Protein AF-A0A554KGI9-F1 (afdb_monomer)

Radius of gyration: 32.91 Å; Cα contacts (8 Å, |Δi|>4): 919; chains: 1; bounding box: 92×59×93 Å

Structure (mmCIF, N/CA/C/O backbone):
data_AF-A0A554KGI9-F1
#
_entry.id   AF-A0A554KGI9-F1
#
loop_
_atom_site.group_PDB
_atom_site.id
_atom_site.type_symbol
_atom_site.label_atom_id
_atom_site.label_alt_id
_atom_site.label_comp_id
_atom_site.label_asym_id
_atom_site.label_entity_id
_atom_site.label_seq_id
_atom_site.pdbx_PDB_ins_code
_atom_site.Cartn_x
_atom_site.Cartn_y
_atom_site.Cartn_z
_atom_site.occupancy
_atom_site.B_iso_or_equiv
_atom_site.auth_seq_id
_atom_site.auth_comp_id
_atom_site.auth_asym_id
_atom_site.auth_atom_id
_atom_site.pdbx_PDB_model_num
ATOM 1 N N . MET A 1 1 ? -58.800 15.781 -40.131 1.00 39.59 1 MET A N 1
ATOM 2 C CA . MET A 1 1 ? -58.653 15.317 -38.733 1.00 39.59 1 MET A CA 1
ATOM 3 C C . MET A 1 1 ? -57.461 16.042 -38.121 1.00 39.59 1 MET A C 1
ATOM 5 O O . MET A 1 1 ? -56.362 15.909 -38.634 1.00 39.59 1 MET A O 1
ATOM 9 N N . ARG A 1 2 ? -57.699 16.922 -37.141 1.00 28.38 2 ARG A N 1
ATOM 10 C CA . ARG A 1 2 ? -56.692 17.827 -36.556 1.00 28.38 2 ARG A CA 1
ATOM 11 C C . ARG A 1 2 ? -55.830 17.093 -35.524 1.00 28.38 2 ARG A C 1
ATOM 13 O O . ARG A 1 2 ? -56.398 16.552 -34.582 1.00 28.38 2 ARG A O 1
ATOM 20 N N . ARG A 1 3 ? -54.502 17.201 -35.615 1.00 28.47 3 ARG A N 1
ATOM 21 C CA . ARG A 1 3 ? -53.610 17.295 -34.445 1.00 28.47 3 ARG A CA 1
ATOM 22 C C . ARG A 1 3 ? -52.453 18.237 -34.779 1.00 28.47 3 ARG A C 1
ATOM 24 O O . ARG A 1 3 ? -51.671 17.965 -35.680 1.00 28.47 3 ARG A O 1
ATOM 31 N N . LEU A 1 4 ? -52.438 19.373 -34.081 1.00 26.95 4 LEU A N 1
ATOM 32 C CA . LEU A 1 4 ? -51.324 20.313 -34.008 1.00 26.95 4 LEU A CA 1
ATOM 33 C C . LEU A 1 4 ? -50.250 19.733 -33.082 1.00 26.95 4 LEU A C 1
ATOM 35 O O . LEU A 1 4 ? -50.575 19.250 -31.998 1.00 26.95 4 LEU A O 1
ATOM 39 N N . THR A 1 5 ? -48.993 19.887 -33.481 1.00 29.08 5 THR A N 1
ATOM 40 C CA . THR A 1 5 ? -47.808 19.675 -32.648 1.00 29.08 5 THR A CA 1
ATOM 41 C C . THR A 1 5 ? -47.089 21.022 -32.580 1.00 29.08 5 THR A C 1
ATOM 43 O O . THR A 1 5 ? -46.718 21.558 -33.621 1.00 29.08 5 THR A O 1
ATOM 46 N N . ILE A 1 6 ? -46.944 21.602 -31.385 1.00 27.12 6 ILE A N 1
ATOM 47 C CA . ILE A 1 6 ? -46.155 22.822 -31.151 1.00 27.12 6 ILE A CA 1
ATOM 48 C C . ILE A 1 6 ? -45.080 22.527 -30.097 1.00 27.12 6 ILE A C 1
ATOM 50 O O . ILE A 1 6 ? -45.334 21.856 -29.101 1.00 27.12 6 ILE A O 1
ATOM 54 N N . HIS A 1 7 ? -43.890 23.045 -30.405 1.00 29.05 7 HIS A N 1
ATOM 55 C CA . HIS A 1 7 ? -42.611 23.086 -29.692 1.00 29.05 7 HIS A CA 1
ATOM 56 C C . HIS A 1 7 ? -42.643 23.469 -28.200 1.00 29.05 7 HIS A C 1
ATOM 58 O O . HIS A 1 7 ? -43.521 24.211 -27.775 1.00 29.05 7 HIS A O 1
ATOM 64 N N . THR A 1 8 ? -41.576 23.122 -27.456 1.00 28.03 8 THR A N 1
ATOM 65 C CA . THR A 1 8 ? -40.669 24.109 -26.805 1.00 28.03 8 THR A CA 1
ATOM 66 C C . THR A 1 8 ? -39.406 23.475 -26.176 1.00 28.03 8 THR A C 1
ATOM 68 O O . THR A 1 8 ? -39.348 22.277 -25.922 1.00 28.03 8 THR A O 1
ATOM 71 N N . LEU A 1 9 ? -38.377 24.324 -26.031 1.00 26.91 9 LEU A N 1
ATOM 72 C CA . LEU A 1 9 ? -36.976 24.140 -25.598 1.00 26.91 9 LEU A CA 1
ATOM 73 C C . LEU A 1 9 ? -36.784 23.810 -24.095 1.00 26.91 9 LEU A C 1
ATOM 75 O O . LEU A 1 9 ? -37.709 24.040 -23.320 1.00 26.91 9 LEU A O 1
ATOM 79 N N . PRO A 1 10 ? -35.572 23.410 -23.638 1.00 28.78 10 PRO A N 1
ATOM 80 C CA . PRO A 1 10 ? -35.241 23.321 -22.217 1.00 28.78 10 PRO A CA 1
ATOM 81 C C . PRO A 1 10 ? -34.398 24.519 -21.740 1.00 28.78 10 PRO A C 1
ATOM 83 O O . PRO A 1 10 ? -33.351 24.804 -22.316 1.00 28.78 10 PRO A O 1
ATOM 86 N N . LEU A 1 11 ? -34.789 25.175 -20.643 1.00 25.58 11 LEU A N 1
ATOM 87 C CA . LEU A 1 11 ? -33.845 25.881 -19.766 1.00 25.58 11 LEU A CA 1
ATOM 88 C C . LEU A 1 11 ? -34.430 26.109 -18.360 1.00 25.58 11 LEU A C 1
ATOM 90 O O . LEU A 1 11 ? -35.533 26.619 -18.213 1.00 25.58 11 LEU A O 1
ATOM 94 N N . ALA A 1 12 ? -33.585 25.796 -17.373 1.00 25.67 12 ALA A N 1
ATOM 95 C CA . ALA A 1 12 ? -33.459 26.405 -16.047 1.00 25.67 12 ALA A CA 1
ATOM 96 C C . ALA A 1 12 ? -34.514 26.141 -14.941 1.00 25.67 12 ALA A C 1
ATOM 98 O O . ALA A 1 12 ? -35.588 26.722 -14.912 1.00 25.67 12 ALA A O 1
ATOM 99 N N . THR A 1 13 ? -34.029 25.410 -13.924 1.00 27.69 13 THR A N 1
ATOM 100 C CA . THR A 1 13 ? -34.110 25.670 -12.465 1.00 27.69 13 THR A CA 1
ATOM 101 C C . THR A 1 13 ? -35.448 25.727 -11.708 1.00 27.69 13 THR A C 1
ATOM 103 O O . THR A 1 13 ? -36.417 26.339 -12.125 1.00 27.69 13 THR A O 1
ATOM 106 N N . PHE A 1 14 ? -35.339 25.225 -10.467 1.00 26.27 14 PHE A N 1
ATOM 107 C CA . PHE A 1 14 ? -36.219 25.303 -9.291 1.00 26.27 14 PHE A CA 1
ATOM 108 C C . PHE A 1 14 ? -37.284 24.217 -9.094 1.00 26.27 14 PHE A C 1
ATOM 110 O O . PHE A 1 14 ? -38.133 23.955 -9.935 1.00 26.27 14 PHE A O 1
ATOM 117 N N . GLY A 1 15 ? -37.242 23.635 -7.891 1.00 24.86 15 GLY A N 1
ATOM 118 C CA . GLY A 1 15 ? -38.218 22.689 -7.363 1.00 24.86 15 GLY A CA 1
ATOM 119 C C . GLY A 1 15 ? -38.031 22.454 -5.863 1.00 24.86 15 GLY A C 1
ATOM 120 O O . GLY A 1 15 ? -37.949 21.317 -5.420 1.00 24.86 15 GLY A O 1
ATOM 121 N N . LEU A 1 16 ? -37.919 23.539 -5.092 1.00 26.72 16 LEU A N 1
ATOM 122 C CA . LEU A 1 16 ? -38.258 23.549 -3.671 1.00 26.72 16 LEU A CA 1
ATOM 123 C C . LEU A 1 16 ? -39.795 23.524 -3.601 1.00 26.72 16 LEU A C 1
ATOM 125 O O . LEU A 1 16 ? -40.412 24.436 -4.146 1.00 26.72 16 LEU A O 1
ATOM 129 N N . PHE A 1 17 ? -40.419 22.536 -2.956 1.00 24.84 17 PHE A N 1
ATOM 130 C CA . PHE A 1 17 ? -41.817 22.665 -2.531 1.00 24.84 17 PHE A CA 1
ATOM 131 C C . PHE A 1 17 ? -42.066 22.041 -1.159 1.00 24.84 17 PHE A C 1
ATOM 133 O O . PHE A 1 17 ? -41.738 20.893 -0.873 1.00 24.84 17 PHE A O 1
ATOM 140 N N . VAL A 1 18 ? -42.645 22.904 -0.335 1.00 23.86 18 VAL A N 1
ATOM 141 C CA . VAL A 1 18 ? -43.235 22.727 0.988 1.00 23.86 18 VAL A CA 1
ATOM 142 C C . VAL A 1 18 ? -44.694 22.257 0.824 1.00 23.86 18 VAL A C 1
ATOM 144 O O . VAL A 1 18 ? -45.250 22.374 -0.267 1.00 23.86 18 VAL A O 1
ATOM 147 N N . VAL A 1 19 ? -45.311 21.877 1.955 1.00 23.31 19 VAL A N 1
ATOM 148 C CA . VAL A 1 19 ? -46.758 21.800 2.286 1.00 23.31 19 VAL A CA 1
ATOM 149 C C . VAL A 1 19 ? -47.304 20.367 2.293 1.00 23.31 19 VAL A C 1
ATOM 151 O O . VAL A 1 19 ? -47.104 19.628 1.344 1.00 23.31 19 VAL A O 1
ATOM 154 N N . ALA A 1 20 ? -48.107 19.895 3.244 1.00 22.95 20 ALA A N 1
ATOM 155 C CA . ALA A 1 20 ? -48.380 20.143 4.664 1.00 22.95 20 ALA A CA 1
ATOM 156 C C . ALA A 1 20 ? -49.460 19.107 5.053 1.00 22.95 20 ALA A C 1
ATOM 158 O O . ALA A 1 20 ? -50.317 18.797 4.236 1.00 22.95 20 ALA A O 1
ATOM 159 N N . ALA A 1 21 ? -49.404 18.644 6.305 1.00 24.36 21 ALA A N 1
ATOM 160 C CA . ALA A 1 21 ? -50.503 18.302 7.225 1.00 24.36 21 ALA A CA 1
ATOM 161 C C . ALA A 1 21 ? -51.763 17.521 6.765 1.00 24.36 21 ALA A C 1
ATOM 163 O O . ALA A 1 21 ? -52.486 17.945 5.877 1.00 24.36 21 ALA A O 1
ATOM 164 N N . PHE A 1 22 ? -52.075 16.448 7.513 1.00 23.36 22 PHE A N 1
ATOM 165 C CA . PHE A 1 22 ? -53.299 16.147 8.312 1.00 23.36 22 PHE A CA 1
ATOM 166 C C . PHE A 1 22 ? -53.328 14.609 8.554 1.00 23.36 22 PHE A C 1
ATOM 168 O O . PHE A 1 22 ? -53.100 13.863 7.614 1.00 23.36 22 PHE A O 1
ATOM 175 N N . ALA A 1 23 ? -53.617 13.995 9.709 1.00 24.83 23 ALA A N 1
ATOM 176 C CA . ALA A 1 23 ? -53.814 14.401 11.100 1.00 24.83 23 ALA A CA 1
ATOM 177 C C . ALA A 1 23 ? -54.038 13.140 11.992 1.00 24.83 23 ALA A C 1
ATOM 179 O O . ALA A 1 23 ? -54.693 12.201 11.561 1.00 24.83 23 ALA A O 1
ATOM 180 N N . ILE A 1 24 ? -53.561 13.215 13.248 1.00 24.20 24 ILE A N 1
ATOM 181 C CA . ILE A 1 24 ? -54.142 12.708 14.522 1.00 24.20 24 ILE A CA 1
ATOM 182 C C . ILE A 1 24 ? -54.268 11.183 14.766 1.00 24.20 24 ILE A C 1
ATOM 184 O O . ILE A 1 24 ? -55.206 10.541 14.311 1.00 24.20 24 ILE A O 1
ATOM 188 N N . ALA A 1 25 ? -53.446 10.667 15.695 1.00 23.95 25 ALA A N 1
ATOM 189 C CA . ALA A 1 25 ? -53.902 10.126 16.989 1.00 23.95 25 ALA A CA 1
ATOM 190 C C . ALA A 1 25 ? -52.724 10.026 17.985 1.00 23.95 25 ALA A C 1
ATOM 192 O O . ALA A 1 25 ? -51.587 9.758 17.613 1.00 23.95 25 ALA A O 1
ATOM 193 N N . ALA A 1 26 ? -53.013 10.333 19.246 1.00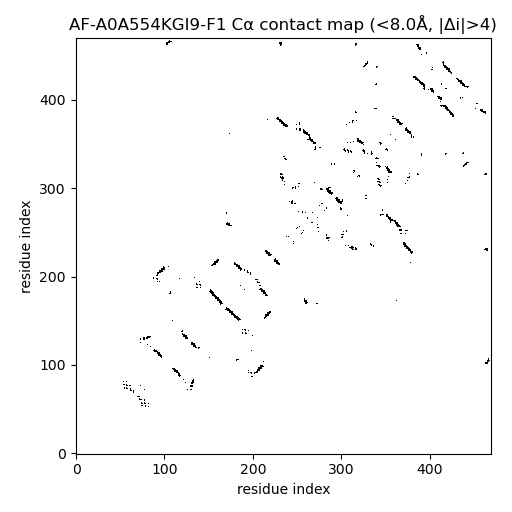 25.12 26 ALA A N 1
ATOM 194 C CA . ALA A 1 26 ? -52.090 10.756 20.292 1.00 25.12 26 ALA A CA 1
ATOM 195 C C . ALA A 1 26 ? -51.301 9.629 20.988 1.00 25.12 26 ALA A C 1
ATOM 197 O O . ALA A 1 26 ? -51.823 8.545 21.210 1.00 25.12 26 ALA A O 1
ATOM 198 N N . THR A 1 27 ? -50.088 9.935 21.458 1.00 25.27 27 THR A N 1
ATOM 199 C CA . THR A 1 27 ? -49.706 9.917 22.889 1.00 25.27 27 THR A CA 1
ATOM 200 C C . THR A 1 27 ? -48.350 10.624 23.060 1.00 25.27 27 THR A C 1
ATOM 202 O O . THR A 1 27 ? -47.503 10.603 22.175 1.00 25.27 27 THR A O 1
ATOM 205 N N . ALA A 1 28 ? -48.218 11.378 24.151 1.00 24.75 28 ALA A N 1
ATOM 206 C CA . ALA A 1 28 ? -47.290 12.495 24.347 1.00 24.75 28 ALA A CA 1
ATOM 207 C C . ALA A 1 28 ? -45.781 12.142 24.368 1.00 24.75 28 ALA A C 1
ATOM 209 O O . ALA A 1 28 ? -45.411 11.044 24.786 1.00 24.75 28 ALA A O 1
ATOM 210 N N . PRO A 1 29 ? -44.889 13.089 24.006 1.00 27.41 29 PRO A N 1
ATOM 211 C CA . PRO A 1 29 ? -43.447 12.909 24.121 1.00 27.41 29 PRO A CA 1
ATOM 212 C C . PRO A 1 29 ? -42.980 13.081 25.574 1.00 27.41 29 PRO A C 1
ATOM 214 O O . PRO A 1 29 ? -43.304 14.065 26.239 1.00 27.41 29 PRO A O 1
ATOM 217 N N . TYR A 1 30 ? -42.164 12.137 26.049 1.00 25.31 30 TYR A N 1
ATOM 218 C CA . TYR A 1 30 ? -41.329 12.319 27.234 1.00 25.31 30 TYR A CA 1
ATOM 219 C C . TYR A 1 30 ? -40.304 13.419 26.937 1.00 25.31 30 TYR A C 1
ATOM 221 O O . TYR A 1 30 ? -39.284 13.191 26.290 1.00 25.31 30 TYR A O 1
ATOM 229 N N . THR A 1 31 ? -40.589 14.632 27.397 1.00 25.22 31 THR A N 1
ATOM 230 C CA . THR A 1 31 ? -39.612 15.713 27.471 1.00 25.22 31 THR A CA 1
ATOM 231 C C . THR A 1 31 ? -38.496 15.325 28.436 1.00 25.22 31 THR A C 1
ATOM 233 O O . THR A 1 31 ? -38.736 14.975 29.593 1.00 25.22 31 THR A O 1
ATOM 236 N N . SER A 1 32 ? -37.272 15.407 27.930 1.00 26.91 32 SER A N 1
ATOM 237 C CA . SER A 1 32 ? -36.006 15.342 28.648 1.00 26.91 32 SER A CA 1
ATOM 238 C C . SER A 1 32 ? -36.014 16.194 29.922 1.00 26.91 32 SER A C 1
ATOM 240 O O . SER A 1 32 ? -36.092 17.421 29.859 1.00 26.91 32 SER A O 1
ATOM 242 N N . VAL A 1 33 ? -35.856 15.559 31.085 1.00 25.52 33 VAL A N 1
ATOM 243 C CA . VAL A 1 33 ? -35.463 16.250 32.321 1.00 25.52 33 VAL A CA 1
ATOM 244 C C . VAL A 1 33 ? -33.941 16.377 32.304 1.00 25.52 33 VAL A C 1
ATOM 246 O O . VAL A 1 33 ? -33.216 15.601 32.919 1.00 25.52 33 VAL A O 1
ATOM 249 N N . SER A 1 34 ? -33.456 17.342 31.531 1.00 31.48 34 SER A N 1
ATOM 250 C CA . SER A 1 34 ? -32.060 17.775 31.498 1.00 31.48 34 SER A CA 1
ATOM 251 C C . SER A 1 34 ? -32.019 19.287 31.683 1.00 31.48 34 SER A C 1
ATOM 253 O O . SER A 1 34 ? -31.821 20.033 30.733 1.00 31.48 34 SER A O 1
ATOM 255 N N . ALA A 1 35 ? -32.273 19.734 32.909 1.00 26.89 35 ALA A N 1
ATOM 256 C CA . ALA A 1 35 ? -31.884 21.044 33.423 1.00 26.89 35 ALA A CA 1
ATOM 257 C C . ALA A 1 35 ? -32.257 21.089 34.907 1.00 26.89 35 ALA A C 1
ATOM 259 O O . ALA A 1 35 ? -33.436 21.032 35.235 1.00 26.89 35 ALA A O 1
ATOM 260 N N . ASN A 1 36 ? -31.249 21.105 35.784 1.00 27.84 36 ASN A N 1
ATOM 261 C CA . ASN A 1 36 ? -31.188 21.906 37.019 1.00 27.84 36 ASN A CA 1
ATOM 262 C C . ASN A 1 36 ? -30.064 21.388 37.924 1.00 27.84 36 ASN A C 1
ATOM 264 O O . ASN A 1 36 ? -30.276 20.876 39.017 1.00 27.84 36 ASN A O 1
ATOM 268 N N . LEU A 1 37 ? -28.835 21.560 37.444 1.00 35.03 37 LEU A N 1
ATOM 269 C CA . LEU A 1 37 ? -27.643 21.682 38.280 1.00 35.03 37 LEU A CA 1
ATOM 270 C C . LEU A 1 37 ? -26.921 22.958 37.838 1.00 35.03 37 LEU A C 1
ATOM 272 O O . LEU A 1 37 ? -25.858 22.906 37.232 1.00 35.03 37 LEU A O 1
ATOM 276 N N . ARG A 1 38 ? -27.548 24.117 38.067 1.00 32.22 38 ARG A N 1
ATOM 277 C CA . ARG A 1 38 ? -26.874 25.419 38.170 1.00 32.22 38 ARG A CA 1
ATOM 278 C C . ARG A 1 38 ? -27.831 26.451 38.765 1.00 32.22 38 ARG A C 1
ATOM 280 O O . ARG A 1 38 ? -28.966 26.557 38.327 1.00 32.22 38 ARG A O 1
ATOM 287 N N . ALA A 1 39 ? -27.297 27.195 39.731 1.00 28.59 39 ALA A N 1
ATOM 288 C CA . ALA A 1 39 ? -27.886 28.325 40.444 1.00 28.59 39 ALA A CA 1
ATOM 289 C C . ALA A 1 39 ? -29.140 28.010 41.278 1.00 28.59 39 ALA A C 1
ATOM 291 O O . ALA A 1 39 ? -30.270 27.993 40.806 1.00 28.59 39 ALA A O 1
ATOM 292 N N . SER A 1 40 ? -28.897 27.829 42.574 1.00 30.09 40 SER A N 1
ATOM 293 C CA . SER A 1 40 ? -29.869 28.008 43.647 1.00 30.09 40 SER A CA 1
ATOM 294 C C . SER A 1 40 ? -30.635 29.326 43.478 1.00 30.09 40 SER A C 1
ATOM 296 O O . SER A 1 40 ? -30.073 30.401 43.701 1.00 30.09 40 SER A O 1
ATOM 298 N N . SER A 1 41 ? -31.913 29.248 43.113 1.00 30.67 41 SER A N 1
ATOM 299 C CA . SER A 1 41 ? -32.869 30.315 43.383 1.00 30.67 41 SER A CA 1
ATOM 300 C C . SER A 1 41 ? -33.128 30.352 44.888 1.00 30.67 41 SER A C 1
ATOM 302 O O . SER A 1 41 ? -33.428 29.325 45.499 1.00 30.67 41 SER A O 1
ATOM 304 N N . LEU A 1 42 ? -32.958 31.535 45.469 1.00 36.44 42 LEU A N 1
ATOM 305 C CA . LEU A 1 42 ? -33.296 31.858 46.848 1.00 36.44 42 LEU A CA 1
ATOM 306 C C . LEU A 1 42 ? -34.808 31.684 47.037 1.00 36.44 42 LEU A C 1
ATOM 308 O O . LEU A 1 42 ? -35.587 32.464 46.502 1.00 36.44 42 LEU A O 1
ATOM 312 N N . ASP A 1 43 ? -35.189 30.647 47.775 1.00 34.88 43 ASP A N 1
ATOM 313 C CA . ASP A 1 43 ? -36.525 30.443 48.333 1.00 34.88 43 ASP A CA 1
ATOM 314 C C . ASP A 1 43 ? -36.379 30.551 49.865 1.00 34.88 43 ASP A C 1
ATOM 316 O O . ASP A 1 43 ? -35.343 30.155 50.407 1.00 34.88 43 ASP A O 1
ATOM 320 N N . GLU A 1 44 ? -37.361 31.116 50.573 1.00 36.66 44 GLU A N 1
ATOM 321 C CA . GLU A 1 44 ? -37.258 31.592 51.977 1.00 36.66 44 GLU A CA 1
ATOM 322 C C . GLU A 1 44 ? -37.020 30.508 53.056 1.00 36.66 44 GLU A C 1
ATOM 324 O O . GLU A 1 44 ? -37.021 30.788 54.253 1.00 36.66 44 GLU A O 1
ATOM 329 N N . ASN A 1 45 ? -36.732 29.269 52.663 1.00 41.56 45 ASN A N 1
ATOM 330 C CA . ASN A 1 45 ? -36.177 28.244 53.539 1.00 41.56 45 ASN A CA 1
ATOM 331 C C . ASN A 1 45 ? -34.797 27.857 53.003 1.00 41.56 45 ASN A C 1
ATOM 333 O O . ASN A 1 45 ? -34.700 27.294 51.914 1.00 41.56 45 ASN A O 1
ATOM 337 N N . GLY A 1 46 ? -33.745 28.175 53.769 1.00 40.47 46 GLY A N 1
ATOM 338 C CA . GLY A 1 46 ? -32.334 28.034 53.387 1.00 40.47 46 GLY A CA 1
ATOM 339 C C . GLY A 1 46 ? -31.950 26.678 52.770 1.00 40.47 46 GLY A C 1
ATOM 340 O O . GLY A 1 46 ? -32.701 25.706 52.880 1.00 40.47 46 GLY A O 1
ATOM 341 N N . PRO A 1 47 ? -30.771 26.584 52.120 1.00 43.69 47 PRO A N 1
ATOM 342 C CA . PRO A 1 47 ? -30.395 25.428 51.310 1.00 43.69 47 PRO A CA 1
ATOM 343 C C . PRO A 1 47 ? -30.554 24.138 52.119 1.00 43.69 47 PRO A C 1
ATOM 345 O O . PRO A 1 47 ? -29.809 23.891 53.068 1.00 43.69 47 PRO A O 1
ATOM 348 N N . ARG A 1 48 ? -31.553 23.316 51.759 1.00 53.81 48 ARG A N 1
ATOM 349 C CA . ARG A 1 48 ? -31.717 21.979 52.339 1.00 53.81 48 ARG A CA 1
ATOM 350 C C . ARG A 1 48 ? -30.392 21.256 52.150 1.00 53.81 48 ARG A C 1
ATOM 352 O O . ARG A 1 48 ? -29.899 21.167 51.026 1.00 53.81 48 ARG A O 1
ATOM 359 N N . SER A 1 49 ? -29.804 20.770 53.240 1.00 66.81 49 SER A N 1
ATOM 360 C CA . SER A 1 49 ? -28.543 20.040 53.159 1.00 66.81 49 SER A CA 1
ATOM 361 C C . SER A 1 49 ? -28.689 18.881 52.166 1.00 66.81 49 SER A C 1
ATOM 363 O O . SER A 1 49 ? -29.736 18.230 52.103 1.00 66.81 49 SER A O 1
ATOM 365 N N . ALA A 1 50 ? -27.652 18.624 51.365 1.00 66.44 50 ALA A N 1
ATOM 366 C CA . ALA A 1 50 ? -27.666 17.586 50.328 1.00 66.44 50 ALA A CA 1
ATOM 367 C C . ALA A 1 50 ? -28.138 16.215 50.863 1.00 66.44 50 ALA A C 1
ATOM 369 O O . ALA A 1 50 ? -28.826 15.470 50.166 1.00 66.44 50 ALA A O 1
ATOM 370 N N . SER A 1 51 ? -27.864 15.932 52.140 1.00 71.38 51 SER A N 1
ATOM 371 C CA . SER A 1 51 ? -28.300 14.728 52.851 1.00 71.38 51 SER A CA 1
ATOM 372 C C . SER A 1 51 ? -29.820 14.617 53.035 1.00 71.38 51 SER A C 1
ATOM 374 O O . SER A 1 51 ? -30.364 13.515 52.967 1.00 71.38 51 SER A O 1
ATOM 376 N N . VAL A 1 52 ? -30.540 15.727 53.227 1.00 78.38 52 VAL A N 1
ATOM 377 C CA . VAL A 1 52 ? -32.013 15.732 53.322 1.00 78.38 52 VAL A CA 1
ATOM 378 C C . VAL A 1 52 ? -32.638 15.460 51.953 1.00 78.38 52 VAL A C 1
ATOM 380 O O . VAL A 1 52 ? -33.605 14.700 51.850 1.00 78.38 52 VAL A O 1
ATOM 383 N N . LEU A 1 53 ? -32.057 16.020 50.888 1.00 82.56 53 LEU A N 1
ATOM 384 C CA . LEU A 1 53 ? -32.521 15.798 49.519 1.00 82.56 53 LEU A CA 1
ATOM 385 C C . LEU A 1 53 ? -32.345 14.327 49.101 1.00 82.56 53 LEU A C 1
ATOM 387 O O . LEU A 1 53 ? -33.302 13.709 48.634 1.00 82.56 53 LEU A O 1
ATOM 391 N N . LEU A 1 54 ? -31.169 13.742 49.351 1.00 83.75 54 LEU A N 1
ATOM 392 C CA . LEU A 1 54 ? -30.870 12.336 49.047 1.00 83.75 54 LEU A CA 1
ATOM 393 C C . LEU A 1 54 ? -31.786 11.361 49.795 1.00 83.75 54 LEU A C 1
ATOM 395 O O . LEU A 1 54 ? -32.270 10.398 49.202 1.00 83.75 54 LEU A O 1
ATOM 399 N N . ARG A 1 55 ? -32.103 11.635 51.068 1.00 84.06 55 ARG A N 1
ATOM 400 C CA . ARG A 1 55 ? -33.072 10.830 51.837 1.00 84.06 55 ARG A CA 1
ATOM 401 C C . ARG A 1 55 ? -34.467 10.862 51.216 1.00 84.06 55 ARG A C 1
ATOM 403 O O . ARG A 1 55 ? -35.078 9.811 51.038 1.00 84.06 55 ARG A O 1
ATOM 410 N N . SER A 1 56 ? -34.944 12.045 50.826 1.00 87.88 56 SER A N 1
ATOM 411 C CA . SER A 1 56 ? -36.258 12.180 50.180 1.00 87.88 56 SER A CA 1
ATOM 412 C C . SER A 1 56 ? -36.335 11.429 48.842 1.00 87.88 56 SER A C 1
ATOM 414 O O . SER A 1 56 ? -37.334 10.768 48.548 1.00 87.88 56 SER A O 1
ATOM 416 N N . GLN A 1 57 ? -35.251 11.456 48.061 1.00 89.62 57 GLN A N 1
ATOM 417 C CA . GLN A 1 57 ? -35.138 10.712 46.806 1.00 89.62 57 GLN A CA 1
ATOM 418 C C . GLN A 1 57 ? -35.079 9.199 47.047 1.00 89.62 57 GLN A C 1
ATOM 420 O O . GLN A 1 57 ? -35.735 8.440 46.332 1.00 89.62 57 GLN A O 1
ATOM 425 N N . ALA A 1 58 ? -34.350 8.754 48.074 1.00 90.19 58 ALA A N 1
ATOM 426 C CA . ALA A 1 58 ? -34.257 7.346 48.451 1.00 90.19 58 ALA A CA 1
ATOM 427 C C . ALA A 1 58 ? -35.619 6.773 48.875 1.00 90.19 58 ALA A C 1
ATOM 429 O O . ALA A 1 58 ? -35.977 5.670 48.463 1.00 90.19 58 ALA A O 1
ATOM 430 N N . GLU A 1 59 ? -36.415 7.521 49.642 1.00 90.88 59 GLU A N 1
ATOM 431 C CA . GLU A 1 59 ? -37.775 7.116 50.022 1.00 90.88 59 GLU A CA 1
ATOM 432 C C . GLU A 1 59 ? -38.729 7.064 48.825 1.00 90.88 59 GLU A C 1
ATOM 434 O O . GLU A 1 59 ? -39.521 6.125 48.700 1.00 90.88 59 GLU A O 1
ATOM 439 N N . ALA A 1 60 ? -38.645 8.041 47.917 1.00 89.69 60 ALA A N 1
ATOM 440 C CA . ALA A 1 60 ? -39.425 8.033 46.683 1.00 89.69 60 ALA A CA 1
ATOM 441 C C . ALA A 1 60 ? -39.088 6.811 45.812 1.00 89.69 60 ALA A C 1
ATOM 443 O O . ALA A 1 60 ? -39.996 6.097 45.377 1.00 89.69 60 ALA A O 1
ATOM 444 N N . LEU A 1 61 ? -37.796 6.522 45.632 1.00 90.06 61 LEU A N 1
ATOM 445 C CA . LEU A 1 61 ? -37.318 5.343 44.911 1.00 90.06 61 LEU A CA 1
ATOM 446 C C . LEU A 1 61 ? -37.775 4.048 45.592 1.00 90.06 61 LEU A C 1
ATOM 448 O O . LEU A 1 61 ? -38.257 3.138 44.920 1.00 90.06 61 LEU A O 1
ATOM 452 N N . ARG A 1 62 ? -37.704 3.981 46.926 1.00 90.56 62 ARG A N 1
ATOM 453 C CA . ARG A 1 62 ? -38.178 2.828 47.698 1.00 90.56 62 ARG A CA 1
ATOM 454 C C . ARG A 1 62 ? -39.661 2.551 47.458 1.00 90.56 62 ARG A C 1
ATOM 456 O O . ARG A 1 62 ? -40.022 1.404 47.204 1.00 90.56 62 ARG A O 1
ATOM 463 N N . ARG A 1 63 ? -40.517 3.580 47.516 1.00 91.31 63 ARG A N 1
ATOM 464 C CA . ARG A 1 63 ? -41.961 3.440 47.238 1.00 91.31 63 ARG A CA 1
ATOM 465 C C . ARG A 1 63 ? -42.213 2.920 45.826 1.00 91.31 63 ARG A C 1
ATOM 467 O O . ARG A 1 63 ? -43.040 2.032 45.645 1.00 91.31 63 ARG A O 1
ATOM 474 N N . HIS A 1 64 ? -41.470 3.431 44.846 1.00 89.75 64 HIS A N 1
ATOM 475 C CA . HIS A 1 64 ? -41.575 2.978 43.463 1.00 89.75 64 HIS A CA 1
ATOM 476 C C . HIS A 1 64 ? -41.173 1.501 43.297 1.00 89.75 64 HIS A C 1
ATOM 478 O O . HIS A 1 64 ? -41.892 0.739 42.653 1.00 89.75 64 HIS A O 1
ATOM 484 N N . LEU A 1 65 ? -40.066 1.074 43.916 1.00 88.56 65 LEU A N 1
ATOM 485 C CA . LEU A 1 65 ? -39.611 -0.321 43.883 1.00 88.56 65 LEU A CA 1
ATOM 486 C C . LEU A 1 65 ? -40.604 -1.266 44.576 1.00 88.56 65 LEU A C 1
ATOM 488 O O . LEU A 1 65 ? -40.964 -2.288 44.002 1.00 88.56 65 LEU A O 1
ATOM 492 N N . LEU A 1 66 ? -41.132 -0.899 45.750 1.00 88.94 66 LEU A N 1
ATOM 493 C CA . LEU A 1 66 ? -42.169 -1.691 46.429 1.00 88.94 66 LEU A CA 1
ATOM 494 C C . LEU A 1 66 ? -43.404 -1.886 45.546 1.00 88.94 66 LEU A C 1
ATOM 496 O O . LEU A 1 66 ? -43.928 -2.992 45.466 1.00 88.94 66 LEU A O 1
ATOM 500 N N . HIS A 1 67 ? -43.831 -0.835 44.846 1.00 91.69 67 HIS A N 1
ATOM 501 C CA . HIS A 1 67 ? -44.969 -0.914 43.935 1.00 91.69 67 HIS A CA 1
ATOM 502 C C . HIS A 1 67 ? -44.688 -1.806 42.714 1.00 91.69 67 HIS A C 1
ATOM 504 O O . HIS A 1 67 ? -45.586 -2.485 42.226 1.00 91.69 67 HIS A O 1
ATOM 510 N N . ARG A 1 68 ? -43.462 -1.791 42.177 1.00 88.75 68 ARG A N 1
ATOM 511 C CA . ARG A 1 68 ? -43.128 -2.496 40.930 1.00 88.75 68 ARG A CA 1
ATOM 512 C C . ARG A 1 68 ? -42.729 -3.959 41.139 1.00 88.75 68 ARG A C 1
ATOM 514 O O . ARG A 1 68 ? -43.057 -4.789 40.298 1.00 88.75 68 ARG A O 1
ATOM 521 N N . SER A 1 69 ? -41.999 -4.260 42.209 1.00 83.75 69 SER A N 1
ATOM 522 C CA . SER A 1 69 ? -41.381 -5.574 42.447 1.00 83.75 69 SER A CA 1
ATOM 523 C C . SER A 1 69 ? -41.762 -6.218 43.781 1.00 83.75 69 SER A C 1
ATOM 525 O O . SER A 1 69 ? -41.286 -7.310 44.070 1.00 83.75 69 SER A O 1
ATOM 527 N N . GLY A 1 70 ? -42.562 -5.561 44.631 1.00 83.56 70 GLY A N 1
ATOM 528 C CA . GLY A 1 70 ? -42.947 -6.076 45.957 1.00 83.56 70 GLY A CA 1
ATOM 529 C C . GLY A 1 70 ? -41.819 -6.082 46.999 1.00 83.56 70 GLY A C 1
ATOM 530 O O . GLY A 1 70 ? -42.072 -6.236 48.190 1.00 83.56 70 GLY A O 1
ATOM 531 N N . TYR A 1 71 ? -40.578 -5.853 46.570 1.00 85.81 71 TYR A N 1
ATOM 532 C CA . TYR A 1 71 ? -39.388 -5.728 47.402 1.00 85.81 71 TYR A CA 1
ATOM 533 C C . TYR A 1 71 ? -38.680 -4.402 47.125 1.00 85.81 71 TYR A C 1
ATOM 535 O O . TYR A 1 71 ? -38.578 -3.971 45.974 1.00 85.81 71 TYR A O 1
ATOM 543 N N . ALA A 1 72 ? -38.160 -3.777 48.183 1.00 85.25 72 ALA A N 1
ATOM 544 C CA . ALA A 1 72 ? -37.241 -2.655 48.077 1.00 85.25 72 ALA A CA 1
ATOM 545 C C . ALA A 1 72 ? -36.243 -2.661 49.246 1.00 85.25 72 ALA A C 1
ATOM 547 O O . ALA A 1 72 ? -36.657 -2.888 50.390 1.00 85.25 72 ALA A O 1
ATOM 548 N N . PRO A 1 73 ? -34.963 -2.339 48.995 1.00 87.50 73 PRO A N 1
ATOM 549 C CA . PRO A 1 73 ? -33.964 -2.185 50.046 1.00 87.50 73 PRO A CA 1
ATOM 550 C C . PRO A 1 73 ? -34.335 -1.098 51.058 1.00 87.50 73 PRO A C 1
ATOM 552 O O . PRO A 1 73 ? -35.203 -0.247 50.826 1.00 87.50 73 PRO A O 1
ATOM 555 N N . GLN A 1 74 ? -33.637 -1.093 52.194 1.00 88.50 74 GLN A N 1
ATOM 556 C CA . GLN A 1 74 ? -33.808 -0.032 53.181 1.00 88.50 74 GLN A CA 1
ATOM 557 C C . GLN A 1 74 ? -33.445 1.340 52.595 1.00 88.50 74 GLN A C 1
ATOM 559 O O . GLN A 1 74 ? -32.545 1.465 51.765 1.00 88.50 74 GLN A O 1
ATOM 564 N N . ALA A 1 75 ? -34.123 2.389 53.072 1.00 85.50 75 ALA A N 1
ATOM 565 C CA . ALA A 1 75 ? -33.929 3.752 52.575 1.00 85.50 75 ALA A CA 1
ATOM 566 C C . ALA A 1 75 ? -32.476 4.235 52.740 1.00 85.50 75 ALA A C 1
ATOM 568 O O . ALA A 1 75 ? 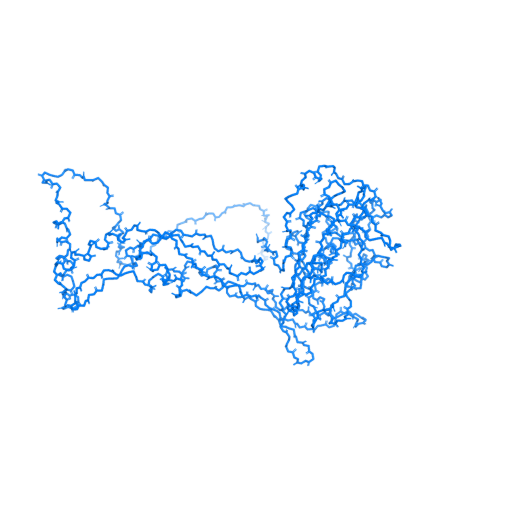-31.975 4.933 51.868 1.00 85.50 75 ALA A O 1
ATOM 569 N N . GLY A 1 76 ? -31.777 3.806 53.800 1.00 85.88 76 GLY A N 1
ATOM 570 C CA . GLY A 1 76 ? -30.351 4.096 53.988 1.00 85.88 76 GLY A CA 1
ATOM 571 C C . GLY A 1 76 ? -29.467 3.510 52.882 1.00 85.88 76 GLY A C 1
ATOM 572 O O . GLY A 1 76 ? -28.655 4.228 52.313 1.00 85.88 76 GLY A O 1
ATOM 573 N N . ALA A 1 77 ? -29.687 2.246 52.503 1.00 88.12 77 ALA A N 1
ATOM 574 C CA . ALA A 1 77 ? -28.948 1.605 51.413 1.00 88.12 77 ALA A CA 1
ATOM 575 C C . ALA A 1 77 ? -29.224 2.280 50.058 1.00 88.12 77 ALA A C 1
ATOM 577 O O . ALA A 1 77 ? -28.308 2.491 49.268 1.00 88.12 77 ALA A O 1
ATOM 578 N N . LEU A 1 78 ? -30.476 2.675 49.800 1.00 90.06 78 LEU A N 1
ATOM 579 C CA . LEU A 1 78 ? -30.834 3.427 48.593 1.00 90.06 78 LEU A CA 1
ATOM 580 C C . LEU A 1 78 ? -30.229 4.838 48.584 1.00 90.06 78 LEU A C 1
ATOM 582 O O . LEU A 1 78 ? -29.843 5.311 47.520 1.00 90.06 78 LEU A O 1
ATOM 586 N N . ALA A 1 79 ? -30.106 5.497 49.739 1.00 89.25 79 ALA A N 1
ATOM 587 C CA . ALA A 1 79 ? -29.437 6.793 49.844 1.00 89.25 79 ALA A CA 1
ATOM 588 C C . ALA A 1 79 ? -27.941 6.677 49.507 1.00 89.25 79 ALA A C 1
ATOM 590 O O . ALA A 1 79 ? -27.458 7.431 48.665 1.00 89.25 79 ALA A O 1
ATOM 591 N N . SER A 1 80 ? -27.239 5.678 50.057 1.00 90.00 80 SER A N 1
ATOM 592 C CA . SER A 1 80 ? -25.838 5.400 49.699 1.00 90.00 80 SER A CA 1
ATOM 593 C C . SER A 1 80 ? -25.676 5.046 48.216 1.00 90.00 80 SER A C 1
ATOM 595 O O . SER A 1 80 ? -24.734 5.502 47.570 1.00 90.00 80 SER A O 1
ATOM 597 N N . ALA A 1 81 ? -26.620 4.298 47.635 1.00 91.50 81 ALA A N 1
ATOM 598 C CA . ALA A 1 81 ? -26.626 4.022 46.200 1.00 91.50 81 ALA A CA 1
ATOM 599 C C . ALA A 1 81 ? -26.799 5.304 45.365 1.00 91.50 81 ALA A C 1
ATOM 601 O O . ALA A 1 81 ? -26.146 5.466 44.337 1.00 91.50 81 ALA A O 1
ATOM 602 N N . LEU A 1 82 ? -27.665 6.232 45.785 1.00 91.38 82 LEU A N 1
ATOM 603 C CA . LEU A 1 82 ? -27.864 7.510 45.092 1.00 91.38 82 LEU A CA 1
ATOM 604 C C . LEU A 1 82 ? -26.633 8.423 45.185 1.00 91.38 82 LEU A C 1
ATOM 606 O O . LEU A 1 82 ? -26.295 9.068 44.192 1.00 91.38 82 LEU A O 1
ATOM 610 N N . GLU A 1 83 ? -25.935 8.433 46.322 1.00 90.25 83 GLU A N 1
ATOM 611 C CA . GLU A 1 83 ? -24.639 9.114 46.466 1.00 90.25 83 GLU A CA 1
ATOM 612 C C . GLU A 1 83 ? -23.583 8.513 45.530 1.00 90.25 83 GLU A C 1
ATOM 614 O O . GLU A 1 83 ? -22.920 9.245 44.793 1.00 90.25 83 GLU A O 1
ATOM 619 N N . GLN A 1 84 ? -23.482 7.180 45.480 1.00 89.69 84 GLN A N 1
ATOM 620 C CA . GLN A 1 84 ? -22.602 6.481 44.541 1.00 89.69 84 GLN A CA 1
ATOM 621 C C . GLN A 1 84 ? -22.952 6.813 43.083 1.00 89.69 84 GLN A C 1
ATOM 623 O O . GLN A 1 84 ? -22.075 7.074 42.266 1.00 89.69 84 GLN A O 1
ATOM 628 N N . ARG A 1 85 ? -24.240 6.840 42.733 1.00 92.12 85 ARG A N 1
ATOM 629 C CA . ARG A 1 85 ? -24.689 7.240 41.395 1.00 92.12 85 ARG A CA 1
ATOM 630 C C . ARG A 1 85 ? -24.248 8.659 41.060 1.00 92.12 85 ARG A C 1
ATOM 632 O O . ARG A 1 85 ? -23.779 8.887 39.952 1.00 92.12 85 ARG A O 1
ATOM 639 N N . ALA A 1 86 ? -24.392 9.600 41.991 1.00 88.81 86 ALA A N 1
ATOM 640 C CA . ALA A 1 86 ? -23.971 10.980 41.778 1.00 88.81 86 ALA A CA 1
ATOM 641 C C . ALA A 1 86 ? -22.452 11.107 41.564 1.00 88.81 86 ALA A C 1
ATOM 643 O O . ALA A 1 86 ? -22.039 11.944 40.771 1.00 88.81 86 ALA A O 1
ATOM 644 N N . SER A 1 87 ? -21.632 10.267 42.212 1.00 88.81 87 SER A N 1
ATOM 645 C CA . SER A 1 87 ? -20.169 10.270 42.029 1.00 88.81 87 SER A CA 1
ATOM 646 C C . SER A 1 87 ? -19.687 9.557 40.758 1.00 88.81 87 SER A C 1
ATOM 648 O O . SER A 1 87 ? -18.559 9.785 40.309 1.00 88.81 87 SER A O 1
ATOM 650 N N . LEU A 1 88 ? -20.522 8.689 40.180 1.00 89.50 88 LEU A N 1
ATOM 651 C CA . LEU A 1 88 ? -20.279 8.057 38.882 1.00 89.50 88 LEU A CA 1
ATOM 652 C C . LEU A 1 88 ? -20.684 8.972 37.720 1.00 89.50 88 LEU A C 1
ATOM 654 O O . LEU A 1 88 ? -19.992 9.019 36.705 1.00 89.50 88 LEU A O 1
ATOM 658 N N . LEU A 1 89 ? -21.804 9.686 37.853 1.00 91.00 89 LEU A N 1
ATOM 659 C CA . LEU A 1 89 ? -22.314 10.569 36.806 1.00 91.00 89 LEU A CA 1
ATOM 660 C C . LEU A 1 89 ? -21.346 11.714 36.510 1.00 91.00 89 LEU A C 1
ATOM 662 O O . LEU A 1 89 ? -20.788 12.330 37.414 1.00 91.00 89 LEU A O 1
ATOM 666 N N . GLY A 1 90 ? -21.171 12.009 35.223 1.00 82.56 90 GLY A N 1
ATOM 667 C CA . GLY A 1 90 ? -20.240 13.041 34.767 1.00 82.56 90 GLY A CA 1
ATOM 668 C C . GLY A 1 90 ? -18.781 12.587 34.698 1.00 82.56 90 GLY A C 1
ATOM 669 O O . GLY A 1 90 ? -17.939 13.371 34.268 1.00 82.56 90 GLY A O 1
ATOM 670 N N . ARG A 1 91 ? -18.469 11.334 35.061 1.00 91.94 91 ARG A N 1
ATOM 671 C CA . ARG A 1 91 ? -17.181 10.732 34.700 1.00 91.94 91 ARG A CA 1
ATOM 672 C C . ARG A 1 91 ? -17.090 10.590 33.190 1.00 91.94 91 ARG A C 1
ATOM 674 O O . ARG A 1 91 ? -18.050 10.172 32.544 1.00 91.94 91 ARG A O 1
ATOM 681 N N . THR A 1 92 ? -15.916 10.885 32.659 1.00 92.88 92 THR A N 1
ATOM 682 C CA . THR A 1 92 ? -15.608 10.764 31.238 1.00 92.88 92 THR A CA 1
ATOM 683 C C . THR A 1 92 ? -14.413 9.844 31.077 1.00 92.88 92 THR A C 1
ATOM 685 O O . THR A 1 92 ? -13.454 9.944 31.839 1.00 92.88 92 THR A O 1
ATOM 688 N N . VAL A 1 93 ? -14.476 8.972 30.077 1.00 95.44 93 VAL A N 1
ATOM 689 C CA . VAL A 1 93 ? -13.352 8.149 29.632 1.00 95.44 93 VAL A CA 1
ATOM 690 C C . VAL A 1 93 ? -13.044 8.470 28.175 1.00 95.44 93 VAL A C 1
ATOM 692 O O . VAL A 1 93 ? -13.955 8.638 27.362 1.00 95.44 93 VAL A O 1
ATOM 695 N N . THR A 1 94 ? -11.763 8.563 27.837 1.00 95.94 94 THR A N 1
ATOM 696 C CA . THR A 1 94 ? -11.311 8.636 26.446 1.00 95.94 94 THR A CA 1
ATOM 697 C C . THR A 1 94 ? -11.147 7.221 25.911 1.00 95.94 94 THR A C 1
ATOM 699 O O . THR A 1 94 ? -10.314 6.462 26.394 1.00 95.94 94 THR A O 1
ATOM 702 N N . VAL A 1 95 ? -11.944 6.848 24.920 1.00 93.88 95 VAL A N 1
ATOM 703 C CA . VAL A 1 95 ? -11.853 5.555 24.244 1.00 93.88 95 VAL A CA 1
ATOM 704 C C . VAL A 1 95 ? -10.876 5.682 23.087 1.00 93.88 95 VAL A C 1
ATOM 706 O O . VAL A 1 95 ? -11.148 6.398 22.122 1.00 93.88 95 VAL A O 1
ATOM 709 N N . ALA A 1 96 ? -9.734 5.009 23.196 1.00 92.25 96 ALA A N 1
ATOM 710 C CA . ALA A 1 96 ? -8.679 5.011 22.192 1.00 92.25 96 ALA A CA 1
ATOM 711 C C . ALA A 1 96 ? -8.628 3.658 21.476 1.00 92.25 96 ALA A C 1
ATOM 713 O O . ALA A 1 96 ? -8.493 2.612 22.109 1.00 92.25 96 ALA A O 1
ATOM 714 N N . PHE A 1 97 ? -8.705 3.680 20.147 1.00 90.00 97 PHE A N 1
ATOM 715 C CA . PHE A 1 97 ? -8.604 2.486 19.312 1.00 90.00 97 PHE A CA 1
ATOM 716 C C . PHE A 1 97 ? -7.144 2.223 18.953 1.00 90.00 97 PHE A C 1
ATOM 718 O O . PHE A 1 97 ? -6.439 3.129 18.501 1.00 90.00 97 PHE A O 1
ATOM 725 N N . ARG A 1 98 ? -6.680 0.991 19.164 1.00 88.31 98 ARG A N 1
ATOM 726 C CA . ARG A 1 98 ? -5.291 0.585 18.924 1.00 88.31 98 ARG A CA 1
ATOM 727 C C . ARG A 1 98 ? -5.262 -0.704 18.124 1.00 88.31 98 ARG A C 1
ATOM 729 O O . ARG A 1 98 ? -5.926 -1.663 18.493 1.00 88.31 98 ARG A O 1
ATOM 736 N N . ALA A 1 99 ? -4.461 -0.734 17.067 1.00 83.00 99 ALA A N 1
ATOM 737 C CA . ALA A 1 99 ? -4.173 -1.954 16.330 1.00 83.00 99 ALA A CA 1
ATOM 738 C C . ALA A 1 99 ? -2.723 -2.369 16.574 1.00 83.00 99 ALA A C 1
ATOM 740 O O . ALA A 1 99 ? -1.814 -1.545 16.468 1.00 83.00 99 ALA A O 1
ATOM 741 N N . GLU A 1 100 ? -2.507 -3.643 16.885 1.00 71.62 100 GLU A N 1
ATOM 742 C CA . GLU A 1 100 ? -1.167 -4.227 16.945 1.00 71.62 100 GLU A CA 1
ATOM 743 C C . GLU A 1 100 ? -0.858 -4.838 15.584 1.00 71.62 100 GLU A C 1
ATOM 745 O O . GLU A 1 100 ? -1.182 -5.987 15.299 1.00 71.62 100 GLU A O 1
ATOM 750 N N . THR A 1 101 ? -0.281 -4.034 14.699 1.00 61.91 101 THR A N 1
ATOM 751 C CA . THR A 1 101 ? 0.098 -4.487 13.363 1.00 61.91 101 THR A CA 1
ATOM 752 C C . THR A 1 101 ? 1.463 -3.927 12.996 1.00 61.91 101 THR A C 1
ATOM 754 O O . THR A 1 101 ? 1.722 -2.734 13.141 1.00 61.91 101 THR A O 1
ATOM 757 N N . ALA A 1 102 ? 2.341 -4.804 12.504 1.00 50.53 102 ALA A N 1
ATOM 758 C CA . ALA A 1 102 ? 3.617 -4.417 11.903 1.00 50.53 102 ALA A CA 1
ATOM 759 C C . ALA A 1 102 ? 3.430 -3.728 10.536 1.00 50.53 102 ALA A C 1
ATOM 761 O O . ALA A 1 102 ? 4.375 -3.174 9.981 1.00 50.53 102 ALA A O 1
ATOM 762 N N . VAL A 1 103 ? 2.211 -3.769 9.989 1.00 51.84 103 VAL A N 1
ATOM 763 C CA . VAL A 1 103 ? 1.847 -3.204 8.692 1.00 51.84 103 VAL A CA 1
ATOM 764 C C . VAL A 1 103 ? 0.950 -1.974 8.890 1.00 51.84 103 VAL A C 1
ATOM 766 O O . VAL A 1 103 ? 0.015 -2.032 9.695 1.00 51.84 103 VAL A O 1
ATOM 769 N N . PRO A 1 104 ? 1.186 -0.864 8.167 1.00 54.81 104 PRO A N 1
ATOM 770 C CA . PRO A 1 104 ? 0.272 0.270 8.140 1.00 54.81 104 PRO A CA 1
ATOM 771 C C . PRO A 1 104 ? -1.147 -0.175 7.782 1.00 54.81 104 PRO A C 1
ATOM 773 O O . PRO A 1 104 ? -1.352 -0.992 6.885 1.00 54.81 104 PRO A O 1
ATOM 776 N N . LEU A 1 105 ? -2.134 0.363 8.490 1.00 59.81 105 LEU A N 1
ATOM 777 C CA . LEU A 1 105 ? -3.531 0.068 8.210 1.00 59.81 105 LEU A CA 1
ATOM 778 C C . LEU A 1 105 ? -3.954 0.758 6.907 1.00 59.81 105 LEU A C 1
ATOM 780 O O . LEU A 1 105 ? -3.786 1.970 6.765 1.00 59.81 105 LEU A O 1
ATOM 784 N N . SER A 1 106 ? -4.573 0.016 5.986 1.00 63.09 106 SER A N 1
ATOM 785 C CA . SER A 1 106 ? -5.246 0.616 4.821 1.00 63.09 106 SER A CA 1
ATOM 786 C C . SER A 1 106 ? -6.537 1.343 5.199 1.00 63.09 106 SER A C 1
ATOM 788 O O . SER A 1 106 ? -7.054 2.125 4.405 1.00 63.09 106 SER A O 1
ATOM 790 N N . VAL A 1 107 ? -7.090 1.037 6.376 1.00 68.44 107 VAL A N 1
ATOM 791 C CA . VAL A 1 107 ? -8.310 1.635 6.919 1.00 68.44 107 VAL A CA 1
ATOM 792 C C . VAL A 1 107 ? -7.922 2.467 8.141 1.00 68.44 107 VAL A C 1
ATOM 794 O O . VAL A 1 107 ? -7.316 1.922 9.066 1.00 68.44 107 VAL A O 1
ATOM 797 N N . PRO A 1 108 ? -8.230 3.775 8.179 1.00 73.81 108 PRO A N 1
ATOM 798 C CA . PRO A 1 108 ? -7.911 4.591 9.340 1.00 73.81 108 PRO A CA 1
ATOM 799 C C . PRO A 1 108 ? -8.662 4.072 10.569 1.00 73.81 108 PRO A C 1
ATOM 801 O O . PRO A 1 108 ? -9.845 3.738 10.493 1.00 73.81 108 PRO A O 1
ATOM 804 N N . LEU A 1 109 ? -7.977 4.032 11.714 1.00 81.12 109 LEU A N 1
ATOM 805 C CA . LEU A 1 109 ? -8.646 3.740 12.977 1.00 81.12 109 LEU A CA 1
ATOM 806 C C . LEU A 1 109 ? -9.668 4.835 13.299 1.00 81.12 109 LEU A C 1
ATOM 808 O O . LEU A 1 109 ? -9.441 6.004 12.963 1.00 81.12 109 LEU A O 1
ATOM 812 N N . PRO A 1 110 ? -10.763 4.488 13.996 1.00 80.62 110 PRO A N 1
ATOM 813 C CA . PRO A 1 110 ? -11.652 5.499 14.533 1.00 80.62 110 PRO A CA 1
ATOM 814 C C . PRO A 1 110 ? -10.871 6.473 15.428 1.00 80.62 110 PRO A C 1
ATOM 816 O O . PRO A 1 110 ? -10.020 6.069 16.224 1.00 80.62 110 PRO A O 1
ATOM 819 N N . ALA A 1 111 ? -11.168 7.767 15.296 1.00 83.94 111 ALA A N 1
ATOM 820 C CA . ALA A 1 111 ? -10.578 8.786 16.157 1.00 83.94 111 ALA A CA 1
ATOM 821 C C . ALA A 1 111 ? -10.940 8.520 17.632 1.00 83.94 111 ALA A C 1
ATOM 823 O O . ALA A 1 111 ? -12.045 8.030 17.893 1.00 83.94 111 ALA A O 1
ATOM 824 N N . PRO A 1 112 ? -10.063 8.864 18.597 1.00 87.81 112 PRO A N 1
ATOM 825 C CA . PRO A 1 112 ? -10.385 8.731 20.011 1.00 87.81 112 PRO A CA 1
ATOM 826 C C . PRO A 1 112 ? -11.683 9.459 20.364 1.00 87.81 112 PRO A C 1
ATOM 828 O O . PRO A 1 112 ? -11.898 10.597 19.939 1.00 87.81 112 PRO A O 1
ATOM 831 N N . GLN A 1 113 ? -12.542 8.812 21.148 1.00 87.38 113 GLN A N 1
ATOM 832 C CA . GLN A 1 113 ? -13.852 9.355 21.507 1.00 87.38 113 GLN A CA 1
ATOM 833 C C . GLN A 1 113 ? -13.973 9.555 23.012 1.00 87.38 113 GLN A C 1
ATOM 835 O O . GLN A 1 113 ? -13.752 8.633 23.791 1.00 87.38 113 GLN A O 1
ATOM 840 N N . ALA A 1 114 ? -14.364 10.756 23.433 1.00 90.44 114 ALA A N 1
ATOM 841 C CA . ALA A 1 114 ? -14.708 11.015 24.824 1.00 90.44 114 ALA A CA 1
ATOM 842 C C . ALA A 1 114 ? -16.132 10.514 25.102 1.00 90.44 114 ALA A C 1
ATOM 844 O O . ALA A 1 114 ? -17.095 11.006 24.513 1.00 90.44 114 ALA A O 1
ATOM 845 N N . MET A 1 115 ? -16.266 9.547 26.007 1.00 89.75 115 MET A N 1
ATOM 846 C CA . MET A 1 115 ? -17.550 8.991 26.427 1.00 89.75 115 MET A CA 1
ATOM 847 C C . MET A 1 115 ? -17.823 9.386 27.874 1.00 89.75 115 MET A C 1
ATOM 849 O O . MET A 1 115 ? -17.090 9.008 28.788 1.00 89.75 115 MET A O 1
ATOM 853 N N . THR A 1 116 ? -18.886 10.159 28.080 1.00 90.81 116 THR A N 1
ATOM 854 C CA . THR A 1 116 ? -19.353 10.541 29.415 1.00 90.81 116 THR A CA 1
ATOM 855 C C . THR A 1 116 ? -20.382 9.533 29.896 1.00 90.81 116 THR A C 1
ATOM 857 O O . THR A 1 116 ? -21.283 9.153 29.150 1.00 90.81 116 THR A O 1
ATOM 860 N N . LEU A 1 117 ? -20.247 9.082 31.141 1.00 89.75 117 LEU A N 1
ATOM 861 C CA . LEU A 1 117 ? -21.174 8.130 31.729 1.00 89.75 117 LEU A CA 1
ATOM 862 C C . LEU A 1 117 ? -22.569 8.752 31.864 1.00 89.75 117 LEU A C 1
ATOM 864 O O . LEU A 1 117 ? -22.797 9.662 32.666 1.00 89.75 117 LEU A O 1
ATOM 868 N N . GLU A 1 118 ? -23.499 8.202 31.090 1.00 86.50 118 GLU A N 1
ATOM 869 C CA . GLU A 1 118 ? -24.898 8.602 31.069 1.00 86.50 118 GLU A CA 1
ATOM 870 C C . GLU A 1 118 ? -25.736 7.835 32.092 1.00 86.50 118 GLU A C 1
ATOM 872 O O . GLU A 1 118 ? -25.467 6.688 32.459 1.00 86.50 118 GLU A O 1
ATOM 877 N N . HIS A 1 119 ? -26.847 8.449 32.493 1.00 87.12 119 HIS A N 1
ATOM 878 C CA . HIS A 1 119 ? -27.831 7.825 33.376 1.00 87.12 119 HIS A CA 1
ATOM 879 C C . HIS A 1 119 ? -28.346 6.480 32.857 1.00 87.12 119 HIS A C 1
ATOM 881 O O . HIS A 1 119 ? -28.662 5.592 33.651 1.00 87.12 119 HIS A O 1
ATOM 887 N N . SER A 1 120 ? -28.455 6.341 31.534 1.00 88.38 120 SER A N 1
ATOM 888 C CA . SER A 1 120 ? -28.942 5.129 30.882 1.00 88.38 120 SER A CA 1
ATOM 889 C C . SER A 1 120 ? -28.025 3.940 31.152 1.00 88.38 120 SER A C 1
ATOM 891 O O . SER A 1 120 ? -28.544 2.844 31.336 1.00 88.38 120 SER A O 1
ATOM 893 N N . TRP A 1 121 ? -26.710 4.139 31.272 1.00 92.00 121 TRP A N 1
ATOM 894 C CA . TRP A 1 121 ? -25.717 3.081 31.498 1.00 92.00 121 TRP A CA 1
ATOM 895 C C . TRP A 1 121 ? -25.579 2.645 32.952 1.00 92.00 121 TRP A C 1
ATOM 897 O O . TRP A 1 121 ? -24.785 1.762 33.248 1.00 92.00 121 TRP A O 1
ATOM 907 N N . LEU A 1 122 ? -26.350 3.223 33.868 1.00 93.00 122 LEU A N 1
ATOM 908 C CA . LEU A 1 122 ? -26.370 2.778 35.252 1.00 93.00 122 LEU A CA 1
ATOM 909 C C . LEU A 1 122 ? -27.535 1.820 35.493 1.00 93.00 122 LEU A C 1
ATOM 911 O O . LEU A 1 122 ? -28.664 2.045 35.044 1.00 93.00 122 LEU A O 1
ATOM 915 N N . THR A 1 123 ? -27.266 0.758 36.243 1.00 92.69 123 THR A N 1
ATOM 916 C CA . THR A 1 123 ? -28.284 -0.194 36.693 1.00 92.69 123 THR A CA 1
ATOM 917 C C . THR A 1 123 ? -28.214 -0.320 38.206 1.00 92.69 123 THR A C 1
ATOM 919 O O . THR A 1 123 ? -27.148 -0.550 38.774 1.00 92.69 123 THR A O 1
ATOM 922 N N . LEU A 1 124 ? -29.356 -0.121 38.868 1.00 91.88 124 LEU A N 1
ATOM 923 C CA . LEU A 1 124 ? -29.483 -0.360 40.300 1.00 91.88 124 LEU A CA 1
ATOM 924 C C . LEU A 1 124 ? -29.536 -1.869 40.528 1.00 91.88 124 LEU A C 1
ATOM 926 O O . LEU A 1 124 ? -30.463 -2.532 40.063 1.00 91.88 124 LEU A O 1
ATOM 930 N N . VAL A 1 125 ? -28.563 -2.389 41.265 1.00 90.25 125 VAL A N 1
ATOM 931 C CA . VAL A 1 125 ? -28.547 -3.771 41.740 1.00 90.25 125 VAL A CA 1
ATOM 932 C C . VAL A 1 125 ? -28.790 -3.751 43.237 1.00 90.25 125 VAL A C 1
ATOM 934 O O . VAL A 1 125 ? -28.209 -2.946 43.968 1.00 90.25 125 VAL A O 1
ATOM 937 N N . SER A 1 126 ? -29.667 -4.635 43.692 1.00 87.31 126 SER A N 1
ATOM 938 C CA . SER A 1 126 ? -29.955 -4.805 45.107 1.00 87.31 126 SER A CA 1
ATOM 939 C C . SER A 1 126 ? -30.035 -6.273 45.470 1.00 87.31 126 SER A C 1
ATOM 941 O O . SER A 1 126 ? -30.687 -7.041 44.764 1.00 87.31 126 SER A O 1
ATOM 943 N N . ASP A 1 127 ? -29.433 -6.627 46.593 1.00 80.69 127 ASP A N 1
ATOM 944 C CA . ASP A 1 127 ? -29.449 -7.966 47.170 1.00 80.69 127 ASP A CA 1
ATOM 945 C C . ASP A 1 127 ? -29.702 -7.879 48.688 1.00 80.69 127 ASP A C 1
ATOM 947 O O . ASP A 1 127 ? -30.075 -6.825 49.215 1.00 80.69 127 ASP A O 1
ATOM 951 N N . GLY A 1 128 ? -29.540 -8.994 49.404 1.00 71.12 128 GLY A N 1
ATOM 952 C CA . GLY A 1 128 ? -29.682 -9.029 50.864 1.00 71.12 128 GLY A CA 1
ATOM 953 C C . GLY A 1 128 ? -28.621 -8.221 51.626 1.00 71.12 128 GLY A C 1
ATOM 954 O O . GLY A 1 128 ? -28.776 -8.023 52.828 1.00 71.12 128 GLY A O 1
ATOM 955 N N . SER A 1 129 ? -27.565 -7.750 50.952 1.00 70.38 129 SER A N 1
ATOM 956 C CA . SER A 1 129 ? -26.455 -6.985 51.534 1.00 70.38 129 SER A CA 1
ATOM 957 C C . SER A 1 129 ? -26.567 -5.471 51.313 1.00 70.38 129 SER A C 1
ATOM 959 O O . SER A 1 129 ? -25.927 -4.702 52.030 1.00 70.38 129 SER A O 1
ATOM 961 N N . GLY A 1 130 ? -27.408 -5.011 50.378 1.00 85.44 130 GLY A N 1
ATOM 962 C CA . GLY A 1 130 ? -27.641 -3.584 50.161 1.00 85.44 130 GLY A CA 1
ATOM 963 C C . GLY A 1 130 ? -28.150 -3.229 48.766 1.00 85.44 130 GLY A C 1
ATOM 964 O O . GLY A 1 130 ? -28.762 -4.034 48.067 1.00 85.44 130 GLY A O 1
ATOM 965 N N . ALA A 1 131 ? -27.918 -1.976 48.374 1.00 90.94 131 ALA A N 1
ATOM 966 C CA . ALA A 1 131 ? -28.245 -1.443 47.058 1.00 90.94 131 ALA A CA 1
ATOM 967 C C . ALA A 1 131 ? -27.053 -0.645 46.525 1.00 90.94 131 ALA A C 1
ATOM 969 O O . ALA A 1 131 ? -26.429 0.102 47.279 1.00 90.94 131 ALA A O 1
ATOM 970 N N . ARG A 1 132 ? -26.740 -0.790 45.237 1.00 91.44 132 ARG A N 1
ATOM 971 C CA . ARG A 1 132 ? -25.646 -0.067 44.575 1.00 91.44 132 ARG A CA 1
ATOM 972 C C . ARG A 1 132 ? -25.937 0.124 43.096 1.00 91.44 132 ARG A C 1
ATOM 974 O O . ARG A 1 132 ? -26.633 -0.690 42.491 1.00 91.44 132 ARG A O 1
ATOM 981 N N . TYR A 1 133 ? -25.383 1.173 42.505 1.00 91.56 133 TYR A N 1
ATOM 982 C CA . TYR A 1 133 ? -25.387 1.318 41.053 1.00 91.56 133 TYR A CA 1
ATOM 983 C C . TYR A 1 133 ? -24.132 0.684 40.465 1.00 91.56 133 TYR A C 1
ATOM 985 O O . TYR A 1 133 ? -23.028 0.859 40.985 1.00 91.56 133 TYR A O 1
ATOM 993 N N . ILE A 1 134 ? -24.322 -0.055 39.377 1.00 90.81 134 ILE A N 1
ATOM 994 C CA . ILE A 1 134 ? -23.238 -0.580 38.549 1.00 90.81 134 ILE A CA 1
ATOM 995 C C . ILE A 1 134 ? -23.276 0.073 37.177 1.00 90.81 134 ILE A C 1
ATOM 997 O O . ILE A 1 134 ? -24.355 0.420 36.682 1.00 90.81 134 ILE A O 1
ATOM 1001 N N . VAL A 1 135 ? -22.103 0.201 36.566 1.00 94.06 135 VAL A N 1
ATOM 1002 C CA . VAL A 1 135 ? -21.994 0.496 35.139 1.00 94.06 135 VAL A CA 1
ATOM 1003 C C . VAL A 1 135 ? -22.392 -0.756 34.351 1.00 94.06 135 VAL A C 1
ATOM 1005 O O . VAL A 1 135 ? -21.801 -1.822 34.503 1.00 94.06 135 VAL A O 1
ATOM 1008 N N . ASP A 1 136 ? -23.449 -0.642 33.556 1.00 94.38 136 ASP A N 1
ATOM 1009 C CA . ASP A 1 136 ? -24.085 -1.739 32.834 1.00 94.38 136 ASP A CA 1
ATOM 1010 C C . ASP A 1 136 ? -23.410 -1.958 31.475 1.00 94.38 136 ASP A C 1
ATOM 1012 O O . ASP A 1 136 ? -23.653 -1.233 30.503 1.00 94.38 136 ASP A O 1
ATOM 1016 N N . GLN A 1 137 ? -22.572 -2.994 31.416 1.00 94.94 137 GLN A N 1
ATOM 1017 C CA . GLN A 1 137 ? -21.843 -3.392 30.214 1.00 94.94 137 GLN A CA 1
ATOM 1018 C C . GLN A 1 137 ? -22.773 -3.639 29.020 1.00 94.94 137 GLN A C 1
ATOM 1020 O O . GLN A 1 137 ? -22.452 -3.216 27.913 1.00 94.94 137 GLN A O 1
ATOM 1025 N N . ALA A 1 138 ? -23.934 -4.274 29.213 1.00 95.12 138 ALA A N 1
ATOM 1026 C CA . ALA A 1 138 ? -24.824 -4.616 28.103 1.00 95.12 138 ALA A CA 1
ATOM 1027 C C . ALA A 1 138 ? -25.424 -3.363 27.446 1.00 95.12 138 ALA A C 1
ATOM 1029 O O . ALA A 1 138 ? -25.700 -3.345 26.246 1.00 95.12 138 ALA A O 1
ATOM 1030 N N . LYS A 1 139 ? -25.618 -2.288 28.217 1.00 94.00 139 LYS A N 1
ATOM 1031 C CA . LYS A 1 139 ? -26.094 -1.006 27.679 1.00 94.00 139 LYS A CA 1
ATOM 1032 C C . LYS A 1 139 ? -24.996 -0.235 26.950 1.00 94.00 139 LYS A C 1
ATOM 1034 O O . LYS A 1 139 ? -25.283 0.388 25.926 1.00 94.00 139 LYS A O 1
ATOM 1039 N N . ILE A 1 140 ? -23.758 -0.309 27.440 1.00 94.00 140 ILE A N 1
ATOM 1040 C CA . ILE A 1 140 ? -22.591 0.225 26.725 1.00 94.00 140 ILE A CA 1
ATOM 1041 C C . ILE A 1 140 ? -22.410 -0.532 25.409 1.00 94.00 140 ILE A C 1
ATOM 1043 O O . ILE A 1 140 ? -22.299 0.106 24.368 1.00 94.00 140 ILE A O 1
ATOM 1047 N N . GLN A 1 141 ? -22.494 -1.865 25.429 1.00 95.06 141 GLN A N 1
ATOM 1048 C CA . GLN A 1 141 ? -22.380 -2.710 24.239 1.00 95.06 141 GLN A CA 1
ATOM 1049 C C . GLN A 1 141 ? -23.357 -2.280 23.137 1.00 95.06 141 GLN A C 1
ATOM 1051 O O . GLN A 1 141 ? -22.920 -1.975 22.035 1.00 95.06 141 GLN A O 1
ATOM 1056 N N . ARG A 1 142 ? -24.655 -2.136 23.444 1.00 93.25 142 ARG A N 1
ATOM 1057 C CA . ARG A 1 142 ? -25.652 -1.657 22.461 1.00 93.25 142 ARG A CA 1
ATOM 1058 C C . ARG A 1 142 ? -25.344 -0.265 21.914 1.00 93.25 142 ARG A C 1
ATOM 1060 O O . ARG A 1 142 ? -25.673 0.042 20.773 1.00 93.25 142 ARG A O 1
ATOM 1067 N N . THR A 1 143 ? -24.752 0.596 22.742 1.00 91.31 143 THR A N 1
ATOM 1068 C CA . THR A 1 143 ? -24.353 1.939 22.309 1.00 91.31 143 THR A CA 1
ATOM 1069 C C . THR A 1 143 ? -23.183 1.853 21.327 1.00 91.31 143 THR A C 1
ATOM 1071 O O . THR A 1 143 ? -23.230 2.480 20.272 1.00 91.31 143 THR A O 1
ATOM 1074 N N . LEU A 1 144 ? -22.183 1.016 21.624 1.00 91.00 144 LEU A N 1
ATOM 1075 C CA . LEU A 1 144 ? -21.048 0.756 20.736 1.00 91.00 144 LEU A CA 1
ATOM 1076 C C . LEU A 1 144 ? -21.479 0.111 19.415 1.00 91.00 144 LEU A C 1
ATOM 1078 O O . LEU A 1 144 ? -21.005 0.542 18.372 1.00 91.00 144 LEU A O 1
ATOM 1082 N N . GLU A 1 145 ? -22.395 -0.861 19.440 1.00 91.00 145 GLU A N 1
ATOM 1083 C CA . GLU A 1 145 ? -22.936 -1.506 18.232 1.00 91.00 145 GLU A CA 1
ATOM 1084 C C . GLU A 1 145 ? -23.530 -0.474 17.262 1.00 91.00 145 GLU A C 1
ATOM 1086 O O . GLU A 1 145 ? -23.253 -0.524 16.067 1.00 91.00 145 GLU A O 1
ATOM 1091 N N . GLY A 1 146 ? -24.289 0.505 17.769 1.00 87.75 146 GLY A N 1
ATOM 1092 C CA . GLY A 1 146 ? -24.831 1.589 16.946 1.00 87.75 146 GLY A CA 1
ATOM 1093 C C . GLY A 1 146 ? -23.774 2.597 16.485 1.00 87.75 146 GLY A C 1
ATOM 1094 O O . GLY A 1 146 ? -23.788 3.016 15.332 1.00 87.75 146 GLY A O 1
ATOM 1095 N N . MET A 1 147 ? -22.847 2.984 17.367 1.00 85.75 147 MET A N 1
ATOM 1096 C CA . MET A 1 147 ? -21.804 3.973 17.058 1.00 85.75 147 MET A CA 1
ATOM 1097 C C . MET A 1 147 ? -20.763 3.459 16.058 1.00 85.75 147 MET A C 1
ATOM 1099 O O . MET A 1 147 ? -20.224 4.239 15.276 1.00 85.75 147 MET A O 1
ATOM 1103 N N . LEU A 1 148 ? -20.454 2.163 16.107 1.00 85.75 148 LEU A N 1
ATOM 1104 C CA . LEU A 1 148 ? -19.383 1.548 15.329 1.00 85.75 148 LEU A CA 1
ATOM 1105 C C . LEU A 1 148 ? -19.882 0.821 14.075 1.00 85.75 148 LEU A C 1
ATOM 1107 O O . LEU A 1 148 ? -19.046 0.363 13.302 1.00 85.75 148 LEU A O 1
ATOM 1111 N N . ALA A 1 149 ? -21.195 0.759 13.831 1.00 82.06 149 ALA A N 1
ATOM 1112 C CA . ALA A 1 149 ? -21.787 0.040 12.697 1.00 82.06 149 ALA A CA 1
ATOM 1113 C C . ALA A 1 149 ? -21.204 0.444 11.330 1.00 82.06 149 ALA A C 1
ATOM 1115 O O . ALA A 1 149 ? -21.017 -0.402 10.459 1.00 82.06 149 ALA A O 1
ATOM 1116 N N . ASP A 1 150 ? -20.886 1.728 11.143 1.00 74.12 150 ASP A N 1
ATOM 1117 C CA . ASP A 1 150 ? -20.320 2.225 9.886 1.00 74.12 150 ASP A CA 1
ATOM 1118 C C . ASP A 1 150 ? -18.796 2.090 9.794 1.00 74.12 150 ASP A C 1
ATOM 1120 O O . ASP A 1 150 ? -18.253 2.169 8.689 1.00 74.12 150 ASP A O 1
ATOM 1124 N N . ILE A 1 151 ? -18.119 1.883 10.926 1.00 73.81 151 ILE A N 1
ATOM 1125 C CA . ILE A 1 151 ? -16.654 1.911 11.044 1.00 73.81 151 ILE A CA 1
ATOM 1126 C C . ILE A 1 151 ? -16.075 0.491 11.102 1.00 73.81 151 ILE A C 1
ATOM 1128 O O . ILE A 1 151 ? -15.075 0.197 10.452 1.00 73.81 151 ILE A O 1
ATOM 1132 N N . VAL A 1 152 ? -16.718 -0.401 11.858 1.00 78.19 152 VAL A N 1
ATOM 1133 C CA . VAL A 1 152 ? -16.353 -1.816 11.996 1.00 78.19 152 VAL A CA 1
ATOM 1134 C C . VAL A 1 152 ? -17.073 -2.585 10.898 1.00 78.19 152 VAL A C 1
ATOM 1136 O O . VAL A 1 152 ? -18.191 -3.067 11.074 1.00 78.19 152 VAL A O 1
ATOM 1139 N N . ARG A 1 153 ? -16.443 -2.639 9.724 1.00 79.94 153 ARG A N 1
ATOM 1140 C CA . ARG A 1 153 ? -16.932 -3.400 8.572 1.00 79.94 153 ARG A CA 1
ATOM 1141 C C . ARG A 1 153 ? -16.091 -4.666 8.399 1.00 79.94 153 ARG A C 1
ATOM 1143 O O . ARG A 1 153 ? -14.868 -4.575 8.533 1.00 79.94 153 ARG A O 1
ATOM 1150 N N . PRO A 1 154 ? -16.717 -5.819 8.096 1.00 82.69 154 PRO A N 1
ATOM 1151 C CA . PRO A 1 154 ? -15.979 -7.038 7.783 1.00 82.69 154 PRO A CA 1
ATOM 1152 C C . PRO A 1 154 ? -15.144 -6.845 6.517 1.00 82.69 154 PRO A C 1
ATOM 1154 O O . PRO A 1 154 ? -15.478 -6.004 5.671 1.00 82.69 154 PRO A O 1
ATOM 1157 N N . ALA A 1 155 ? -14.079 -7.634 6.377 1.00 87.94 155 ALA A N 1
ATOM 1158 C CA . ALA A 1 155 ? -13.314 -7.637 5.141 1.00 87.94 155 ALA A CA 1
ATOM 1159 C C . ALA A 1 155 ? -14.190 -8.068 3.956 1.00 87.94 155 ALA A C 1
ATOM 1161 O O . ALA A 1 155 ? -15.090 -8.904 4.073 1.00 87.94 155 ALA A O 1
ATOM 1162 N N . VAL A 1 156 ? -13.914 -7.490 2.790 1.00 90.06 156 VAL A N 1
ATOM 1163 C CA . VAL A 1 156 ? -14.503 -7.926 1.525 1.00 90.06 156 VAL A CA 1
ATOM 1164 C C . VAL A 1 156 ? -13.491 -8.819 0.828 1.00 90.06 156 VAL A C 1
ATOM 1166 O O . VAL A 1 156 ? -12.361 -8.407 0.560 1.00 90.06 156 VAL A O 1
ATOM 1169 N N . HIS A 1 157 ? -13.916 -10.036 0.509 1.00 92.75 157 HIS A N 1
ATOM 1170 C CA . HIS A 1 157 ? -13.141 -10.997 -0.265 1.00 92.75 157 HIS A CA 1
ATOM 1171 C C . HIS A 1 157 ? -13.656 -11.034 -1.705 1.00 92.75 157 HIS A C 1
ATOM 1173 O O . HIS A 1 157 ? -14.849 -10.852 -1.944 1.00 92.75 157 HIS A O 1
ATOM 1179 N N . ALA A 1 158 ? -12.763 -11.280 -2.659 1.00 92.81 158 ALA A N 1
ATOM 1180 C CA . ALA A 1 158 ? -13.097 -11.446 -4.068 1.00 92.81 158 ALA A CA 1
ATOM 1181 C C . ALA A 1 158 ? -12.700 -12.840 -4.561 1.00 92.81 158 ALA A C 1
ATOM 1183 O O . ALA A 1 158 ? -11.889 -13.538 -3.947 1.00 92.81 158 ALA A O 1
ATOM 1184 N N . THR A 1 159 ? -13.236 -13.221 -5.714 1.00 92.31 159 THR A N 1
ATOM 1185 C CA . THR A 1 159 ? -12.783 -14.400 -6.461 1.00 92.31 159 THR A CA 1
ATOM 1186 C C . THR A 1 159 ? -12.188 -13.944 -7.785 1.00 92.31 159 THR A C 1
ATOM 1188 O O . THR A 1 159 ? -12.686 -13.003 -8.391 1.00 92.31 159 THR A O 1
ATOM 1191 N N . ALA A 1 160 ? -11.125 -14.591 -8.242 1.00 91.88 160 ALA A N 1
ATOM 1192 C CA . ALA A 1 160 ? -10.517 -14.367 -9.539 1.00 91.88 160 ALA A CA 1
ATOM 1193 C C . ALA A 1 160 ? -10.722 -15.601 -10.422 1.00 91.88 160 ALA A C 1
ATOM 1195 O O . ALA A 1 160 ? -10.333 -16.719 -10.065 1.00 91.88 160 ALA A O 1
ATOM 1196 N N . VAL A 1 161 ? -11.325 -15.393 -11.589 1.00 88.88 161 VAL A N 1
ATOM 1197 C CA . VAL A 1 161 ? -11.553 -16.445 -12.584 1.00 88.88 161 VAL A CA 1
ATOM 1198 C C . VAL A 1 161 ? -10.508 -16.312 -13.679 1.00 88.88 161 VAL A C 1
ATOM 1200 O O . VAL A 1 161 ? -10.454 -15.285 -14.352 1.00 88.88 161 VAL A O 1
ATOM 1203 N N . LEU A 1 162 ? -9.681 -17.346 -13.859 1.00 86.75 162 LEU A N 1
ATOM 1204 C CA . LEU A 1 162 ? -8.690 -17.382 -14.931 1.00 86.75 162 LEU A CA 1
ATOM 1205 C C . LEU A 1 162 ? -9.373 -17.309 -16.304 1.00 86.75 162 LEU A C 1
ATOM 1207 O O . LEU A 1 162 ? -10.296 -18.0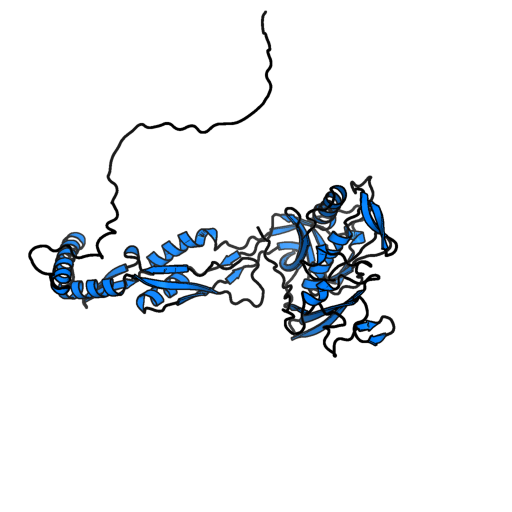65 -16.602 1.00 86.75 162 LEU A O 1
ATOM 1211 N N . SER A 1 163 ? -8.868 -16.424 -17.152 1.00 78.50 163 SER A N 1
ATOM 1212 C CA . SER A 1 163 ? -9.265 -16.252 -18.544 1.00 78.50 163 SER A CA 1
ATOM 1213 C C . SER A 1 163 ? -7.999 -16.129 -19.392 1.00 78.50 163 SER A C 1
ATOM 1215 O O . SER A 1 163 ? -7.202 -15.217 -19.167 1.00 78.50 163 SER A O 1
ATOM 1217 N N . SER A 1 164 ? -7.789 -16.997 -20.384 1.00 64.62 164 SER A N 1
ATOM 1218 C CA . SER A 1 164 ? -6.782 -16.711 -21.409 1.00 64.62 164 SER A CA 1
ATOM 1219 C C . SER A 1 164 ? -7.340 -15.618 -22.324 1.00 64.62 164 SER A C 1
ATOM 1221 O O . SER A 1 164 ? -8.411 -15.753 -22.919 1.00 64.62 164 SER A O 1
ATOM 1223 N N . HIS A 1 165 ? -6.675 -14.464 -22.357 1.00 55.78 165 HIS A N 1
ATOM 1224 C CA . HIS A 1 165 ? -7.148 -13.278 -23.081 1.00 55.78 165 HIS A CA 1
ATOM 1225 C C . HIS A 1 165 ? -6.032 -12.612 -23.891 1.00 55.78 165 HIS A C 1
ATOM 1227 O O . HIS A 1 165 ? -5.974 -11.388 -24.013 1.00 55.78 165 HIS A O 1
ATOM 1233 N N . ASP A 1 166 ? -5.163 -13.411 -24.510 1.00 55.06 166 ASP A N 1
ATOM 1234 C CA . ASP A 1 166 ? -4.454 -12.928 -25.689 1.00 55.06 166 ASP A CA 1
ATOM 1235 C C . ASP A 1 166 ? -4.403 -13.985 -26.791 1.00 55.06 166 ASP A C 1
ATOM 1237 O O . ASP A 1 166 ? -4.301 -15.183 -26.545 1.00 55.06 166 ASP A O 1
ATOM 1241 N N . SER A 1 167 ? -4.456 -13.496 -28.023 1.00 48.09 167 SER A N 1
ATOM 1242 C CA . SER A 1 167 ? -4.434 -14.232 -29.291 1.00 48.09 167 SER A CA 1
ATOM 1243 C C . SER A 1 167 ? -3.235 -15.175 -29.490 1.00 48.09 167 SER A C 1
ATOM 1245 O O . SER A 1 167 ? -3.253 -15.973 -30.422 1.00 48.09 167 SER A O 1
ATOM 1247 N N . ASN A 1 168 ? -2.232 -15.114 -28.606 1.00 50.53 168 ASN A N 1
ATOM 1248 C CA . ASN A 1 168 ? -1.035 -15.958 -28.612 1.00 50.53 168 ASN A CA 1
ATOM 1249 C C . ASN A 1 168 ? -0.925 -16.900 -27.394 1.00 50.53 168 ASN A C 1
ATOM 1251 O O . ASN A 1 168 ? 0.128 -17.506 -27.221 1.00 50.53 168 ASN A O 1
ATOM 1255 N N . ASP A 1 169 ? -1.942 -16.985 -26.524 1.00 53.06 169 ASP A N 1
ATOM 1256 C CA . ASP A 1 169 ? -1.965 -17.844 -25.316 1.00 53.06 169 ASP A CA 1
ATOM 1257 C C . ASP A 1 169 ? -0.806 -17.623 -24.310 1.00 53.06 169 ASP A C 1
ATOM 1259 O O . ASP A 1 169 ? -0.647 -18.371 -23.350 1.00 53.06 169 ASP A O 1
ATOM 1263 N N . ALA A 1 170 ? 0.005 -16.574 -24.492 1.00 64.31 170 ALA A N 1
ATOM 1264 C CA . ALA A 1 170 ? 1.234 -16.366 -23.722 1.00 64.31 170 ALA A CA 1
ATOM 1265 C C . ALA A 1 170 ? 1.024 -15.648 -22.377 1.00 64.31 170 ALA A C 1
ATOM 1267 O O . ALA A 1 170 ? 1.855 -15.782 -21.483 1.00 64.31 170 ALA A O 1
ATOM 1268 N N . LEU A 1 171 ? -0.059 -14.875 -22.226 1.00 82.12 171 LEU A N 1
ATOM 1269 C CA . LEU A 1 171 ? -0.292 -14.036 -21.049 1.00 82.12 171 LEU A CA 1
ATOM 1270 C C . LEU A 1 171 ? -1.545 -14.489 -20.304 1.00 82.12 171 LEU A C 1
ATOM 1272 O O . LEU A 1 171 ? -2.667 -14.388 -20.810 1.00 82.12 171 LEU A O 1
ATOM 1276 N N . LEU A 1 172 ? -1.339 -14.993 -19.090 1.00 88.31 172 LEU A N 1
ATOM 1277 C CA . LEU A 1 172 ? -2.415 -15.461 -18.232 1.00 88.31 172 LEU A CA 1
ATOM 1278 C C . LEU A 1 172 ? -3.127 -14.261 -17.605 1.00 88.31 172 LEU A C 1
ATOM 1280 O O . LEU A 1 172 ? -2.484 -13.376 -17.037 1.00 88.31 172 LEU A O 1
ATOM 1284 N N . ARG A 1 173 ? -4.457 -14.230 -17.703 1.00 90.81 173 ARG A N 1
ATOM 1285 C CA . ARG A 1 173 ? -5.278 -13.209 -17.051 1.00 90.81 173 ARG A CA 1
ATOM 1286 C C . ARG A 1 173 ? -6.285 -13.831 -16.103 1.00 90.81 173 ARG A C 1
ATOM 1288 O O . ARG A 1 173 ? -6.642 -14.999 -16.245 1.00 90.81 173 ARG A O 1
ATOM 1295 N N . ALA A 1 174 ? -6.757 -13.041 -15.154 1.00 91.31 174 ALA A N 1
ATOM 1296 C CA . ALA A 1 174 ? -7.888 -13.363 -14.316 1.00 91.31 174 ALA A CA 1
ATOM 1297 C C . ALA A 1 174 ? -8.822 -12.161 -14.208 1.00 91.31 174 ALA A C 1
ATOM 1299 O O . ALA A 1 174 ? -8.372 -11.025 -14.076 1.00 91.31 174 ALA A O 1
ATOM 1300 N N . MET A 1 175 ? -10.122 -12.421 -14.229 1.00 88.81 175 MET A N 1
ATOM 1301 C CA . MET A 1 175 ? -11.138 -11.412 -13.958 1.00 88.81 175 MET A CA 1
ATOM 1302 C C . MET A 1 175 ? -11.526 -11.485 -12.483 1.00 88.81 175 MET A C 1
ATOM 1304 O O . MET A 1 175 ? -11.913 -12.555 -12.009 1.00 88.81 175 MET A O 1
ATOM 1308 N N . LEU A 1 176 ? -11.415 -10.365 -11.765 1.00 88.75 176 LEU A N 1
ATOM 1309 C CA . LEU A 1 176 ? -11.860 -10.272 -10.376 1.00 88.75 176 LEU A CA 1
ATOM 1310 C C . LEU A 1 176 ? -13.375 -10.045 -10.318 1.00 88.75 176 LEU A C 1
ATOM 1312 O O . LEU A 1 176 ? -13.904 -9.133 -10.954 1.00 88.75 176 LEU A O 1
ATOM 1316 N N . ASP A 1 177 ? -14.055 -10.844 -9.505 1.00 87.88 177 ASP A N 1
ATOM 1317 C CA . ASP A 1 177 ? -15.436 -10.630 -9.089 1.00 87.88 177 ASP A CA 1
ATOM 1318 C C . ASP A 1 177 ? -15.445 -9.783 -7.809 1.00 87.88 177 ASP A C 1
ATOM 1320 O O . ASP A 1 177 ? -15.303 -10.289 -6.692 1.00 87.88 177 ASP A O 1
ATOM 1324 N N . GLY A 1 178 ? -15.513 -8.464 -7.995 1.00 84.69 178 GLY A N 1
ATOM 1325 C CA . GLY A 1 178 ? -15.475 -7.476 -6.920 1.00 84.69 178 GLY A CA 1
ATOM 1326 C C . GLY A 1 178 ? -14.085 -6.902 -6.635 1.00 84.69 178 GLY A C 1
ATOM 1327 O O . GLY A 1 178 ? -13.113 -7.133 -7.352 1.00 84.69 178 GLY A O 1
ATOM 1328 N N . GLN A 1 179 ? -14.005 -6.078 -5.590 1.00 83.38 179 GLN A N 1
ATOM 1329 C CA . GLN A 1 179 ? -12.766 -5.448 -5.134 1.00 83.38 179 GLN A CA 1
ATOM 1330 C C . GLN A 1 179 ? -12.518 -5.862 -3.683 1.00 83.38 179 GLN A C 1
ATOM 1332 O O . GLN A 1 179 ? -13.338 -5.512 -2.829 1.00 83.38 179 GLN A O 1
ATOM 1337 N N . PRO A 1 180 ? -11.422 -6.580 -3.385 1.00 88.50 180 PRO A N 1
ATOM 1338 C CA . PRO A 1 180 ? -11.063 -6.898 -2.014 1.00 88.50 180 PRO A CA 1
ATOM 1339 C C . PRO A 1 180 ? -10.850 -5.626 -1.197 1.00 88.50 180 PRO A C 1
ATOM 1341 O O . PRO A 1 180 ? -10.186 -4.690 -1.652 1.00 88.50 180 PRO A O 1
ATOM 1344 N N . GLN A 1 181 ? -11.383 -5.604 0.018 1.00 85.75 181 GLN A N 1
ATOM 1345 C CA . GLN A 1 181 ? -11.221 -4.492 0.952 1.00 85.75 181 GLN A CA 1
ATOM 1346 C C . GLN A 1 181 ? -10.866 -5.049 2.319 1.00 85.75 181 GLN A C 1
ATOM 1348 O O . GLN A 1 181 ? -11.467 -6.022 2.769 1.00 85.75 181 GLN A O 1
ATOM 1353 N N . ASP A 1 182 ? -9.893 -4.423 2.970 1.00 86.44 182 ASP A N 1
ATOM 1354 C CA . ASP A 1 182 ? -9.561 -4.774 4.343 1.00 86.44 182 ASP A CA 1
ATOM 1355 C C . ASP A 1 182 ? -10.688 -4.289 5.265 1.00 86.44 182 ASP A C 1
ATOM 1357 O O . ASP A 1 182 ? -11.254 -3.211 5.066 1.00 86.44 182 ASP A O 1
ATOM 1361 N N . GLY A 1 183 ? -11.015 -5.107 6.256 1.00 85.38 183 GLY A N 1
ATOM 1362 C CA . GLY A 1 183 ? -11.988 -4.826 7.298 1.00 85.38 183 GLY A CA 1
ATOM 1363 C C . GLY A 1 183 ? -11.314 -4.570 8.638 1.00 85.38 183 GLY A C 1
ATOM 1364 O O . GLY A 1 183 ? -10.160 -4.940 8.867 1.00 85.38 183 GLY A O 1
ATOM 1365 N N . LEU A 1 184 ? -12.054 -3.946 9.547 1.00 86.56 184 LEU A N 1
ATOM 1366 C CA . LEU A 1 184 ? -11.647 -3.807 10.940 1.00 86.56 184 LEU A CA 1
ATOM 1367 C C . LEU A 1 184 ? -12.587 -4.637 11.798 1.00 86.56 184 LEU A C 1
ATOM 1369 O O . LEU A 1 184 ? -13.807 -4.526 11.681 1.00 86.56 184 LEU A O 1
ATOM 1373 N N . HIS A 1 185 ? -12.008 -5.429 12.689 1.00 87.00 185 HIS A N 1
ATOM 1374 C CA . HIS A 1 185 ? -12.730 -6.201 13.680 1.00 87.00 185 HIS A CA 1
ATOM 1375 C C . HIS A 1 185 ? -12.475 -5.635 15.076 1.00 87.00 185 HIS A C 1
ATOM 1377 O O . HIS A 1 185 ? -11.338 -5.341 15.450 1.00 87.00 185 HIS A O 1
ATOM 1383 N N . ILE A 1 186 ? -13.548 -5.491 15.851 1.00 89.12 186 ILE A N 1
ATOM 1384 C CA . ILE A 1 186 ? -13.508 -5.091 17.256 1.00 89.12 186 ILE A CA 1
ATOM 1385 C C . ILE A 1 186 ? -14.392 -6.064 18.027 1.00 89.12 186 ILE A C 1
ATOM 1387 O O . ILE A 1 186 ? -15.561 -6.241 17.682 1.00 89.12 186 ILE A O 1
ATOM 1391 N N . ASP A 1 187 ? -13.858 -6.649 19.097 1.00 91.69 187 ASP A N 1
ATOM 1392 C CA . ASP A 1 187 ? -14.658 -7.405 20.058 1.00 91.69 187 ASP A CA 1
ATOM 1393 C C . ASP A 1 187 ? -15.511 -6.416 20.872 1.00 91.69 187 ASP A C 1
ATOM 1395 O O . ASP A 1 187 ? -15.065 -5.817 21.855 1.00 91.69 187 ASP A O 1
ATOM 1399 N N . ILE A 1 188 ? -16.741 -6.175 20.406 1.00 92.81 188 ILE A N 1
ATOM 1400 C CA . ILE A 1 188 ? -17.658 -5.202 21.012 1.00 92.81 188 ILE A CA 1
ATOM 1401 C C . ILE A 1 188 ? -18.013 -5.567 22.469 1.00 92.81 188 ILE A C 1
ATOM 1403 O O . ILE A 1 188 ? -17.982 -4.667 23.318 1.00 92.81 188 ILE A O 1
ATOM 1407 N N . PRO A 1 189 ? -18.309 -6.838 22.819 1.00 95.19 189 PRO A N 1
ATOM 1408 C CA . PRO A 1 189 ? -18.477 -7.249 24.214 1.00 95.19 189 PRO A CA 1
ATOM 1409 C C . PRO A 1 189 ? -17.273 -6.927 25.107 1.00 95.19 189 PRO A C 1
ATOM 1411 O O . PRO A 1 189 ? -17.461 -6.392 26.208 1.00 95.19 189 PRO A O 1
ATOM 1414 N N . GLN A 1 190 ? -16.051 -7.213 24.648 1.00 95.44 190 GLN A N 1
ATOM 1415 C CA . GLN A 1 190 ? -14.826 -6.910 25.390 1.00 95.44 190 GLN A CA 1
ATOM 1416 C C . GLN A 1 190 ? -14.612 -5.398 25.516 1.00 95.44 190 GLN A C 1
ATOM 1418 O O . GLN A 1 190 ? -14.325 -4.906 26.610 1.00 95.44 190 GLN A O 1
ATOM 1423 N N . ALA A 1 191 ? -14.815 -4.641 24.437 1.00 94.69 191 ALA A N 1
ATOM 1424 C CA . ALA A 1 191 ? -14.696 -3.187 24.451 1.00 94.69 191 ALA A CA 1
ATOM 1425 C C . ALA A 1 191 ? -15.660 -2.546 25.461 1.00 94.69 191 ALA A C 1
ATOM 1427 O O . ALA A 1 191 ? -15.267 -1.678 26.247 1.00 94.69 191 ALA A O 1
ATOM 1428 N N . ALA A 1 192 ? -16.905 -3.029 25.508 1.00 95.88 192 ALA A N 1
ATOM 1429 C CA . ALA A 1 192 ? -17.891 -2.590 26.487 1.00 95.88 192 ALA A CA 1
ATOM 1430 C C . ALA A 1 192 ? -17.456 -2.890 27.930 1.00 95.88 192 ALA A C 1
ATOM 1432 O O . ALA A 1 192 ? -17.674 -2.059 28.812 1.00 95.88 192 ALA A O 1
ATOM 1433 N N . ALA A 1 193 ? -16.822 -4.041 28.180 1.00 96.56 193 ALA A N 1
ATOM 1434 C CA . ALA A 1 193 ? -16.301 -4.395 29.501 1.00 96.56 193 ALA A CA 1
ATOM 1435 C C . ALA A 1 193 ? -15.155 -3.466 29.942 1.00 96.56 193 ALA A C 1
ATOM 1437 O O . ALA A 1 193 ? -15.128 -3.022 31.095 1.00 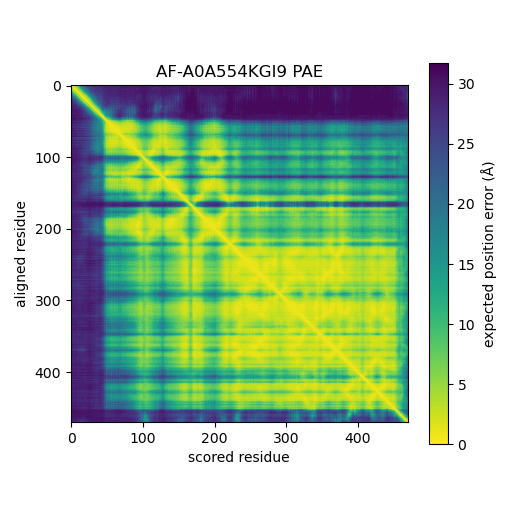96.56 193 ALA A O 1
ATOM 1438 N N . ILE A 1 194 ? -14.237 -3.136 29.024 1.00 96.56 194 ILE A N 1
ATOM 1439 C CA . ILE A 1 194 ? -13.114 -2.218 29.278 1.00 96.56 194 ILE A CA 1
ATOM 1440 C C . ILE A 1 194 ? -13.647 -0.824 29.631 1.00 96.56 194 ILE A C 1
ATOM 1442 O O . ILE A 1 194 ? -13.262 -0.257 30.653 1.00 96.56 194 ILE A O 1
ATOM 1446 N N . ILE A 1 195 ? -14.588 -0.301 28.840 1.00 95.81 195 ILE A N 1
ATOM 1447 C CA . ILE A 1 195 ? -15.207 1.014 29.075 1.00 95.81 195 ILE A CA 1
ATOM 1448 C C . ILE A 1 195 ? -15.993 1.025 30.389 1.00 95.81 195 ILE A C 1
ATOM 1450 O O . ILE A 1 195 ? -15.863 1.964 31.175 1.00 95.81 195 ILE A O 1
ATOM 1454 N N . ALA A 1 196 ? -16.781 -0.022 30.660 1.00 95.44 196 ALA A N 1
ATOM 1455 C CA . ALA A 1 196 ? -17.534 -0.135 31.906 1.00 95.44 196 ALA A CA 1
ATOM 1456 C C . ALA A 1 196 ? -16.606 -0.104 33.126 1.00 95.44 196 ALA A C 1
ATOM 1458 O O . ALA A 1 196 ? -16.874 0.617 34.089 1.00 95.44 196 ALA A O 1
ATOM 1459 N N . THR A 1 197 ? -15.494 -0.840 33.058 1.00 95.69 197 THR A N 1
ATOM 1460 C CA . THR A 1 197 ? -14.475 -0.875 34.112 1.00 95.69 197 THR A CA 1
ATOM 1461 C C . THR A 1 197 ? -13.840 0.497 34.298 1.00 95.69 197 THR A C 1
ATOM 1463 O O . THR A 1 197 ? -13.846 1.001 35.418 1.00 95.69 197 THR A O 1
ATOM 1466 N N . ALA A 1 198 ? -13.387 1.138 33.216 1.00 95.31 198 ALA A N 1
ATOM 1467 C CA . ALA A 1 198 ? -12.758 2.456 33.264 1.00 95.31 198 ALA A CA 1
ATOM 1468 C C . ALA A 1 198 ? -13.677 3.520 33.884 1.00 95.31 198 ALA A C 1
ATOM 1470 O O . ALA A 1 198 ? -13.265 4.268 34.769 1.00 95.31 198 ALA A O 1
ATOM 1471 N N . LEU A 1 199 ? -14.960 3.540 33.510 1.00 94.00 199 LEU A N 1
ATOM 1472 C CA . LEU A 1 199 ? -15.943 4.452 34.102 1.00 94.00 199 LEU A CA 1
ATOM 1473 C C . LEU A 1 199 ? -16.214 4.135 35.585 1.00 94.00 199 LEU A C 1
ATOM 1475 O O . LEU A 1 199 ? -16.351 5.047 36.411 1.00 94.00 199 LEU A O 1
ATOM 1479 N N . GLN A 1 200 ? -16.259 2.850 35.947 1.00 91.50 200 GLN A N 1
ATOM 1480 C CA . GLN A 1 200 ? -16.484 2.394 37.320 1.00 91.50 200 GLN A CA 1
ATOM 1481 C C . GLN A 1 200 ? -15.318 2.761 38.253 1.00 91.50 200 GLN A C 1
ATOM 1483 O O . GLN A 1 200 ? -15.563 3.177 39.392 1.00 91.50 200 GLN A O 1
ATOM 1488 N N . THR A 1 201 ? -14.072 2.649 37.790 1.00 91.94 201 THR A N 1
ATOM 1489 C CA . THR A 1 201 ? -12.858 2.946 38.574 1.00 91.94 201 THR A CA 1
ATOM 1490 C C . THR A 1 201 ? -12.398 4.400 38.452 1.00 91.94 201 THR A C 1
ATOM 1492 O O . THR A 1 201 ? -11.750 4.900 39.366 1.00 91.94 201 THR A O 1
ATOM 1495 N N . GLY A 1 202 ? -12.825 5.114 37.408 1.00 91.25 202 GLY A N 1
ATOM 1496 C CA . GLY A 1 202 ? -12.425 6.498 37.139 1.00 91.25 202 GLY A CA 1
ATOM 1497 C C . GLY A 1 202 ? -11.124 6.610 36.345 1.00 91.25 202 GLY A C 1
ATOM 1498 O O . GLY A 1 202 ? -10.438 7.621 36.465 1.00 91.25 202 GLY A O 1
ATOM 1499 N N . GLU A 1 203 ? -10.784 5.586 35.559 1.00 93.94 203 GLU A N 1
ATOM 1500 C CA . GLU A 1 203 ? -9.653 5.648 34.633 1.00 93.94 203 GLU A CA 1
ATOM 1501 C C . GLU A 1 203 ? -9.946 6.657 33.512 1.00 93.94 203 GLU A C 1
ATOM 1503 O O . GLU A 1 203 ? -11.053 6.666 32.961 1.00 93.94 203 GLU A O 1
ATOM 1508 N N . PRO A 1 204 ? -8.969 7.500 33.139 1.00 93.06 204 PRO A N 1
ATOM 1509 C CA . PRO A 1 204 ? -9.171 8.535 32.129 1.00 93.06 204 PRO A CA 1
ATOM 1510 C C . PRO A 1 204 ? -9.225 7.976 30.701 1.00 93.06 204 PRO A C 1
ATOM 1512 O O . PRO A 1 204 ? -9.724 8.656 29.802 1.00 93.06 204 PRO A O 1
ATOM 1515 N N . GLU A 1 205 ? -8.714 6.762 30.478 1.00 95.00 205 GLU A N 1
ATOM 1516 C CA . GLU A 1 205 ? -8.557 6.167 29.152 1.00 95.00 205 GLU A CA 1
ATOM 1517 C C . GLU A 1 205 ? -8.948 4.681 29.129 1.00 95.00 205 GLU A C 1
ATOM 1519 O O . GLU A 1 205 ? -8.648 3.923 30.052 1.00 95.00 205 GLU A O 1
ATOM 1524 N N . ALA A 1 206 ? -9.602 4.265 28.044 1.00 95.44 206 ALA A N 1
ATOM 1525 C CA . ALA A 1 206 ? -9.954 2.885 27.731 1.00 95.44 206 ALA A CA 1
ATOM 1526 C C . ALA A 1 206 ? -9.354 2.507 26.370 1.00 95.44 206 ALA A C 1
ATOM 1528 O O . ALA A 1 206 ? -9.748 3.046 25.335 1.00 95.44 206 ALA A O 1
ATOM 1529 N N . ASN A 1 207 ? -8.409 1.568 26.375 1.00 94.50 207 ASN A N 1
ATOM 1530 C CA . ASN A 1 207 ? -7.721 1.109 25.169 1.00 94.50 207 ASN A CA 1
ATOM 1531 C C . ASN A 1 207 ? -8.468 -0.069 24.543 1.00 94.50 207 ASN A C 1
ATOM 1533 O O . ASN A 1 207 ? -8.543 -1.141 25.140 1.00 94.50 207 ASN A O 1
ATOM 1537 N N . ILE A 1 208 ? -9.006 0.132 23.342 1.00 93.12 208 ILE A N 1
ATOM 1538 C CA . ILE A 1 208 ? -9.764 -0.874 22.599 1.00 93.12 208 ILE A CA 1
ATOM 1539 C C . ILE A 1 208 ? -8.882 -1.459 21.509 1.00 93.12 208 ILE A C 1
ATOM 1541 O O . ILE A 1 208 ? -8.401 -0.734 20.635 1.00 93.12 208 ILE A O 1
ATOM 1545 N N . HIS A 1 209 ? -8.684 -2.773 21.561 1.00 90.75 209 HIS A N 1
ATOM 1546 C CA . HIS A 1 209 ? -7.947 -3.486 20.531 1.00 90.75 209 HIS A CA 1
ATOM 1547 C C . HIS A 1 209 ? -8.783 -3.594 19.250 1.00 90.75 209 HIS A C 1
ATOM 1549 O O . HIS A 1 209 ? -9.968 -3.931 19.292 1.00 90.75 209 HIS A O 1
ATOM 1555 N N . VAL A 1 210 ? -8.149 -3.306 18.118 1.00 88.69 210 VAL A N 1
ATOM 1556 C CA . VAL A 1 210 ? -8.714 -3.423 16.775 1.00 88.69 210 VAL A CA 1
ATOM 1557 C C . VAL A 1 210 ? -7.841 -4.371 15.971 1.00 88.69 210 VAL A C 1
ATOM 1559 O O . VAL A 1 210 ? -6.629 -4.171 15.865 1.00 88.69 210 VAL A O 1
ATOM 1562 N N . THR A 1 211 ? -8.459 -5.379 15.369 1.00 86.25 211 THR A N 1
ATOM 1563 C CA . THR A 1 211 ? -7.775 -6.340 14.505 1.00 86.25 211 THR A CA 1
ATOM 1564 C C . THR A 1 211 ? -8.069 -6.010 13.044 1.00 86.25 211 THR A C 1
ATOM 1566 O O . THR A 1 211 ? -9.222 -5.802 12.671 1.00 86.25 211 THR A O 1
ATOM 1569 N N . LEU A 1 212 ? -7.029 -5.947 12.210 1.00 83.88 212 LEU A N 1
ATOM 1570 C CA . LEU A 1 212 ? -7.182 -5.817 10.760 1.00 83.88 212 LEU A CA 1
ATOM 1571 C C . LEU A 1 212 ? -7.485 -7.193 10.166 1.00 83.88 212 LEU A C 1
ATOM 1573 O O . LEU A 1 212 ? -6.694 -8.124 10.318 1.00 83.88 212 LEU A O 1
ATOM 1577 N N . GLU A 1 213 ? -8.587 -7.299 9.441 1.00 86.06 213 GLU A N 1
ATOM 1578 C CA . GLU A 1 213 ? -8.888 -8.455 8.605 1.00 86.06 213 GLU A CA 1
ATOM 1579 C C . GLU A 1 213 ? -8.586 -8.084 7.152 1.00 86.06 213 GLU A C 1
ATOM 1581 O O . GLU A 1 213 ? -9.153 -7.133 6.617 1.00 86.06 213 GLU A O 1
ATOM 1586 N N . ARG A 1 214 ? -7.662 -8.790 6.495 1.00 85.81 214 ARG A N 1
ATOM 1587 C CA . ARG A 1 214 ? -7.302 -8.460 5.111 1.00 85.81 214 ARG A CA 1
ATOM 1588 C C . ARG A 1 214 ? -8.341 -8.969 4.123 1.00 85.81 214 ARG A C 1
ATOM 1590 O O . ARG A 1 214 ? -8.741 -10.133 4.177 1.00 85.81 214 ARG A O 1
ATOM 1597 N N . GLY A 1 215 ? -8.682 -8.123 3.157 1.00 89.62 215 GLY A N 1
ATOM 1598 C CA . GLY A 1 215 ? -9.398 -8.550 1.965 1.00 89.62 215 GLY A CA 1
ATOM 1599 C C . GLY A 1 215 ? -8.533 -9.533 1.180 1.00 89.62 215 GLY A C 1
ATOM 1600 O O . GLY A 1 215 ? -7.336 -9.312 0.974 1.00 89.62 215 GLY A O 1
ATOM 1601 N N . THR A 1 216 ? -9.131 -10.635 0.742 1.00 93.94 216 THR A N 1
ATOM 1602 C CA . THR A 1 216 ? -8.418 -11.696 0.019 1.00 93.94 216 THR A CA 1
ATOM 1603 C C . THR A 1 216 ? -8.990 -11.891 -1.373 1.00 93.94 216 THR A C 1
ATOM 1605 O O . THR A 1 216 ? -10.125 -11.506 -1.652 1.00 93.94 216 THR A O 1
ATOM 1608 N N . VAL A 1 217 ? -8.194 -12.492 -2.253 1.00 95.44 217 VAL A N 1
ATOM 1609 C CA . VAL A 1 217 ? -8.638 -12.972 -3.560 1.00 95.44 217 VAL A CA 1
ATOM 1610 C C . VAL A 1 217 ? -8.484 -14.482 -3.591 1.00 95.44 217 VAL A C 1
ATOM 1612 O O . VAL A 1 217 ? -7.378 -14.985 -3.414 1.00 95.44 217 VAL A O 1
ATOM 1615 N N . GLN A 1 218 ? -9.564 -15.214 -3.844 1.00 94.56 218 GLN A N 1
ATOM 1616 C CA . GLN A 1 218 ? -9.467 -16.635 -4.163 1.00 94.56 218 GLN A CA 1
ATOM 1617 C C . GLN A 1 218 ? -9.274 -16.820 -5.661 1.00 94.56 218 GLN A C 1
ATOM 1619 O O . GLN A 1 218 ? -10.119 -16.399 -6.443 1.00 94.56 218 GLN A O 1
ATOM 1624 N N . ILE A 1 219 ? -8.191 -17.467 -6.073 1.00 91.81 219 ILE A N 1
ATOM 1625 C CA . ILE A 1 219 ? -7.957 -17.837 -7.470 1.00 91.81 219 ILE A CA 1
ATOM 1626 C C . ILE A 1 219 ? -7.999 -19.356 -7.614 1.00 91.81 219 ILE A C 1
ATOM 1628 O O . ILE A 1 219 ? -7.420 -20.085 -6.808 1.00 91.81 219 ILE A O 1
ATOM 1632 N N . MET A 1 220 ? -8.698 -19.847 -8.637 1.00 86.69 220 MET A N 1
ATOM 1633 C CA . MET A 1 220 ? -8.729 -21.275 -8.951 1.00 86.69 220 MET A CA 1
ATOM 1634 C C . MET A 1 220 ? -7.575 -21.617 -9.891 1.00 86.69 220 MET A C 1
ATOM 1636 O O . MET A 1 220 ? -7.556 -21.164 -11.034 1.00 86.69 220 MET A O 1
ATOM 1640 N N . GLN A 1 221 ? -6.640 -22.447 -9.436 1.00 78.44 221 GLN A N 1
ATOM 1641 C CA . GLN A 1 221 ? -5.520 -22.943 -10.234 1.00 78.44 221 GLN A CA 1
ATOM 1642 C C . GLN A 1 221 ? -5.486 -24.471 -10.155 1.00 78.44 221 GLN A C 1
ATOM 1644 O O . GLN A 1 221 ? -5.458 -25.039 -9.066 1.00 78.44 221 GLN A O 1
ATOM 1649 N N . GLU A 1 222 ? -5.538 -25.146 -11.308 1.00 80.12 222 GLU A N 1
ATOM 1650 C CA . GLU A 1 222 ? -5.498 -26.620 -11.403 1.00 80.12 222 GLU A CA 1
ATOM 1651 C C . GLU A 1 222 ? -6.522 -27.336 -10.493 1.00 80.12 222 GLU A C 1
ATOM 1653 O O . GLU A 1 222 ? -6.250 -28.374 -9.893 1.00 80.12 222 GLU A O 1
ATOM 1658 N N . GLY A 1 223 ? -7.721 -26.761 -10.353 1.00 81.31 223 GLY A N 1
ATOM 1659 C CA . GLY A 1 223 ? -8.785 -27.318 -9.510 1.00 81.31 223 GLY A CA 1
ATOM 1660 C C . GLY A 1 223 ? -8.609 -27.086 -8.004 1.00 81.31 223 GLY A C 1
ATOM 1661 O O . GLY A 1 223 ? -9.402 -27.608 -7.222 1.00 81.31 223 GLY A O 1
ATOM 1662 N N . ARG A 1 224 ? -7.615 -26.294 -7.582 1.00 86.12 224 ARG A N 1
ATOM 1663 C CA . ARG A 1 224 ? -7.415 -25.876 -6.187 1.00 86.12 224 ARG A CA 1
ATOM 1664 C C . ARG A 1 224 ? -7.663 -24.379 -6.024 1.00 86.12 224 ARG A C 1
ATOM 1666 O O . ARG A 1 224 ? -7.224 -23.584 -6.849 1.00 86.12 224 ARG A O 1
ATOM 1673 N N . ALA A 1 225 ? -8.342 -24.008 -4.941 1.00 89.69 225 ALA A N 1
ATOM 1674 C CA . ALA A 1 225 ? -8.473 -22.616 -4.530 1.00 89.69 225 ALA A CA 1
ATOM 1675 C C . ALA A 1 225 ? -7.191 -22.171 -3.815 1.00 89.69 225 ALA A C 1
ATOM 1677 O O . ALA A 1 225 ? -6.760 -22.812 -2.853 1.00 89.69 225 ALA A O 1
ATOM 1678 N N . ILE A 1 226 ? -6.595 -21.078 -4.282 1.00 92.94 226 ILE A N 1
ATOM 1679 C CA . ILE A 1 226 ? -5.449 -20.419 -3.659 1.00 92.94 226 ILE A CA 1
ATOM 1680 C C . ILE A 1 226 ? -5.923 -19.063 -3.142 1.00 92.94 226 ILE A C 1
ATOM 1682 O O . ILE A 1 226 ? -6.508 -18.282 -3.890 1.00 92.94 226 ILE A O 1
ATOM 1686 N N . THR A 1 227 ? -5.662 -18.781 -1.868 1.00 94.94 227 THR A N 1
ATOM 1687 C CA . THR A 1 227 ? -5.969 -17.486 -1.256 1.00 94.94 227 THR A CA 1
ATOM 1688 C C . THR A 1 227 ? -4.774 -16.557 -1.406 1.00 94.94 227 THR A C 1
ATOM 1690 O O . THR A 1 227 ? -3.690 -16.852 -0.907 1.00 94.94 227 THR A O 1
ATOM 1693 N N . LEU A 1 228 ? -4.987 -15.424 -2.064 1.00 95.44 228 LEU A N 1
ATOM 1694 C CA . LEU A 1 228 ? -4.016 -14.350 -2.217 1.00 95.44 228 LEU A CA 1
ATOM 1695 C C . LEU A 1 228 ? -4.404 -13.168 -1.323 1.00 95.44 228 LEU A C 1
ATOM 1697 O O . LEU A 1 228 ? -5.584 -12.838 -1.182 1.00 95.44 228 LEU A O 1
ATOM 1701 N N . THR A 1 229 ? -3.414 -12.500 -0.748 1.00 93.56 229 THR A N 1
ATOM 1702 C CA . THR A 1 229 ? -3.558 -11.244 0.000 1.00 93.56 229 THR A CA 1
ATOM 1703 C C . THR A 1 229 ? -2.840 -10.130 -0.748 1.00 93.56 229 THR A C 1
ATOM 1705 O O . THR A 1 229 ? -1.958 -10.387 -1.568 1.00 93.56 229 THR A O 1
ATOM 1708 N N . ARG A 1 230 ? -3.212 -8.870 -0.501 1.00 93.31 230 ARG A N 1
ATOM 1709 C CA . ARG A 1 230 ? -2.490 -7.734 -1.084 1.00 93.31 230 ARG A CA 1
ATOM 1710 C C . ARG A 1 230 ? -1.104 -7.615 -0.442 1.00 93.31 230 ARG A C 1
ATOM 1712 O O . ARG A 1 230 ? -0.996 -7.303 0.746 1.00 93.31 230 ARG A O 1
ATOM 1719 N N . ILE A 1 231 ? -0.059 -7.830 -1.239 1.00 93.00 231 ILE A N 1
ATOM 1720 C CA . ILE A 1 231 ? 1.345 -7.759 -0.807 1.00 93.00 231 ILE A CA 1
ATOM 1721 C C . ILE A 1 231 ? 2.009 -6.426 -1.160 1.00 93.00 231 ILE A C 1
ATOM 1723 O O . ILE A 1 231 ? 3.018 -6.078 -0.556 1.00 93.00 231 ILE A O 1
ATOM 1727 N N . ALA A 1 232 ? 1.449 -5.646 -2.092 1.00 92.62 232 ALA A N 1
ATOM 1728 C CA . ALA A 1 232 ? 1.935 -4.302 -2.399 1.00 92.62 232 ALA A CA 1
ATOM 1729 C C . ALA A 1 232 ? 0.922 -3.441 -3.150 1.00 92.62 232 ALA A C 1
ATOM 1731 O O . ALA A 1 232 ? 0.060 -3.964 -3.855 1.00 92.62 232 ALA A O 1
ATOM 1732 N N . THR A 1 233 ? 1.118 -2.122 -3.072 1.00 93.06 233 THR A N 1
ATOM 1733 C CA . THR A 1 233 ? 0.405 -1.126 -3.877 1.00 93.06 233 THR A CA 1
ATOM 1734 C C . THR A 1 233 ? 1.393 -0.134 -4.482 1.00 93.06 233 THR A C 1
ATOM 1736 O O . THR A 1 233 ? 2.245 0.420 -3.789 1.00 93.06 233 THR A O 1
ATOM 1739 N N . GLY A 1 234 ? 1.257 0.131 -5.777 1.00 93.81 234 GLY A N 1
ATOM 1740 C CA . GLY A 1 234 ? 1.934 1.204 -6.493 1.00 93.81 234 GLY A CA 1
ATOM 1741 C C . GLY A 1 234 ? 0.953 2.306 -6.868 1.00 93.81 234 GLY A C 1
ATOM 1742 O O . GLY A 1 234 ? -0.171 2.031 -7.288 1.00 93.81 234 GLY A O 1
ATOM 1743 N N . LEU A 1 235 ? 1.392 3.559 -6.739 1.00 93.50 235 LEU A N 1
ATOM 1744 C CA . LEU A 1 235 ? 0.566 4.737 -6.992 1.00 93.50 235 LEU A CA 1
ATOM 1745 C C . LEU A 1 235 ? 1.224 5.701 -7.979 1.00 93.50 235 LEU A C 1
ATOM 1747 O O . LEU A 1 235 ? 2.448 5.893 -8.008 1.00 93.50 235 LEU A O 1
ATOM 1751 N N . SER A 1 236 ? 0.390 6.359 -8.774 1.00 92.81 236 SER A N 1
ATOM 1752 C CA . SER A 1 236 ? 0.749 7.572 -9.501 1.00 92.81 236 SER A CA 1
ATOM 1753 C C . SER A 1 236 ? -0.476 8.462 -9.687 1.00 92.81 236 SER A C 1
ATOM 1755 O O . SER A 1 236 ? -1.605 7.997 -9.613 1.00 92.81 236 SER A O 1
ATOM 1757 N N . ASN A 1 237 ? -0.258 9.740 -9.985 1.00 93.62 237 ASN A N 1
ATOM 1758 C CA . ASN A 1 237 ? -1.335 10.680 -10.271 1.00 93.62 237 ASN A CA 1
ATOM 1759 C C . ASN A 1 237 ? -1.090 11.358 -11.618 1.00 93.62 237 ASN A C 1
ATOM 1761 O O . ASN A 1 237 ? 0.037 11.743 -11.941 1.00 93.62 237 ASN A O 1
ATOM 1765 N N . PHE A 1 238 ? -2.123 11.455 -12.445 1.00 93.94 238 PHE A N 1
ATOM 1766 C CA . PHE A 1 238 ? -2.065 12.076 -13.770 1.00 93.94 238 PHE A CA 1
ATOM 1767 C C . PHE A 1 238 ? -2.989 13.292 -13.881 1.00 93.94 238 PHE A C 1
ATOM 1769 O O . PHE A 1 238 ? -3.361 13.688 -14.991 1.00 93.94 238 PHE A O 1
ATOM 1776 N N . LYS A 1 239 ? -3.328 13.931 -12.756 1.00 92.06 239 LYS A N 1
ATOM 1777 C CA . LYS A 1 239 ? -4.099 15.180 -12.736 1.00 92.06 239 LYS A CA 1
ATOM 1778 C C . LYS A 1 239 ? -3.432 16.226 -13.634 1.00 92.06 239 LYS A C 1
ATOM 1780 O O . LYS A 1 239 ? -2.209 16.323 -13.702 1.00 92.06 239 LYS A O 1
ATOM 1785 N N . ASN A 1 240 ? -4.254 17.015 -14.323 1.00 92.00 240 ASN A N 1
ATOM 1786 C CA . ASN A 1 240 ? -3.833 18.034 -15.296 1.00 92.00 240 ASN A CA 1
ATOM 1787 C C . ASN A 1 240 ? -3.137 17.482 -16.556 1.00 92.00 240 ASN A C 1
ATOM 1789 O O . ASN A 1 240 ? -2.553 18.251 -17.320 1.00 92.00 240 ASN A O 1
ATOM 1793 N N . SER A 1 241 ? -3.190 16.171 -16.803 1.00 93.25 241 SER A N 1
ATOM 1794 C CA . SER A 1 241 ? -2.686 15.613 -18.059 1.00 93.25 241 SER A CA 1
ATOM 1795 C C . SER A 1 241 ? -3.571 16.007 -19.247 1.00 93.25 241 SER A C 1
ATOM 1797 O O . SER A 1 241 ? -4.790 16.094 -19.100 1.00 93.25 241 SER A O 1
ATOM 1799 N N . PRO A 1 242 ? -2.998 16.181 -20.450 1.00 94.56 242 PRO A N 1
ATOM 1800 C CA . PRO A 1 242 ? -3.784 16.329 -21.670 1.00 94.56 242 PRO A CA 1
ATOM 1801 C C . PRO A 1 242 ? -4.663 15.100 -21.934 1.00 94.56 242 PRO A C 1
ATOM 1803 O O . PRO A 1 242 ? -4.282 13.978 -21.596 1.00 94.56 242 PRO A O 1
ATOM 1806 N N . TYR A 1 243 ? -5.795 15.300 -22.613 1.00 95.81 243 TYR A N 1
ATOM 1807 C CA . TYR A 1 243 ? -6.794 14.258 -22.878 1.00 95.81 243 TYR A CA 1
ATOM 1808 C C . TYR A 1 243 ? -6.201 12.959 -23.453 1.00 95.81 243 TYR A C 1
ATOM 1810 O O . TYR A 1 243 ? -6.415 11.892 -22.883 1.00 95.81 243 TYR A O 1
ATOM 1818 N N . GLY A 1 244 ? -5.389 13.044 -24.516 1.00 95.69 244 GLY A N 1
ATOM 1819 C CA . GLY A 1 244 ? -4.782 11.860 -25.142 1.00 95.69 244 GLY A CA 1
ATOM 1820 C C . GLY A 1 244 ? -3.931 11.031 -24.175 1.00 95.69 244 GLY A C 1
ATOM 1821 O O . GLY A 1 244 ? -3.992 9.804 -24.174 1.00 95.69 244 GLY A O 1
ATOM 1822 N N . ARG A 1 245 ? -3.207 11.702 -23.270 1.00 96.25 245 ARG A N 1
ATOM 1823 C CA . ARG A 1 245 ? -2.401 11.056 -22.227 1.00 96.25 245 ARG A CA 1
ATOM 1824 C C . ARG A 1 245 ? -3.281 10.363 -21.185 1.00 96.25 245 ARG A C 1
ATOM 1826 O O . ARG A 1 245 ? -2.962 9.250 -20.785 1.00 96.25 245 ARG A O 1
ATOM 1833 N N . ILE A 1 246 ? -4.379 10.999 -20.764 1.00 96.81 246 ILE A N 1
ATOM 1834 C CA . ILE A 1 246 ? -5.339 10.415 -19.810 1.00 96.81 246 ILE A CA 1
ATOM 1835 C C . ILE A 1 246 ? -5.953 9.138 -20.383 1.00 96.81 246 ILE A C 1
ATOM 1837 O O . ILE A 1 246 ? -5.967 8.116 -19.702 1.00 96.81 246 ILE A O 1
ATOM 1841 N N . VAL A 1 247 ? -6.420 9.184 -21.635 1.00 97.25 247 VAL A N 1
ATOM 1842 C CA . VAL A 1 247 ? -7.019 8.024 -22.314 1.00 97.25 247 VAL A CA 1
ATOM 1843 C C . VAL A 1 247 ? -6.031 6.861 -22.372 1.00 97.25 247 VAL A C 1
ATOM 1845 O O . VAL A 1 247 ? -6.382 5.750 -21.991 1.00 97.25 247 VAL A O 1
ATOM 1848 N N . ASN A 1 248 ? -4.781 7.119 -22.765 1.00 97.50 248 ASN A N 1
ATOM 1849 C CA . ASN A 1 248 ? -3.750 6.081 -22.817 1.00 97.50 248 ASN A CA 1
ATOM 1850 C C . ASN A 1 248 ? -3.430 5.492 -21.436 1.00 97.50 248 ASN A C 1
ATOM 1852 O O . ASN A 1 248 ? -3.248 4.285 -21.321 1.00 97.50 248 ASN A O 1
ATOM 1856 N N . ILE A 1 249 ? -3.344 6.320 -20.389 1.00 97.56 249 ILE A N 1
ATOM 1857 C CA . ILE A 1 249 ? -3.050 5.838 -19.030 1.00 97.56 249 ILE A CA 1
ATOM 1858 C C . ILE A 1 249 ? -4.186 4.957 -18.510 1.00 97.56 249 ILE A C 1
ATOM 1860 O O . ILE A 1 249 ? -3.909 3.869 -18.013 1.00 97.56 249 ILE A O 1
ATOM 1864 N N . ARG A 1 250 ? -5.443 5.395 -18.672 1.00 97.88 250 ARG A N 1
ATOM 1865 C CA . ARG A 1 250 ? -6.626 4.610 -18.287 1.00 97.88 250 ARG A CA 1
ATOM 1866 C C . ARG A 1 250 ? -6.679 3.292 -19.037 1.00 97.88 250 ARG A C 1
ATOM 1868 O O . ARG A 1 250 ? -6.698 2.251 -18.408 1.00 97.88 250 ARG A O 1
ATOM 1875 N N . LYS A 1 251 ? -6.550 3.324 -20.365 1.00 97.25 251 LYS A N 1
ATOM 1876 C CA . LYS A 1 251 ? -6.469 2.111 -21.186 1.00 97.25 251 LYS A CA 1
ATOM 1877 C C . LYS A 1 251 ? -5.347 1.175 -20.722 1.00 97.25 251 LYS A C 1
ATOM 1879 O O . LYS A 1 251 ? -5.543 -0.028 -20.614 1.00 97.25 251 LYS A O 1
ATOM 1884 N N . GLY A 1 252 ? -4.161 1.716 -20.445 1.00 97.19 252 GLY A N 1
ATOM 1885 C CA . GLY A 1 252 ? -3.020 0.931 -19.979 1.00 97.19 252 GLY A CA 1
ATOM 1886 C C . GLY A 1 252 ? -3.269 0.242 -18.638 1.00 97.19 252 GLY A C 1
ATOM 1887 O O . GLY A 1 252 ? -2.945 -0.933 -18.511 1.00 97.19 252 GLY A O 1
ATOM 1888 N N . LEU A 1 253 ? -3.851 0.941 -17.664 1.00 97.56 253 LEU A N 1
ATOM 1889 C CA . LEU A 1 253 ? -4.177 0.369 -16.355 1.00 97.56 253 LEU A CA 1
ATOM 1890 C C . LEU A 1 253 ? -5.416 -0.533 -16.445 1.00 97.56 253 LEU A C 1
ATOM 1892 O O . LEU A 1 253 ? -5.305 -1.742 -16.283 1.00 97.56 253 LEU A O 1
ATOM 1896 N N . ASP A 1 254 ? -6.561 0.037 -16.799 1.00 95.38 254 ASP A N 1
ATOM 1897 C CA . ASP A 1 254 ? -7.881 -0.584 -16.661 1.00 95.38 254 ASP A CA 1
ATOM 1898 C C . ASP A 1 254 ? -8.143 -1.710 -17.682 1.00 95.38 254 ASP A C 1
ATOM 1900 O O . ASP A 1 254 ? -8.957 -2.586 -17.419 1.00 95.38 254 ASP A O 1
ATOM 1904 N N . GLU A 1 255 ? -7.484 -1.710 -18.853 1.00 93.75 255 GLU A N 1
ATOM 1905 C CA . GLU A 1 255 ? -7.714 -2.736 -19.894 1.00 93.75 255 GLU A CA 1
ATOM 1906 C C . GLU A 1 255 ? -6.519 -3.671 -20.131 1.00 93.75 255 GLU A C 1
ATOM 1908 O O . GLU A 1 255 ? -6.689 -4.756 -20.694 1.00 93.75 255 GLU A O 1
ATOM 1913 N N . ARG A 1 256 ? -5.286 -3.236 -19.831 1.00 94.81 256 ARG A N 1
ATOM 1914 C CA . ARG A 1 256 ? -4.071 -3.960 -20.256 1.00 94.81 256 ARG A CA 1
ATOM 1915 C C . ARG A 1 256 ? -3.259 -4.520 -19.104 1.00 94.81 256 ARG A C 1
ATOM 1917 O O . ARG A 1 256 ? -2.785 -5.643 -19.240 1.00 94.81 256 ARG A O 1
ATOM 1924 N N . VAL A 1 257 ? -3.084 -3.786 -18.010 1.00 96.62 257 VAL A N 1
ATOM 1925 C CA . VAL A 1 257 ? -2.372 -4.285 -16.823 1.00 96.62 257 VAL A CA 1
ATOM 1926 C C . VAL A 1 257 ? -3.309 -5.080 -15.922 1.00 96.62 257 VAL A C 1
ATOM 1928 O O . VAL A 1 257 ? -2.885 -6.111 -15.397 1.00 96.62 257 VAL A O 1
ATOM 1931 N N . ASP A 1 258 ? -4.567 -4.653 -15.802 1.00 95.44 258 ASP A N 1
ATOM 1932 C CA . ASP A 1 258 ? -5.521 -5.288 -14.900 1.00 95.44 258 ASP A CA 1
ATOM 1933 C C . ASP A 1 258 ? -5.725 -6.778 -15.207 1.00 95.44 258 ASP A C 1
ATOM 1935 O O . ASP A 1 258 ? -5.723 -7.227 -16.364 1.00 95.44 258 ASP A O 1
ATOM 1939 N N . GLY A 1 259 ? -5.841 -7.550 -14.131 1.00 94.00 259 GLY A N 1
ATOM 1940 C CA . GLY A 1 259 ? -6.022 -8.990 -14.173 1.00 94.00 259 GLY A CA 1
ATOM 1941 C C . GLY A 1 259 ? -4.796 -9.788 -14.616 1.00 94.00 259 GLY A C 1
ATOM 1942 O O . GLY A 1 259 ? -4.940 -10.977 -14.872 1.00 94.00 259 GLY A O 1
ATOM 1943 N N . THR A 1 260 ? -3.601 -9.205 -14.749 1.00 95.50 260 THR A N 1
ATOM 1944 C CA . THR A 1 260 ? -2.419 -9.975 -15.188 1.00 95.50 260 THR A CA 1
ATOM 1945 C C . THR A 1 260 ? -1.992 -10.971 -14.112 1.00 95.50 260 THR A C 1
ATOM 1947 O O . THR A 1 260 ? -1.772 -10.584 -12.966 1.00 95.50 260 THR A O 1
ATOM 1950 N N . VAL A 1 261 ? -1.829 -12.246 -14.475 1.00 95.25 261 VAL A N 1
ATOM 1951 C CA . VAL A 1 261 ? -1.339 -13.294 -13.572 1.00 95.25 261 VAL A CA 1
ATOM 1952 C C . VAL A 1 261 ? 0.101 -13.646 -13.923 1.00 95.25 261 VAL A C 1
ATOM 1954 O O . VAL A 1 261 ? 0.402 -13.970 -15.070 1.00 95.25 261 VAL A O 1
ATOM 1957 N N . VAL A 1 262 ? 0.987 -13.621 -12.928 1.00 95.88 262 VAL A N 1
ATOM 1958 C CA . VAL A 1 262 ? 2.404 -13.983 -13.070 1.00 95.88 262 VAL A CA 1
ATOM 1959 C C . VAL A 1 262 ? 2.657 -15.258 -12.265 1.00 95.88 262 VAL A C 1
ATOM 1961 O O . VAL A 1 262 ? 2.720 -15.191 -11.035 1.00 95.88 262 VAL A O 1
ATOM 1964 N N . PRO A 1 263 ? 2.774 -16.435 -12.904 1.00 94.50 263 PRO A N 1
ATOM 1965 C CA . PRO A 1 263 ? 3.088 -17.679 -12.205 1.00 94.50 263 PRO A CA 1
ATOM 1966 C C . PRO A 1 263 ? 4.395 -17.600 -11.405 1.00 94.50 263 PRO A C 1
ATOM 1968 O O . PRO A 1 263 ? 5.312 -16.857 -11.765 1.00 94.50 263 PRO A O 1
ATOM 1971 N N . SER A 1 264 ? 4.492 -18.386 -10.331 1.00 95.56 264 SER A N 1
ATOM 1972 C CA . SER A 1 264 ? 5.730 -18.511 -9.548 1.00 95.56 264 SER A CA 1
ATOM 1973 C C . SER A 1 264 ? 6.900 -18.943 -10.440 1.00 95.56 264 SER A C 1
ATOM 1975 O O . SER A 1 264 ? 6.745 -19.806 -11.306 1.00 95.56 264 SER A O 1
ATOM 1977 N N . GLY A 1 265 ? 8.058 -18.307 -10.264 1.00 96.69 265 GLY A N 1
ATOM 1978 C CA . GLY A 1 265 ? 9.280 -18.559 -11.030 1.00 96.69 265 GLY A CA 1
ATOM 1979 C C . GLY A 1 265 ? 9.315 -17.941 -12.432 1.00 96.69 265 GLY A C 1
ATOM 1980 O O . GLY A 1 265 ? 10.294 -18.143 -13.150 1.00 96.69 265 GLY A O 1
ATOM 1981 N N . THR A 1 266 ? 8.281 -17.200 -12.843 1.00 96.31 266 THR A N 1
ATOM 1982 C CA . THR A 1 266 ? 8.221 -16.539 -14.160 1.00 96.31 266 THR A CA 1
ATOM 1983 C C . THR A 1 266 ? 8.397 -15.027 -14.046 1.00 96.31 266 THR A C 1
ATOM 1985 O O . THR A 1 266 ? 8.266 -14.455 -12.962 1.00 96.31 266 THR A O 1
ATOM 1988 N N . SER A 1 267 ? 8.699 -14.366 -15.164 1.00 96.06 267 SER A N 1
ATOM 1989 C CA . SER A 1 267 ? 8.873 -12.913 -15.203 1.00 96.06 267 SER A CA 1
ATOM 1990 C C . SER A 1 267 ? 7.665 -12.215 -15.816 1.00 96.06 267 SER A C 1
ATOM 1992 O O . SER A 1 267 ? 7.119 -12.643 -16.830 1.00 96.06 267 SER A O 1
ATOM 1994 N N . PHE A 1 268 ? 7.292 -11.087 -15.227 1.00 97.62 268 PHE A N 1
ATOM 1995 C CA . PHE A 1 268 ? 6.408 -10.108 -15.839 1.00 97.62 268 PHE A CA 1
ATOM 1996 C C . PHE A 1 268 ? 7.185 -9.268 -16.859 1.00 97.62 268 PHE A C 1
ATOM 1998 O O . PHE A 1 268 ? 8.273 -8.775 -16.553 1.00 97.62 268 PHE A O 1
ATOM 2005 N N . SER A 1 269 ? 6.594 -9.022 -18.030 1.00 97.31 269 SER A N 1
ATOM 2006 C CA . SER A 1 269 ? 7.043 -7.997 -18.980 1.00 97.31 269 SER A CA 1
ATOM 2007 C C . SER A 1 269 ? 5.955 -6.954 -19.191 1.00 97.31 269 SER A C 1
ATOM 2009 O O . SER A 1 269 ? 4.823 -7.267 -19.575 1.00 97.31 269 SER A O 1
ATOM 2011 N N . PHE A 1 270 ? 6.305 -5.684 -18.983 1.00 97.44 270 PHE A N 1
ATOM 2012 C CA . PHE A 1 270 ? 5.378 -4.583 -19.208 1.00 97.44 270 PHE A CA 1
ATOM 2013 C C . PHE A 1 270 ? 4.992 -4.465 -20.685 1.00 97.44 270 PHE A C 1
ATOM 2015 O O . PHE A 1 270 ? 3.815 -4.303 -21.008 1.00 97.44 270 PHE A O 1
ATOM 2022 N N . ASN A 1 271 ? 5.965 -4.552 -21.592 1.00 95.25 271 ASN A N 1
ATOM 2023 C CA . ASN A 1 271 ? 5.701 -4.429 -23.024 1.00 95.25 271 ASN A CA 1
ATOM 2024 C C . ASN A 1 271 ? 4.841 -5.582 -23.562 1.00 95.25 271 ASN A C 1
ATOM 2026 O O . ASN A 1 271 ? 3.958 -5.325 -24.382 1.00 95.25 271 ASN A O 1
ATOM 2030 N N . GLU A 1 272 ? 5.053 -6.817 -23.097 1.00 93.38 272 GLU A N 1
ATOM 2031 C CA . GLU A 1 272 ? 4.183 -7.951 -23.451 1.00 93.38 272 GLU A CA 1
ATOM 2032 C C . GLU A 1 272 ? 2.762 -7.740 -22.915 1.00 93.38 272 GLU A C 1
ATOM 2034 O O . GLU A 1 272 ? 1.791 -7.905 -23.652 1.00 93.38 272 GLU A O 1
ATOM 2039 N N . THR A 1 273 ? 2.641 -7.253 -21.677 1.00 94.06 273 THR A N 1
ATOM 2040 C CA . THR A 1 273 ? 1.353 -6.959 -21.025 1.00 94.06 273 THR A CA 1
ATOM 2041 C C . THR A 1 273 ? 0.553 -5.874 -21.748 1.00 94.06 273 THR A C 1
ATOM 2043 O O . THR A 1 273 ? -0.649 -6.027 -21.988 1.00 94.06 273 THR A O 1
ATOM 2046 N N . ILE A 1 274 ? 1.207 -4.779 -22.146 1.00 94.12 274 ILE A N 1
ATOM 2047 C CA . ILE A 1 274 ? 0.564 -3.713 -22.926 1.00 94.12 274 ILE A CA 1
ATOM 2048 C C . ILE A 1 274 ? 0.254 -4.173 -24.351 1.00 94.12 274 ILE A C 1
ATOM 2050 O O . ILE A 1 274 ? -0.787 -3.800 -24.906 1.00 94.12 274 ILE A O 1
ATOM 2054 N N . GLY A 1 275 ? 1.102 -5.012 -24.943 1.00 91.38 275 GLY A N 1
ATOM 2055 C CA . GLY A 1 275 ? 0.982 -5.459 -26.325 1.00 91.38 275 GLY A CA 1
ATOM 2056 C C . GLY A 1 275 ? 1.146 -4.320 -27.345 1.00 91.38 275 GLY A C 1
ATOM 2057 O O . GLY A 1 275 ? 1.707 -3.264 -27.038 1.00 91.38 275 GLY A O 1
ATOM 2058 N N . PRO A 1 276 ? 0.676 -4.503 -28.593 1.00 91.06 276 PRO A N 1
ATOM 2059 C CA . PRO A 1 276 ? 0.927 -3.541 -29.662 1.00 91.06 276 PRO A CA 1
ATOM 2060 C C . PRO A 1 276 ? 0.261 -2.174 -29.430 1.00 91.06 276 PRO A C 1
ATOM 2062 O O . PRO A 1 276 ? -0.958 -2.069 -29.252 1.00 91.06 276 PRO A O 1
ATOM 2065 N N . VAL A 1 277 ? 1.058 -1.109 -29.535 1.00 92.31 277 VAL A N 1
ATOM 2066 C CA . VAL A 1 277 ? 0.631 0.286 -29.351 1.00 92.31 277 VAL A CA 1
ATOM 2067 C C . VAL A 1 277 ? 0.485 0.968 -30.712 1.00 92.31 277 VAL A C 1
ATOM 2069 O O . VAL A 1 277 ? 1.467 1.252 -31.389 1.00 92.31 277 VAL A O 1
ATOM 2072 N N . SER A 1 278 ? -0.756 1.202 -31.144 1.00 93.81 278 SER A N 1
ATOM 2073 C CA . SER A 1 278 ? -1.082 1.840 -32.431 1.00 93.81 278 SER A CA 1
ATOM 2074 C C . SER A 1 278 ? -2.430 2.566 -32.386 1.00 93.81 278 SER A C 1
ATOM 2076 O O . SER A 1 278 ? -3.304 2.202 -31.596 1.00 93.81 278 SER A O 1
ATOM 2078 N N . GLN A 1 279 ? -2.631 3.552 -33.270 1.00 93.69 279 GLN A N 1
ATOM 2079 C CA . GLN A 1 279 ? -3.900 4.288 -33.364 1.00 93.69 279 GLN A CA 1
ATOM 2080 C C . GLN A 1 279 ? -5.083 3.356 -33.653 1.00 93.69 279 GLN A C 1
ATOM 2082 O O . GLN A 1 279 ? -6.127 3.473 -33.019 1.00 93.69 279 GLN A O 1
ATOM 2087 N N . GLY A 1 280 ? -4.894 2.359 -34.527 1.00 94.25 280 GLY A N 1
ATOM 2088 C CA . GLY A 1 280 ? -5.922 1.358 -34.842 1.00 94.25 280 GLY A CA 1
ATOM 2089 C C . GLY A 1 280 ? -6.342 0.482 -33.655 1.00 94.25 280 GLY A C 1
ATOM 2090 O O . GLY A 1 280 ? -7.398 -0.138 -33.699 1.00 94.25 280 GLY A O 1
ATOM 2091 N N . ARG A 1 281 ? -5.552 0.452 -32.574 1.00 91.38 281 ARG A N 1
ATOM 2092 C CA . ARG A 1 281 ? -5.881 -0.230 -31.309 1.00 91.38 281 ARG A CA 1
ATOM 2093 C C . ARG A 1 281 ? -6.409 0.728 -30.233 1.00 91.38 281 ARG A C 1
ATOM 2095 O O . ARG A 1 281 ? -6.495 0.349 -29.067 1.00 91.38 281 ARG A O 1
ATOM 2102 N N . GLY A 1 282 ? -6.756 1.959 -30.614 1.00 93.06 282 GLY A N 1
ATOM 2103 C CA . GLY A 1 282 ? -7.349 2.964 -29.730 1.00 93.06 282 GLY A CA 1
ATOM 2104 C C . GLY A 1 282 ? -6.344 3.747 -28.883 1.00 93.06 282 GLY A C 1
ATOM 2105 O O . GLY A 1 282 ? -6.750 4.411 -27.935 1.00 93.06 282 GLY A O 1
ATOM 2106 N N . TRP A 1 283 ? -5.045 3.677 -29.193 1.00 96.31 283 TRP A N 1
ATOM 2107 C CA . TRP A 1 283 ? -4.032 4.509 -28.538 1.00 96.31 283 TRP A CA 1
ATOM 2108 C C . TRP A 1 283 ? -3.967 5.890 -29.189 1.00 96.31 283 TRP A C 1
ATOM 2110 O O . TRP A 1 283 ? -3.904 6.006 -30.413 1.00 96.31 283 TRP A O 1
ATOM 2120 N N . LEU A 1 284 ? -3.933 6.942 -28.377 1.00 96.94 284 LEU A N 1
ATOM 2121 C CA . LEU A 1 284 ? -3.890 8.327 -28.842 1.00 96.94 284 LEU A CA 1
ATOM 2122 C C . LEU A 1 284 ? -2.469 8.891 -28.808 1.00 96.94 284 LEU A C 1
ATOM 2124 O O . LEU A 1 284 ? -1.590 8.386 -28.104 1.00 96.94 284 LEU A O 1
ATOM 2128 N N . GLU A 1 285 ? -2.239 9.962 -29.561 1.00 96.25 285 GLU A N 1
ATOM 2129 C CA . GLU A 1 285 ? -0.984 10.702 -29.483 1.00 96.25 285 GLU A CA 1
ATOM 2130 C C . GLU A 1 285 ? -0.904 11.534 -28.202 1.00 96.25 285 GLU A C 1
ATOM 2132 O O . GLU A 1 285 ? -1.848 12.221 -27.805 1.00 96.25 285 GLU A O 1
ATOM 2137 N N . ALA A 1 286 ? 0.254 11.482 -27.552 1.00 93.50 286 ALA A N 1
ATOM 2138 C CA . ALA A 1 286 ? 0.598 12.341 -26.430 1.00 93.50 286 ALA A CA 1
ATOM 2139 C C . ALA A 1 286 ? 2.116 12.527 -26.357 1.00 93.50 286 ALA A C 1
ATOM 2141 O O . ALA A 1 286 ? 2.883 11.751 -26.926 1.00 93.50 286 ALA A O 1
ATOM 2142 N N . LEU A 1 287 ? 2.560 13.570 -25.654 1.00 90.88 287 LEU A N 1
ATOM 2143 C CA . LEU A 1 287 ? 3.985 13.857 -25.514 1.00 90.88 287 LEU A CA 1
ATOM 2144 C C . LEU A 1 287 ? 4.703 12.753 -24.727 1.00 90.88 287 LEU A C 1
ATOM 2146 O O . LEU A 1 287 ? 4.252 12.345 -23.653 1.00 90.88 287 LEU A O 1
ATOM 2150 N N . ALA A 1 288 ? 5.862 12.344 -25.229 1.00 87.50 288 ALA A N 1
ATOM 2151 C CA . ALA A 1 288 ? 6.826 11.512 -24.524 1.00 87.50 288 ALA A CA 1
ATOM 2152 C C . ALA A 1 288 ? 8.243 12.067 -24.692 1.00 87.50 288 ALA A C 1
ATOM 2154 O O . ALA A 1 288 ? 8.523 12.828 -25.621 1.00 87.50 288 ALA A O 1
ATOM 2155 N N . ILE A 1 289 ? 9.135 11.673 -23.782 1.00 84.31 289 ILE A N 1
ATOM 2156 C CA . ILE A 1 289 ? 10.557 12.000 -23.872 1.00 84.31 289 ILE A CA 1
ATOM 2157 C C . ILE A 1 289 ? 11.208 11.047 -24.876 1.00 84.31 289 ILE A C 1
ATOM 2159 O O . ILE A 1 289 ? 11.249 9.837 -24.663 1.00 84.31 289 ILE A O 1
ATOM 2163 N N . PHE A 1 290 ? 11.736 11.607 -25.956 1.00 82.00 290 PHE A N 1
ATOM 2164 C CA . PHE A 1 290 ? 12.393 10.918 -27.054 1.00 82.00 290 PHE A CA 1
ATOM 2165 C C . PHE A 1 290 ? 13.877 11.306 -27.112 1.00 82.00 290 PHE A C 1
ATOM 2167 O O . PHE A 1 290 ? 14.243 12.443 -26.810 1.00 82.00 290 PHE A O 1
ATOM 2174 N N . ASN A 1 291 ? 14.753 10.358 -27.466 1.00 80.88 291 ASN A N 1
ATOM 2175 C CA . ASN A 1 291 ? 16.211 10.559 -27.553 1.00 80.88 291 ASN A CA 1
ATOM 2176 C C . ASN A 1 291 ? 16.848 11.262 -26.333 1.00 80.88 291 ASN A C 1
ATOM 2178 O O . ASN A 1 291 ? 17.828 11.989 -26.449 1.00 80.88 291 ASN A O 1
ATOM 2182 N N . GLY A 1 292 ? 16.293 11.046 -25.140 1.00 79.94 292 GLY A N 1
ATOM 2183 C CA . GLY A 1 292 ? 16.847 11.541 -23.882 1.00 79.94 292 GLY A CA 1
ATOM 2184 C C . GLY A 1 292 ? 16.423 12.958 -23.480 1.00 79.94 292 GLY A C 1
ATOM 2185 O O . GLY A 1 292 ? 16.378 13.236 -22.281 1.00 79.94 292 GLY A O 1
ATOM 2186 N N . THR A 1 293 ? 16.070 13.844 -24.412 1.00 84.31 293 THR A N 1
ATOM 2187 C CA . THR A 1 293 ? 15.730 15.242 -24.069 1.00 84.31 293 THR A CA 1
ATOM 2188 C C . THR A 1 293 ? 14.560 15.849 -24.832 1.00 84.31 293 THR A C 1
ATOM 2190 O O . THR A 1 293 ? 14.008 16.840 -24.352 1.00 84.31 293 THR A O 1
ATOM 2193 N N . ASP A 1 294 ? 14.182 15.301 -25.985 1.00 85.62 294 ASP A N 1
ATOM 2194 C CA . ASP A 1 294 ? 13.171 15.907 -26.853 1.00 85.62 294 ASP A CA 1
ATOM 2195 C C . ASP A 1 294 ? 11.772 15.501 -26.400 1.00 85.62 294 ASP A C 1
ATOM 2197 O O . ASP A 1 294 ? 11.530 14.333 -26.119 1.00 85.62 294 ASP A O 1
ATOM 2201 N N . LEU A 1 295 ? 10.820 16.431 -26.383 1.00 88.31 295 LEU A N 1
ATOM 2202 C CA . LEU A 1 295 ? 9.410 16.086 -26.209 1.00 88.31 295 LEU A CA 1
ATOM 2203 C C . LEU A 1 295 ? 8.761 15.957 -27.582 1.00 88.31 295 LEU A C 1
ATOM 2205 O O . LEU A 1 295 ? 8.723 16.928 -28.338 1.00 88.31 295 LEU A O 1
ATOM 2209 N N . ARG A 1 296 ? 8.256 14.765 -27.908 1.00 89.94 296 ARG A N 1
ATOM 2210 C CA . ARG A 1 296 ? 7.585 14.498 -29.188 1.00 89.94 296 ARG A CA 1
ATOM 2211 C C . ARG A 1 296 ? 6.220 13.854 -28.964 1.00 89.94 296 ARG A C 1
ATOM 2213 O O . ARG A 1 296 ? 6.105 13.021 -28.062 1.00 89.94 296 ARG A O 1
ATOM 2220 N N . PRO A 1 297 ? 5.197 14.208 -29.760 1.00 91.06 297 PRO A N 1
ATOM 2221 C CA . PRO A 1 297 ? 3.968 13.433 -29.821 1.00 91.06 297 PRO A CA 1
ATOM 2222 C C . PRO A 1 297 ? 4.284 12.020 -30.313 1.00 91.06 297 PRO A C 1
ATOM 2224 O O . PRO A 1 297 ? 4.908 11.851 -31.360 1.00 91.06 297 PRO A O 1
ATOM 2227 N N . ILE A 1 298 ? 3.879 11.017 -29.541 1.00 91.44 298 ILE A N 1
ATOM 2228 C CA . ILE A 1 298 ? 3.932 9.610 -29.935 1.00 91.44 298 ILE A CA 1
ATOM 2229 C C . ILE A 1 298 ? 2.602 8.942 -29.603 1.00 91.44 298 ILE A C 1
ATOM 2231 O O . ILE A 1 298 ? 1.930 9.301 -28.630 1.00 91.44 298 ILE A O 1
ATOM 2235 N N . VAL A 1 299 ? 2.242 7.932 -30.386 1.00 93.25 299 VAL A N 1
ATOM 2236 C CA . VAL A 1 299 ? 1.104 7.064 -30.080 1.00 93.25 299 VAL A CA 1
ATOM 2237 C C . VAL A 1 299 ? 1.399 6.292 -28.790 1.00 93.25 299 VAL A C 1
ATOM 2239 O O . VAL A 1 299 ? 2.470 5.706 -28.649 1.00 93.25 299 VAL A O 1
ATOM 2242 N N . GLY A 1 300 ? 0.468 6.318 -27.835 1.00 91.62 300 GLY A N 1
ATOM 2243 C CA . GLY A 1 300 ? 0.654 5.699 -26.517 1.00 91.62 300 GLY A CA 1
ATOM 2244 C C . GLY A 1 300 ? 1.470 6.541 -25.529 1.00 91.62 300 GLY A C 1
ATOM 2245 O O . GLY A 1 300 ? 1.895 6.036 -24.488 1.00 91.62 300 GLY A O 1
ATOM 2246 N N . GLY A 1 301 ? 1.690 7.832 -25.806 1.00 92.50 301 GLY A N 1
ATOM 2247 C CA . GLY A 1 301 ? 2.293 8.733 -24.823 1.00 92.50 301 GLY A CA 1
ATOM 2248 C C . GLY A 1 301 ? 1.530 8.688 -23.488 1.00 92.50 301 GLY A C 1
ATOM 2249 O O . GLY A 1 301 ? 0.300 8.731 -23.459 1.00 92.50 301 GLY A O 1
ATOM 2250 N N . GLY A 1 302 ? 2.263 8.566 -22.378 1.00 93.44 302 GLY A N 1
ATOM 2251 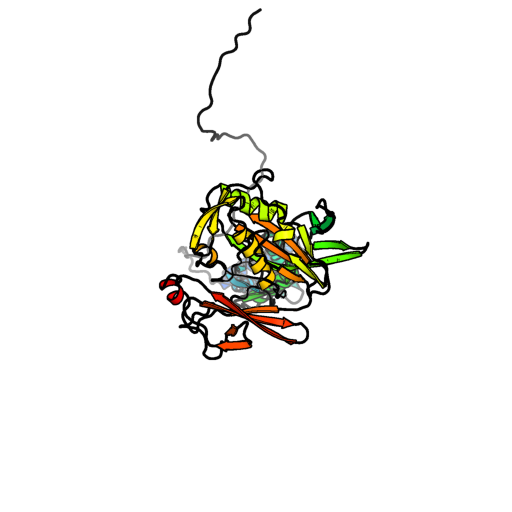C CA . GLY A 1 302 ? 1.704 8.325 -21.039 1.00 93.44 302 GLY A CA 1
ATOM 2252 C C . GLY A 1 302 ? 1.963 6.921 -20.483 1.00 93.44 302 GLY A C 1
ATOM 2253 O O . GLY A 1 302 ? 1.953 6.761 -19.265 1.00 93.44 302 GLY A O 1
ATOM 2254 N N . LEU A 1 303 ? 2.300 5.935 -21.323 1.00 96.19 303 LEU A N 1
ATOM 2255 C CA . LEU A 1 303 ? 2.577 4.559 -20.881 1.00 96.19 303 LEU A CA 1
ATOM 2256 C C . LEU A 1 303 ? 3.725 4.431 -19.867 1.00 96.19 303 LEU A C 1
ATOM 2258 O O . LEU A 1 303 ? 3.674 3.560 -19.003 1.00 96.19 303 LEU A O 1
ATOM 2262 N N . CYS A 1 304 ? 4.710 5.334 -19.878 1.00 95.62 304 CYS A N 1
ATOM 2263 C CA . CYS A 1 304 ? 5.748 5.350 -18.844 1.00 95.62 304 CYS A CA 1
ATOM 2264 C C . CYS A 1 304 ? 5.191 5.598 -17.433 1.00 95.62 304 CYS A C 1
ATOM 2266 O O . CYS A 1 304 ? 5.775 5.138 -16.456 1.00 95.62 304 CYS A O 1
ATOM 2268 N N . GLN A 1 305 ? 4.057 6.291 -17.298 1.00 95.69 305 GLN A N 1
ATOM 2269 C CA . GLN A 1 305 ? 3.407 6.455 -15.998 1.00 95.69 305 GLN A CA 1
ATOM 2270 C C . GLN A 1 305 ? 2.728 5.160 -15.536 1.00 95.69 305 GLN A C 1
ATOM 2272 O O . GLN A 1 305 ? 2.794 4.825 -14.354 1.00 95.69 305 GLN A O 1
ATOM 2277 N N . VAL A 1 306 ? 2.135 4.404 -16.462 1.00 97.81 306 VAL A N 1
ATOM 2278 C CA . VAL A 1 306 ? 1.583 3.072 -16.172 1.00 97.81 306 VAL A CA 1
ATOM 2279 C C . VAL A 1 306 ? 2.713 2.149 -15.703 1.00 97.81 306 VAL A C 1
ATOM 2281 O O . VAL A 1 306 ? 2.634 1.601 -14.606 1.00 97.81 306 VAL A O 1
ATOM 2284 N N . ALA A 1 307 ? 3.823 2.090 -16.448 1.00 98.00 307 ALA A N 1
ATOM 2285 C CA . ALA A 1 307 ? 5.008 1.322 -16.061 1.00 98.00 307 ALA A CA 1
ATOM 2286 C C . ALA A 1 307 ? 5.591 1.780 -14.717 1.00 98.00 307 ALA A C 1
ATOM 2288 O O . ALA A 1 307 ? 5.961 0.954 -13.894 1.00 98.00 307 ALA A O 1
ATOM 2289 N N . THR A 1 308 ? 5.629 3.088 -14.450 1.00 97.81 308 THR A N 1
ATOM 2290 C CA . THR A 1 308 ? 6.063 3.626 -13.150 1.00 97.81 308 THR A CA 1
ATOM 2291 C C . THR A 1 308 ? 5.169 3.149 -12.005 1.00 97.81 308 THR A C 1
ATOM 2293 O O . THR A 1 308 ? 5.675 2.817 -10.938 1.00 97.81 308 THR A O 1
ATOM 2296 N N . THR A 1 309 ? 3.854 3.076 -12.220 1.00 97.88 309 THR A N 1
ATOM 2297 C CA . THR A 1 309 ? 2.907 2.598 -11.199 1.00 97.88 309 THR A CA 1
ATOM 2298 C C . THR A 1 309 ? 3.128 1.110 -10.911 1.00 97.88 309 THR A C 1
ATOM 2300 O O . THR A 1 309 ? 3.243 0.732 -9.748 1.00 97.88 309 THR A O 1
ATOM 2303 N N . VAL A 1 310 ? 3.302 0.289 -11.955 1.00 98.62 310 VAL A N 1
ATOM 2304 C CA . VAL A 1 310 ? 3.639 -1.142 -11.824 1.00 98.62 310 VAL A CA 1
ATOM 2305 C C . VAL A 1 310 ? 4.994 -1.337 -11.141 1.00 98.62 310 VAL A C 1
ATOM 2307 O O . VAL A 1 310 ? 5.107 -2.135 -10.217 1.00 98.62 310 VAL A O 1
ATOM 2310 N N . TYR A 1 311 ? 6.014 -0.573 -11.542 1.00 98.44 311 TYR A N 1
ATOM 2311 C CA . TYR A 1 311 ? 7.348 -0.619 -10.941 1.00 98.44 311 TYR A CA 1
ATOM 2312 C C . TYR A 1 311 ? 7.301 -0.335 -9.441 1.00 98.44 311 TYR A C 1
ATOM 2314 O O . TYR A 1 311 ? 7.927 -1.049 -8.670 1.00 98.44 311 TYR A O 1
ATOM 2322 N N . ARG A 1 312 ? 6.541 0.680 -9.019 1.00 96.88 312 ARG A N 1
ATOM 2323 C CA . ARG A 1 312 ? 6.389 1.019 -7.598 1.00 96.88 312 ARG A CA 1
ATOM 2324 C C . ARG A 1 312 ? 5.711 -0.096 -6.812 1.00 96.88 312 ARG A C 1
ATOM 2326 O O . ARG A 1 312 ? 6.162 -0.390 -5.714 1.00 96.88 312 ARG A O 1
ATOM 2333 N N . ALA A 1 313 ? 4.690 -0.736 -7.384 1.00 96.94 313 ALA A N 1
ATOM 2334 C CA . ALA A 1 313 ? 4.046 -1.888 -6.760 1.00 96.94 313 ALA A CA 1
ATOM 2335 C C . ALA A 1 313 ? 5.029 -3.060 -6.614 1.00 96.94 313 ALA A C 1
ATOM 2337 O O . ALA A 1 313 ? 5.187 -3.596 -5.523 1.00 96.94 313 ALA A O 1
ATOM 2338 N N . ALA A 1 314 ? 5.753 -3.411 -7.683 1.00 98.25 314 ALA A N 1
ATOM 2339 C CA . ALA A 1 314 ? 6.739 -4.492 -7.658 1.00 98.25 314 ALA A CA 1
ATOM 2340 C C . ALA A 1 314 ? 7.902 -4.203 -6.693 1.00 98.25 314 ALA A C 1
ATOM 2342 O O . ALA A 1 314 ? 8.358 -5.090 -5.974 1.00 98.25 314 ALA A O 1
ATOM 2343 N N . LEU A 1 315 ? 8.340 -2.943 -6.629 1.00 96.75 315 LEU A N 1
ATOM 2344 C CA . LEU A 1 315 ? 9.363 -2.490 -5.696 1.00 96.75 315 LEU A CA 1
ATOM 2345 C C . LEU A 1 315 ? 8.882 -2.580 -4.241 1.00 96.75 315 LEU A C 1
ATOM 2347 O O . LEU A 1 315 ? 9.608 -3.088 -3.393 1.00 96.75 315 LEU A O 1
ATOM 2351 N N . ALA A 1 316 ? 7.660 -2.133 -3.950 1.00 94.56 316 ALA A N 1
ATOM 2352 C CA . ALA A 1 316 ? 7.068 -2.244 -2.617 1.00 94.56 316 ALA A CA 1
ATOM 2353 C C . ALA A 1 316 ? 6.816 -3.709 -2.207 1.00 94.56 316 ALA A C 1
ATOM 2355 O O . ALA A 1 316 ? 6.919 -4.035 -1.031 1.00 94.56 316 ALA A O 1
ATOM 2356 N N . ALA A 1 317 ? 6.568 -4.604 -3.171 1.00 95.31 317 ALA A N 1
ATOM 2357 C CA . ALA A 1 317 ? 6.464 -6.049 -2.943 1.00 95.31 317 ALA A CA 1
ATOM 2358 C C . ALA A 1 317 ? 7.825 -6.730 -2.706 1.00 95.31 317 ALA A C 1
ATOM 2360 O O . ALA A 1 317 ? 7.865 -7.903 -2.346 1.00 95.31 317 ALA A O 1
ATOM 2361 N N . GLY A 1 318 ? 8.945 -6.035 -2.936 1.00 96.06 318 GLY A N 1
ATOM 2362 C CA . GLY A 1 318 ? 10.276 -6.633 -2.817 1.00 96.06 318 GLY A CA 1
ATOM 2363 C C . GLY A 1 318 ? 10.549 -7.681 -3.895 1.00 96.06 318 GLY A C 1
ATOM 2364 O O . GLY A 1 318 ? 11.289 -8.629 -3.643 1.00 96.06 318 GLY A O 1
ATOM 2365 N N . LEU A 1 319 ? 9.934 -7.537 -5.073 1.00 97.69 319 LEU A N 1
ATOM 2366 C CA . LEU A 1 319 ? 10.165 -8.437 -6.201 1.00 97.69 319 LEU A CA 1
ATOM 2367 C C . LEU A 1 319 ? 11.492 -8.089 -6.899 1.00 97.69 319 LEU A C 1
ATOM 2369 O O . LEU A 1 319 ? 11.799 -6.901 -7.067 1.00 97.69 319 LEU A O 1
ATOM 2373 N N . PRO A 1 320 ? 12.268 -9.086 -7.359 1.00 97.56 320 PRO A N 1
ATOM 2374 C CA . PRO A 1 320 ? 13.471 -8.853 -8.151 1.00 97.56 320 PRO A CA 1
ATOM 2375 C C . PRO A 1 320 ? 13.163 -8.098 -9.450 1.00 97.56 320 PRO A C 1
ATOM 2377 O O . PRO A 1 320 ? 12.472 -8.604 -10.332 1.00 97.56 320 PRO A O 1
ATOM 2380 N N . ILE A 1 321 ? 13.689 -6.880 -9.587 1.00 98.00 321 ILE A N 1
ATOM 2381 C CA . ILE A 1 321 ? 13.533 -6.064 -10.797 1.00 98.00 321 ILE A CA 1
ATOM 2382 C C . ILE A 1 321 ? 14.664 -6.392 -11.779 1.00 98.00 321 ILE A C 1
ATOM 2384 O O . ILE A 1 321 ? 15.794 -5.937 -11.592 1.00 98.00 321 ILE A O 1
ATOM 2388 N N . ASP A 1 322 ? 14.380 -7.139 -12.850 1.00 96.69 322 ASP A N 1
ATOM 2389 C CA . ASP A 1 322 ? 15.428 -7.579 -13.790 1.00 96.69 322 ASP A CA 1
ATOM 2390 C C . ASP A 1 322 ? 15.803 -6.480 -14.793 1.00 96.69 322 ASP A C 1
ATOM 2392 O O . ASP A 1 322 ? 16.969 -6.318 -15.169 1.00 96.69 322 ASP A O 1
ATOM 2396 N N . LYS A 1 323 ? 14.812 -5.704 -15.248 1.00 97.00 323 LYS A N 1
ATOM 2397 C CA . LYS A 1 323 ? 15.017 -4.595 -16.188 1.00 97.00 323 LYS A CA 1
ATOM 2398 C C . LYS A 1 323 ? 14.252 -3.377 -15.719 1.00 97.00 323 LYS A C 1
ATOM 2400 O O . LYS A 1 323 ? 13.028 -3.369 -15.695 1.00 97.00 323 LYS A O 1
ATOM 2405 N N . ARG A 1 324 ? 14.982 -2.300 -15.434 1.00 96.38 324 ARG A N 1
ATOM 2406 C CA . ARG A 1 324 ? 14.412 -0.976 -15.175 1.00 96.38 324 ARG A CA 1
ATOM 2407 C C . ARG A 1 324 ? 15.351 0.117 -15.660 1.00 96.38 324 ARG A C 1
ATOM 2409 O O . ARG A 1 324 ? 16.569 0.031 -15.513 1.00 96.38 324 ARG A O 1
ATOM 2416 N N . LYS A 1 325 ? 14.768 1.182 -16.204 1.00 95.88 325 LYS A N 1
ATOM 2417 C CA . LYS A 1 325 ? 15.456 2.435 -16.522 1.00 95.88 325 LYS A CA 1
ATOM 2418 C C . LYS A 1 325 ? 14.573 3.601 -16.092 1.00 95.88 325 LYS A C 1
ATOM 2420 O O . LYS A 1 325 ? 13.380 3.574 -16.370 1.00 95.88 325 LYS A O 1
ATOM 2425 N N . ASN A 1 326 ? 15.135 4.608 -15.426 1.00 95.50 326 ASN A N 1
ATOM 2426 C CA . ASN A 1 326 ? 14.415 5.846 -15.119 1.00 95.50 326 ASN A CA 1
ATOM 2427 C C . ASN A 1 326 ? 14.322 6.759 -16.353 1.00 95.50 326 ASN A C 1
ATOM 2429 O O . ASN A 1 326 ? 15.055 6.591 -17.334 1.00 95.50 326 ASN A O 1
ATOM 2433 N N . HIS A 1 327 ? 13.442 7.756 -16.305 1.00 94.69 327 HIS A N 1
ATOM 2434 C CA . HIS A 1 327 ? 13.403 8.807 -17.316 1.00 94.69 327 HIS A CA 1
ATOM 2435 C C . HIS A 1 327 ? 14.723 9.579 -17.324 1.00 94.69 327 HIS A C 1
ATOM 2437 O O . HIS A 1 327 ? 15.293 9.899 -16.283 1.00 94.69 327 HIS A O 1
ATOM 2443 N N . SER A 1 328 ? 15.192 9.936 -18.516 1.00 92.88 328 SER A N 1
ATOM 2444 C CA . SER A 1 328 ? 16.399 10.747 -18.689 1.00 92.88 328 SER A CA 1
ATOM 2445 C C . SER A 1 328 ? 16.252 12.159 -18.116 1.00 92.88 328 SER A C 1
ATOM 2447 O O . SER A 1 328 ? 17.230 12.733 -17.642 1.00 92.88 328 SER A O 1
ATOM 2449 N N . LEU A 1 329 ? 15.043 12.724 -18.142 1.00 91.62 329 LEU A N 1
ATOM 2450 C CA . LEU A 1 329 ? 14.710 13.998 -17.508 1.00 91.62 329 LEU A CA 1
ATOM 2451 C C . LEU A 1 329 ? 13.932 13.754 -16.218 1.00 91.62 329 LEU A C 1
ATOM 2453 O O . LEU A 1 329 ? 13.086 12.866 -16.165 1.00 91.62 329 LEU A O 1
ATOM 2457 N N . TYR A 1 330 ? 14.184 14.583 -15.206 1.00 91.88 330 TYR A N 1
ATOM 2458 C CA . TYR A 1 330 ? 13.405 14.554 -13.975 1.00 91.88 330 TYR A CA 1
ATOM 2459 C C . TYR A 1 330 ? 11.952 14.964 -14.242 1.00 91.88 330 TYR A C 1
ATOM 2461 O O . TYR A 1 330 ? 11.689 16.021 -14.820 1.00 91.88 330 TYR A O 1
ATOM 2469 N N . VAL A 1 331 ? 11.012 14.134 -13.791 1.00 89.44 331 VAL A N 1
ATOM 2470 C CA . VAL A 1 331 ? 9.574 14.321 -13.995 1.00 89.44 331 VAL A CA 1
ATOM 2471 C C . VAL A 1 331 ? 8.921 14.727 -12.674 1.00 89.44 331 VAL A C 1
ATOM 2473 O O . VAL A 1 331 ? 8.802 13.935 -11.743 1.00 89.44 331 VAL A O 1
ATOM 2476 N N . THR A 1 332 ? 8.485 15.983 -12.586 1.00 87.38 332 THR A N 1
ATOM 2477 C CA . THR A 1 332 ? 8.069 16.615 -11.323 1.00 87.38 332 THR A CA 1
ATOM 2478 C C . THR A 1 332 ? 6.832 15.991 -10.682 1.00 87.38 332 THR A C 1
ATOM 2480 O O . THR A 1 332 ? 6.766 15.914 -9.458 1.00 87.38 332 THR A O 1
ATOM 2483 N N . TYR A 1 333 ? 5.866 15.518 -11.474 1.00 85.00 333 TYR A N 1
ATOM 2484 C CA . TYR A 1 333 ? 4.618 14.946 -10.953 1.00 85.00 333 TYR A CA 1
ATOM 2485 C C . TYR A 1 333 ? 4.791 13.564 -10.301 1.00 85.00 333 TYR A C 1
ATOM 2487 O O . TYR A 1 333 ? 3.878 13.095 -9.629 1.00 85.00 333 TYR A O 1
ATOM 2495 N N . TYR A 1 334 ? 5.961 12.925 -10.417 1.00 87.38 334 TYR A N 1
ATOM 2496 C CA . TYR A 1 334 ? 6.260 11.696 -9.675 1.00 87.38 334 TYR A CA 1
ATOM 2497 C C . TYR A 1 334 ? 6.689 11.937 -8.226 1.00 87.38 334 TYR A C 1
ATOM 2499 O O . TYR A 1 334 ? 6.651 10.986 -7.445 1.00 87.38 334 TYR A O 1
ATOM 2507 N N . LYS A 1 335 ? 7.030 13.185 -7.860 1.00 85.81 335 LYS A N 1
ATOM 2508 C CA . LYS A 1 335 ? 7.532 13.566 -6.529 1.00 85.81 335 LYS A CA 1
ATOM 2509 C C . LYS A 1 335 ? 6.638 13.085 -5.384 1.00 85.81 335 LYS A C 1
ATOM 2511 O O . LYS A 1 335 ? 7.162 12.648 -4.373 1.00 85.81 335 LYS A O 1
ATOM 2516 N N . ALA A 1 336 ? 5.317 13.149 -5.561 1.00 82.31 336 ALA A N 1
ATOM 2517 C CA . ALA A 1 336 ? 4.338 12.852 -4.512 1.00 82.31 336 ALA A CA 1
ATOM 2518 C C . ALA A 1 336 ? 4.321 11.386 -4.034 1.00 82.31 336 ALA A C 1
ATOM 2520 O O . ALA A 1 336 ? 3.672 11.095 -3.042 1.00 82.31 336 ALA A O 1
ATOM 2521 N N . TYR A 1 337 ? 5.000 10.477 -4.740 1.00 81.50 337 TYR A N 1
ATOM 2522 C CA . TYR A 1 337 ? 4.981 9.036 -4.458 1.00 81.50 337 TYR A CA 1
ATOM 2523 C C . TYR A 1 337 ? 6.392 8.427 -4.549 1.00 81.50 337 TYR A C 1
ATOM 2525 O O . TYR A 1 337 ? 6.555 7.296 -5.005 1.00 81.50 337 TYR A O 1
ATOM 2533 N N . GLY A 1 338 ? 7.424 9.221 -4.257 1.00 84.56 338 GLY A N 1
ATOM 2534 C CA . GLY A 1 338 ? 8.821 8.791 -4.316 1.00 84.56 338 GLY A CA 1
ATOM 2535 C C . GLY A 1 338 ? 9.600 9.410 -5.478 1.00 84.56 338 GLY A C 1
ATOM 2536 O O . GLY A 1 338 ? 9.409 9.093 -6.662 1.00 84.56 338 GLY A O 1
ATOM 2537 N N . VAL A 1 339 ? 10.526 10.300 -5.125 1.00 89.88 339 VAL A N 1
ATOM 2538 C CA . VAL A 1 339 ? 11.422 11.002 -6.050 1.00 89.88 339 VAL A CA 1
ATOM 2539 C C . VAL A 1 339 ? 12.396 10.021 -6.697 1.00 89.88 339 VAL A C 1
ATOM 2541 O O . VAL A 1 339 ? 13.172 9.362 -6.019 1.00 89.88 339 VAL A O 1
ATOM 2544 N N . GLY A 1 340 ? 12.408 9.946 -8.028 1.00 91.25 340 GLY A N 1
ATOM 2545 C CA . GLY A 1 340 ? 13.292 9.030 -8.752 1.00 91.25 340 GLY A CA 1
ATOM 2546 C C . GLY A 1 340 ? 12.927 7.554 -8.629 1.00 91.25 340 GLY A C 1
ATOM 2547 O O . GLY A 1 340 ? 13.716 6.710 -9.044 1.00 91.25 340 GLY A O 1
ATOM 2548 N N . LEU A 1 341 ? 11.737 7.230 -8.126 1.00 94.31 341 LEU A N 1
ATOM 2549 C CA . LEU A 1 341 ? 11.162 5.888 -8.202 1.00 94.31 341 LEU A CA 1
ATOM 2550 C C . LEU A 1 341 ? 10.252 5.769 -9.430 1.00 94.31 341 LEU A C 1
ATOM 2552 O O . LEU A 1 341 ? 9.054 5.531 -9.312 1.00 94.31 341 LEU A O 1
ATOM 2556 N N . ASP A 1 342 ? 10.818 5.991 -10.614 1.00 95.06 342 ASP A N 1
ATOM 2557 C CA . ASP A 1 342 ? 10.113 5.958 -11.897 1.00 95.06 342 ASP A CA 1
ATOM 2558 C C . ASP A 1 342 ? 10.690 4.921 -12.871 1.00 95.06 342 ASP A C 1
ATOM 2560 O O . ASP A 1 342 ? 11.851 4.521 -12.773 1.00 95.06 342 ASP A O 1
ATOM 2564 N N . ALA A 1 343 ? 9.888 4.491 -13.838 1.00 96.31 343 ALA A N 1
ATOM 2565 C CA . ALA A 1 343 ? 10.320 3.606 -14.913 1.00 96.31 343 ALA A CA 1
ATOM 2566 C C . ALA A 1 343 ? 9.877 4.172 -16.265 1.00 96.31 343 ALA A C 1
ATOM 2568 O O . ALA A 1 343 ? 8.740 4.617 -16.429 1.00 96.31 343 ALA A O 1
ATOM 2569 N N . THR A 1 344 ? 10.782 4.160 -17.241 1.00 93.94 344 THR A N 1
ATOM 2570 C CA . THR A 1 344 ? 10.479 4.478 -18.635 1.00 93.94 344 THR A CA 1
ATOM 2571 C C . THR A 1 344 ? 10.431 3.202 -19.460 1.00 93.94 344 THR A C 1
ATOM 2573 O O . THR A 1 344 ? 11.219 2.279 -19.248 1.00 93.94 344 THR A O 1
ATOM 2576 N N . VAL A 1 345 ? 9.515 3.171 -20.418 1.00 94.06 345 VAL A N 1
ATOM 2577 C CA . VAL A 1 345 ? 9.291 2.051 -21.329 1.00 94.06 345 VAL A CA 1
ATOM 2578 C C . VAL A 1 345 ? 9.116 2.589 -22.736 1.00 94.06 345 VAL A C 1
ATOM 2580 O O . VAL A 1 345 ? 8.652 3.711 -22.948 1.00 94.06 345 VAL A O 1
ATOM 2583 N N . PHE A 1 346 ? 9.511 1.783 -23.705 1.00 89.00 346 PHE A N 1
ATOM 2584 C CA . PHE A 1 346 ? 9.300 2.062 -25.111 1.00 89.00 346 PHE A CA 1
ATOM 2585 C C . PHE A 1 346 ? 9.150 0.711 -25.817 1.00 89.00 346 PHE A C 1
ATOM 2587 O O . PHE A 1 346 ? 10.154 -0.005 -25.932 1.00 89.00 346 PHE A O 1
ATOM 2594 N N . PRO A 1 347 ? 7.928 0.331 -26.240 1.00 81.19 347 PRO A N 1
ATOM 2595 C CA . PRO A 1 347 ? 7.672 -0.971 -26.847 1.00 81.19 347 PRO A CA 1
ATOM 2596 C C . PRO A 1 347 ? 8.692 -1.317 -27.939 1.00 81.19 347 PRO A C 1
ATOM 2598 O O . PRO A 1 347 ? 8.994 -0.495 -28.803 1.00 81.19 347 PRO A O 1
ATOM 2601 N N . GLY A 1 348 ? 9.267 -2.520 -27.859 1.00 79.31 348 GLY A N 1
ATOM 2602 C CA . GLY A 1 348 ? 10.301 -3.012 -28.781 1.00 79.31 348 GLY A CA 1
ATOM 2603 C C . GLY A 1 348 ? 11.745 -2.586 -28.471 1.00 79.31 348 GLY A C 1
ATOM 2604 O O . GLY A 1 348 ? 12.665 -3.139 -29.065 1.00 79.31 348 GLY A O 1
ATOM 2605 N N . HIS A 1 349 ? 11.977 -1.654 -27.537 1.00 85.69 349 HIS A N 1
ATOM 2606 C CA . HIS A 1 349 ? 13.328 -1.143 -27.242 1.00 85.69 349 HIS A CA 1
ATOM 2607 C C . HIS A 1 349 ? 13.687 -1.104 -25.752 1.00 85.69 349 HIS A C 1
ATOM 2609 O O . HIS A 1 349 ? 14.813 -1.434 -25.381 1.00 85.69 349 HIS A O 1
ATOM 2615 N N . GLN A 1 350 ? 12.764 -0.672 -24.893 1.00 92.81 350 GLN A N 1
ATOM 2616 C CA . GLN A 1 350 ? 12.979 -0.530 -23.454 1.00 92.81 350 GLN A CA 1
ATOM 2617 C C . GLN A 1 350 ? 11.788 -1.128 -22.720 1.00 92.81 350 GLN A C 1
ATOM 2619 O O . GLN A 1 350 ? 10.648 -0.733 -22.960 1.00 92.81 350 GLN A O 1
ATOM 2624 N N . ASP A 1 351 ? 12.064 -2.049 -21.809 1.00 96.81 351 ASP A N 1
ATOM 2625 C CA . ASP A 1 351 ? 11.042 -2.743 -21.035 1.00 96.81 351 ASP A CA 1
ATOM 2626 C C . ASP A 1 351 ? 11.240 -2.529 -19.532 1.00 96.81 351 ASP A C 1
ATOM 2628 O O . ASP A 1 351 ? 12.329 -2.129 -19.089 1.00 96.81 351 ASP A O 1
ATOM 2632 N N . LEU A 1 352 ? 10.170 -2.798 -18.789 1.00 98.25 352 LEU A N 1
ATOM 2633 C CA . LEU A 1 352 ? 10.165 -3.008 -17.351 1.00 98.25 352 LEU A CA 1
ATOM 2634 C C . LEU A 1 352 ? 9.833 -4.481 -17.111 1.00 98.25 352 LEU A C 1
ATOM 2636 O O . LEU A 1 352 ? 8.747 -4.924 -17.486 1.00 98.25 352 LEU A O 1
ATOM 2640 N N . THR A 1 353 ? 10.746 -5.214 -16.476 1.00 98.31 353 THR A N 1
ATOM 2641 C CA . THR A 1 353 ? 10.513 -6.613 -16.099 1.00 98.31 353 THR A CA 1
ATOM 2642 C C . THR A 1 353 ? 10.854 -6.849 -14.639 1.00 98.31 353 THR A C 1
ATOM 2644 O O . THR A 1 353 ? 11.762 -6.208 -14.097 1.00 98.31 353 THR A O 1
ATOM 2647 N N . PHE A 1 354 ? 10.116 -7.763 -14.022 1.00 98.50 354 PHE A N 1
ATOM 2648 C CA . PHE A 1 354 ? 10.418 -8.293 -12.700 1.00 98.50 354 PHE A CA 1
ATOM 2649 C C . PHE A 1 354 ? 10.108 -9.785 -12.655 1.00 98.50 354 PHE A C 1
ATOM 2651 O O . PHE A 1 354 ? 9.227 -10.258 -13.377 1.00 98.50 354 PHE A O 1
ATOM 2658 N N . THR A 1 355 ? 10.789 -10.509 -11.778 1.00 98.44 355 THR A N 1
ATOM 2659 C CA . THR A 1 355 ? 10.575 -11.943 -11.576 1.00 98.44 355 THR A CA 1
ATOM 2660 C C . THR A 1 355 ? 9.670 -12.184 -10.371 1.00 98.44 355 THR A C 1
ATOM 2662 O O . THR A 1 355 ? 9.832 -11.552 -9.331 1.00 98.44 355 THR A O 1
ATOM 2665 N N . ASN A 1 356 ? 8.701 -13.091 -10.505 1.00 98.06 356 ASN A N 1
ATOM 2666 C CA . ASN A 1 356 ? 7.936 -13.600 -9.375 1.00 98.06 356 ASN A CA 1
ATOM 2667 C C . ASN A 1 356 ? 8.740 -14.706 -8.676 1.00 98.06 356 ASN A C 1
ATOM 2669 O O . ASN A 1 356 ? 8.733 -15.854 -9.115 1.00 98.06 356 ASN A O 1
ATOM 2673 N N . ASP A 1 357 ? 9.417 -14.361 -7.586 1.00 97.00 357 ASP A N 1
ATOM 2674 C CA . ASP A 1 357 ? 10.154 -15.295 -6.727 1.00 97.00 357 ASP A CA 1
ATOM 2675 C C . ASP A 1 357 ? 9.334 -15.780 -5.512 1.00 97.00 357 ASP A C 1
ATOM 2677 O O . ASP A 1 357 ? 9.875 -16.413 -4.608 1.00 97.00 357 ASP A O 1
ATOM 2681 N N . THR A 1 358 ? 8.032 -15.483 -5.478 1.00 96.06 358 THR A N 1
ATOM 2682 C CA . THR A 1 358 ? 7.121 -15.844 -4.380 1.00 96.06 358 THR A CA 1
ATOM 2683 C C . THR A 1 358 ? 6.583 -17.277 -4.557 1.00 96.06 358 THR A C 1
ATOM 2685 O O . THR A 1 358 ? 6.610 -17.814 -5.670 1.00 96.06 358 THR A O 1
ATOM 2688 N N . PRO A 1 359 ? 6.067 -17.939 -3.500 1.00 94.44 359 PRO A N 1
ATOM 2689 C CA . PRO A 1 359 ? 5.681 -19.356 -3.556 1.00 94.44 359 PRO A CA 1
ATOM 2690 C C . PRO A 1 359 ? 4.416 -19.652 -4.382 1.00 94.44 359 PRO A C 1
ATOM 2692 O O . PRO A 1 359 ? 4.050 -20.815 -4.545 1.00 94.44 359 PRO A O 1
ATOM 2695 N N . GLY A 1 360 ? 3.727 -18.628 -4.892 1.00 94.56 360 GLY A N 1
ATOM 2696 C CA . GLY A 1 360 ? 2.472 -18.770 -5.627 1.00 94.56 360 GLY A CA 1
ATOM 2697 C C . GLY A 1 360 ? 2.348 -17.801 -6.800 1.00 94.56 360 GLY A C 1
ATOM 2698 O O . GLY A 1 360 ? 3.282 -17.055 -7.104 1.00 94.56 360 GLY A O 1
ATOM 2699 N N . PRO A 1 361 ? 1.203 -17.812 -7.503 1.00 95.56 361 PRO A N 1
ATOM 2700 C CA . PRO A 1 361 ? 0.942 -16.827 -8.539 1.00 95.56 361 PRO A CA 1
ATOM 2701 C C . PRO A 1 361 ? 0.796 -15.431 -7.925 1.00 95.56 361 PRO A C 1
ATOM 2703 O O . PRO A 1 361 ? 0.234 -15.271 -6.839 1.00 95.56 361 PRO A O 1
ATOM 2706 N N . LEU A 1 362 ?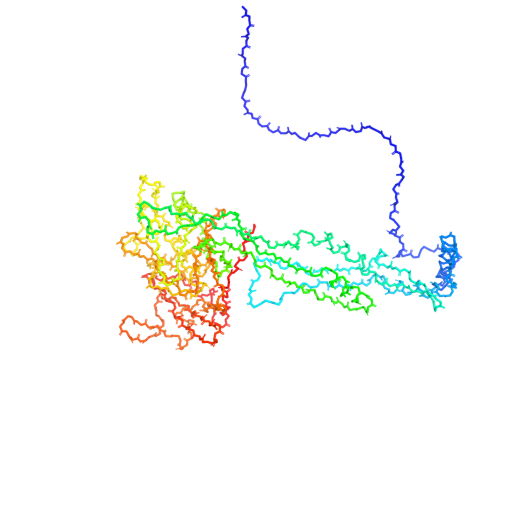 1.241 -14.422 -8.666 1.00 97.25 362 LEU A N 1
ATOM 2707 C CA . LEU A 1 362 ? 0.853 -13.040 -8.418 1.00 97.25 362 LEU A CA 1
ATOM 2708 C C . LEU A 1 362 ? -0.331 -12.681 -9.306 1.00 97.25 362 LEU A C 1
ATOM 2710 O O . LEU A 1 362 ? -0.338 -13.021 -10.487 1.00 97.25 362 LEU A O 1
ATOM 2714 N N . LEU A 1 363 ? -1.290 -11.947 -8.759 1.00 96.62 363 LEU A N 1
ATOM 2715 C CA . LEU A 1 363 ? -2.352 -11.283 -9.503 1.00 96.62 363 LEU A CA 1
ATOM 2716 C C . LEU A 1 363 ? -2.133 -9.774 -9.420 1.00 96.62 363 LEU A C 1
ATOM 2718 O O . LEU A 1 363 ? -2.186 -9.183 -8.342 1.00 96.62 363 LEU A O 1
ATOM 2722 N N . ILE A 1 364 ? -1.889 -9.155 -10.567 1.00 97.31 364 ILE A N 1
ATOM 2723 C CA . ILE A 1 364 ? -1.747 -7.712 -10.713 1.00 97.31 364 ILE A CA 1
ATOM 2724 C C . ILE A 1 364 ?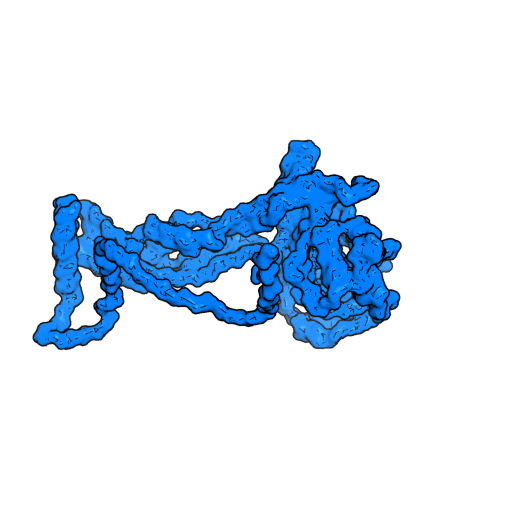 -3.132 -7.152 -11.026 1.00 97.31 364 ILE A C 1
ATOM 2726 O O . ILE A 1 364 ? -3.641 -7.322 -12.134 1.00 97.31 364 ILE A O 1
ATOM 2730 N N . ALA A 1 365 ? -3.736 -6.494 -10.043 1.00 95.69 365 ALA A N 1
ATOM 2731 C CA . ALA A 1 365 ? -4.997 -5.785 -10.201 1.00 95.69 365 ALA A CA 1
ATOM 2732 C C . ALA A 1 365 ? -4.706 -4.289 -10.316 1.00 95.69 365 ALA A C 1
ATOM 2734 O O . ALA A 1 365 ? -4.011 -3.718 -9.475 1.00 95.69 365 ALA A O 1
ATOM 2735 N N . SER A 1 366 ? -5.222 -3.626 -11.341 1.00 95.81 366 SER A N 1
ATOM 2736 C CA . SER A 1 366 ? -4.979 -2.199 -11.533 1.00 95.81 366 SER A CA 1
ATOM 2737 C C . SER A 1 366 ? -6.234 -1.450 -11.910 1.00 95.81 366 SER A C 1
ATOM 2739 O O . SER A 1 366 ? -7.068 -1.946 -12.655 1.00 95.81 366 SER A O 1
ATOM 2741 N N . ARG A 1 367 ? -6.350 -0.228 -11.401 1.00 94.31 367 ARG A N 1
ATOM 2742 C CA . ARG A 1 367 ? -7.529 0.608 -11.603 1.00 94.31 367 ARG A CA 1
ATOM 2743 C C . ARG A 1 367 ? -7.168 2.079 -11.620 1.00 94.31 367 ARG A C 1
ATOM 2745 O O . ARG A 1 367 ? -6.202 2.508 -10.977 1.00 94.31 367 ARG A O 1
ATOM 2752 N N . THR A 1 368 ? -8.000 2.862 -12.288 1.00 94.44 368 THR A N 1
ATOM 2753 C CA . THR A 1 368 ? -8.016 4.312 -12.152 1.00 94.44 368 THR A CA 1
ATOM 2754 C C . THR A 1 368 ? -9.207 4.781 -11.327 1.00 94.44 368 THR A C 1
ATOM 2756 O O . THR A 1 368 ? -10.358 4.446 -11.596 1.00 94.44 368 THR A O 1
ATOM 2759 N N . ILE A 1 369 ? -8.932 5.595 -10.308 1.00 91.56 369 ILE A N 1
ATOM 2760 C CA . ILE A 1 369 ? -9.957 6.293 -9.528 1.00 91.56 369 ILE A CA 1
ATOM 2761 C C . ILE A 1 369 ? -9.686 7.779 -9.705 1.00 91.56 369 ILE A C 1
ATOM 2763 O O . ILE A 1 369 ? -8.617 8.275 -9.357 1.00 91.56 369 ILE A O 1
ATOM 2767 N N . ASN A 1 370 ? -10.630 8.506 -10.302 1.00 92.00 370 ASN A N 1
ATOM 2768 C CA . ASN A 1 370 ? -10.439 9.902 -10.698 1.00 92.00 370 ASN A CA 1
ATOM 2769 C C . ASN A 1 370 ? -9.219 10.093 -11.631 1.00 92.00 370 ASN A C 1
ATOM 2771 O O . ASN A 1 370 ? -9.302 9.833 -12.838 1.00 92.00 370 ASN A O 1
ATOM 2775 N N . ASN A 1 371 ? -8.106 10.585 -11.074 1.00 92.44 371 ASN A N 1
ATOM 2776 C CA . ASN A 1 371 ? -6.825 10.789 -11.755 1.00 92.44 371 ASN A CA 1
ATOM 2777 C C . ASN A 1 371 ? -5.669 10.027 -11.087 1.00 92.44 371 ASN A C 1
ATOM 2779 O O . ASN A 1 371 ? -4.508 10.284 -11.413 1.00 92.44 371 ASN A O 1
ATOM 2783 N N . ASP A 1 372 ? -5.977 9.140 -10.146 1.00 93.56 372 ASP A N 1
ATOM 2784 C CA . ASP A 1 372 ? -5.012 8.268 -9.496 1.00 93.56 372 ASP A CA 1
ATOM 2785 C C . ASP A 1 372 ? -4.975 6.933 -10.233 1.00 93.56 372 ASP A C 1
ATOM 2787 O O . ASP A 1 372 ? -6.010 6.324 -10.507 1.00 93.56 372 ASP A O 1
ATOM 2791 N N . GLY A 1 373 ? -3.770 6.512 -10.601 1.00 95.38 373 GLY A N 1
ATOM 2792 C CA . GLY A 1 373 ? -3.487 5.172 -11.087 1.00 95.38 373 GLY A CA 1
ATOM 2793 C C . GLY A 1 373 ? -3.001 4.317 -9.929 1.00 95.38 373 GLY A C 1
ATOM 2794 O O . GLY A 1 373 ? -2.050 4.697 -9.242 1.00 95.38 373 GLY A O 1
ATOM 2795 N N . ILE A 1 374 ? -3.652 3.177 -9.733 1.00 95.56 374 ILE A N 1
ATOM 2796 C CA . ILE A 1 374 ? -3.407 2.259 -8.624 1.00 95.56 374 ILE A CA 1
ATOM 2797 C C . ILE A 1 374 ? -3.090 0.887 -9.212 1.00 95.56 374 ILE A C 1
ATOM 2799 O O . ILE A 1 374 ? -3.810 0.413 -10.091 1.00 95.56 374 ILE A O 1
ATOM 2803 N N . VAL A 1 375 ? -2.016 0.260 -8.738 1.00 97.31 375 VAL A N 1
ATOM 2804 C CA . VAL A 1 375 ? -1.664 -1.129 -9.055 1.00 97.31 375 VAL A CA 1
ATOM 2805 C C . VAL A 1 375 ? -1.474 -1.871 -7.742 1.00 97.31 375 VAL A C 1
ATOM 2807 O O . VAL A 1 375 ? -0.521 -1.593 -7.022 1.00 97.31 375 VAL A O 1
ATOM 2810 N N . ASP A 1 376 ? -2.365 -2.804 -7.443 1.00 95.69 376 ASP A N 1
ATOM 2811 C CA . ASP A 1 376 ? -2.254 -3.727 -6.323 1.00 95.69 376 ASP A CA 1
ATOM 2812 C C . ASP A 1 376 ? -1.683 -5.061 -6.821 1.00 95.69 376 ASP A C 1
ATOM 2814 O O . ASP A 1 376 ? -2.130 -5.608 -7.831 1.00 95.69 376 ASP A O 1
ATOM 2818 N N . ILE A 1 377 ? -0.693 -5.597 -6.110 1.00 97.00 377 ILE A N 1
ATOM 2819 C CA . ILE A 1 377 ? -0.185 -6.951 -6.339 1.00 97.00 377 ILE A CA 1
ATOM 2820 C C . ILE A 1 377 ? -0.731 -7.837 -5.226 1.00 97.00 377 ILE A C 1
ATOM 2822 O O . ILE A 1 377 ? -0.471 -7.595 -4.044 1.00 97.00 377 ILE A O 1
ATOM 2826 N N . TYR A 1 378 ? -1.483 -8.861 -5.614 1.00 96.31 378 TYR A N 1
ATOM 2827 C CA . TYR A 1 378 ? -1.959 -9.918 -4.735 1.00 96.31 378 TYR A CA 1
ATOM 2828 C C . TYR A 1 378 ? -1.075 -11.152 -4.894 1.00 96.31 378 TYR A C 1
ATOM 2830 O O . TYR A 1 378 ? -0.757 -11.535 -6.017 1.00 96.31 378 TYR A O 1
ATOM 2838 N N . GLY A 1 379 ? -0.691 -11.778 -3.789 1.00 96.12 379 GLY A N 1
ATOM 2839 C CA . GLY A 1 379 ? 0.167 -12.961 -3.770 1.00 96.12 379 GLY A CA 1
ATOM 2840 C C . GLY A 1 379 ? -0.052 -13.792 -2.511 1.00 96.12 379 GLY A C 1
ATOM 2841 O O . GLY A 1 379 ? -0.862 -13.434 -1.655 1.00 96.12 379 GLY A O 1
ATOM 2842 N N . ILE A 1 380 ? 0.666 -14.906 -2.391 1.00 94.38 380 ILE A N 1
ATOM 2843 C CA . ILE A 1 380 ? 0.766 -15.623 -1.116 1.00 94.38 380 ILE A CA 1
ATOM 2844 C C . ILE A 1 380 ? 1.756 -14.852 -0.239 1.00 94.38 380 ILE A C 1
ATOM 2846 O O . ILE A 1 380 ? 2.896 -14.648 -0.650 1.00 94.38 380 ILE A O 1
ATOM 2850 N N . ASP A 1 381 ? 1.315 -14.424 0.944 1.00 88.94 381 ASP A N 1
ATOM 2851 C CA . ASP A 1 381 ? 2.182 -13.771 1.929 1.00 88.94 381 ASP A CA 1
ATOM 2852 C C . ASP A 1 381 ? 3.246 -14.768 2.412 1.00 88.94 381 ASP A C 1
ATOM 2854 O O . ASP A 1 381 ? 2.926 -15.780 3.040 1.00 88.94 381 ASP A O 1
ATOM 2858 N N . ASP A 1 382 ? 4.505 -14.506 2.071 1.00 91.56 382 ASP A N 1
ATOM 2859 C CA . ASP A 1 382 ? 5.659 -15.321 2.453 1.00 91.56 382 ASP A CA 1
ATOM 2860 C C . ASP A 1 382 ? 6.423 -14.736 3.653 1.00 91.56 382 ASP A C 1
ATOM 2862 O O . ASP A 1 382 ? 7.515 -15.201 3.984 1.00 91.56 382 ASP A O 1
ATOM 2866 N N . GLY A 1 383 ? 5.848 -13.728 4.319 1.00 89.38 383 GLY A N 1
ATOM 2867 C CA . GLY A 1 383 ? 6.408 -13.087 5.503 1.00 89.38 383 GLY A CA 1
ATOM 2868 C C . GLY A 1 383 ? 7.513 -12.071 5.216 1.00 89.38 383 GLY A C 1
ATOM 2869 O O . GLY A 1 383 ? 8.097 -11.548 6.172 1.00 89.38 383 GLY A O 1
ATOM 2870 N N . ARG A 1 384 ? 7.822 -11.765 3.945 1.00 92.12 384 ARG A N 1
ATOM 2871 C CA . ARG A 1 384 ? 8.801 -10.719 3.627 1.00 92.12 384 ARG A CA 1
ATOM 2872 C C . ARG A 1 384 ? 8.274 -9.324 3.975 1.00 92.12 384 ARG A C 1
ATOM 2874 O O . ARG A 1 384 ? 7.095 -9.016 3.821 1.00 92.12 384 ARG A O 1
ATOM 2881 N N . THR A 1 385 ? 9.172 -8.443 4.399 1.00 90.44 385 THR A N 1
ATOM 2882 C CA . THR A 1 385 ? 8.880 -7.026 4.674 1.00 90.44 385 THR A CA 1
ATOM 2883 C C . THR A 1 385 ? 9.864 -6.134 3.931 1.00 90.44 385 THR A C 1
ATOM 2885 O O . THR A 1 385 ? 11.027 -6.500 3.759 1.00 90.44 385 THR A O 1
ATOM 2888 N N . VAL A 1 386 ? 9.399 -4.970 3.467 1.00 89.94 386 VAL A N 1
ATOM 2889 C CA . VAL A 1 386 ? 10.181 -4.082 2.595 1.00 89.94 386 VAL A CA 1
ATOM 2890 C C . VAL A 1 386 ? 10.193 -2.663 3.132 1.00 89.94 386 VAL A C 1
ATOM 2892 O O . VAL A 1 386 ? 9.142 -2.040 3.276 1.00 89.94 386 VAL A O 1
ATOM 2895 N N . THR A 1 387 ? 11.378 -2.112 3.373 1.00 89.19 387 THR A N 1
ATOM 2896 C CA . THR A 1 387 ? 11.545 -0.692 3.703 1.00 89.19 387 THR A CA 1
ATOM 2897 C C . THR A 1 387 ? 12.319 0.027 2.607 1.00 89.19 387 THR A C 1
ATOM 2899 O O . THR A 1 387 ? 13.215 -0.545 1.984 1.00 89.19 387 THR A O 1
ATOM 2902 N N . LEU A 1 388 ? 11.953 1.287 2.358 1.00 88.44 388 LEU A N 1
ATOM 2903 C CA . LEU A 1 388 ? 12.666 2.184 1.458 1.00 88.44 388 LEU A CA 1
ATOM 2904 C C . LEU A 1 388 ? 13.181 3.382 2.255 1.00 88.44 388 LEU A C 1
ATOM 2906 O O . LEU A 1 388 ? 12.424 4.091 2.916 1.00 88.44 388 LEU A O 1
ATOM 2910 N N . GLU A 1 389 ? 14.488 3.591 2.187 1.00 88.75 389 GLU A N 1
ATOM 2911 C CA . GLU A 1 389 ? 15.194 4.676 2.859 1.00 88.75 389 GLU A CA 1
ATOM 2912 C C . GLU A 1 389 ? 15.733 5.653 1.807 1.00 88.75 389 GLU A C 1
ATOM 2914 O O . GLU A 1 389 ? 16.405 5.252 0.849 1.00 88.75 389 GLU A O 1
ATOM 2919 N N . GLY A 1 390 ? 15.397 6.935 1.951 1.00 86.94 390 GLY A N 1
ATOM 2920 C CA . GLY A 1 390 ? 15.728 7.978 0.986 1.00 86.94 390 GLY A CA 1
ATOM 2921 C C . GLY A 1 390 ? 14.648 9.067 0.908 1.00 86.94 390 GLY A C 1
ATOM 2922 O O . GLY A 1 390 ? 13.837 9.189 1.824 1.00 86.94 390 GLY A O 1
ATOM 2923 N N . PRO A 1 391 ? 14.633 9.880 -0.164 1.00 91.19 391 PRO A N 1
ATOM 2924 C CA . PRO A 1 391 ? 15.608 9.904 -1.251 1.00 91.19 391 PRO A CA 1
ATOM 2925 C C . PRO A 1 391 ? 16.954 10.489 -0.800 1.00 91.19 391 PRO A C 1
ATOM 2927 O O . PRO A 1 391 ? 17.010 11.521 -0.131 1.00 91.19 391 PRO A O 1
ATOM 2930 N N . TYR A 1 392 ? 18.051 9.885 -1.250 1.00 91.62 392 TYR A N 1
ATOM 2931 C CA . TYR A 1 392 ? 19.395 10.430 -1.087 1.00 91.62 392 TYR A CA 1
ATOM 2932 C C . TYR A 1 392 ? 19.848 11.180 -2.330 1.00 91.62 392 TYR A C 1
ATOM 2934 O O . TYR A 1 392 ? 19.732 10.696 -3.459 1.00 91.62 392 TYR A O 1
ATOM 2942 N N . PHE A 1 393 ? 20.433 12.348 -2.101 1.00 92.19 393 PHE A N 1
ATOM 2943 C CA . PHE A 1 393 ? 21.098 13.164 -3.109 1.00 92.19 393 PHE A CA 1
ATOM 2944 C C . PHE A 1 393 ? 22.609 13.133 -2.861 1.00 92.19 393 PHE A C 1
ATOM 2946 O O . PHE A 1 393 ? 23.025 12.848 -1.741 1.00 92.19 393 PHE A O 1
ATOM 2953 N N . PRO A 1 394 ? 23.473 13.475 -3.834 1.00 91.12 394 PRO A N 1
ATOM 2954 C CA . PRO A 1 394 ? 24.921 13.493 -3.614 1.00 91.12 394 PRO A CA 1
ATOM 2955 C C . PRO A 1 394 ? 25.356 14.360 -2.422 1.00 91.12 394 PRO A C 1
ATOM 2957 O O . PRO A 1 394 ? 26.417 14.139 -1.856 1.00 91.12 394 PRO A O 1
ATOM 2960 N N . GLN A 1 395 ? 24.543 15.356 -2.055 1.00 87.94 395 GLN A N 1
ATOM 2961 C CA . GLN A 1 395 ? 24.782 16.259 -0.930 1.00 87.94 395 GLN A CA 1
ATOM 2962 C C . GLN A 1 395 ? 24.295 15.711 0.419 1.00 87.94 395 GLN A C 1
ATOM 2964 O O . GLN A 1 395 ? 24.729 16.212 1.451 1.00 87.94 395 GLN A O 1
ATOM 2969 N N . THR A 1 396 ? 23.366 14.751 0.413 1.00 85.75 396 THR A N 1
ATOM 2970 C CA . THR A 1 396 ? 22.681 14.246 1.616 1.00 85.75 396 THR A CA 1
ATOM 2971 C C . THR A 1 396 ? 22.886 12.750 1.848 1.00 85.75 396 THR A C 1
ATOM 2973 O O . THR A 1 396 ? 22.488 12.238 2.888 1.00 85.75 396 THR A O 1
ATOM 2976 N N . ALA A 1 397 ? 23.494 12.042 0.894 1.00 86.81 397 ALA A N 1
ATOM 2977 C CA . ALA A 1 397 ? 23.781 10.620 0.997 1.00 86.81 397 ALA A CA 1
ATOM 2978 C C . ALA A 1 397 ? 24.764 10.342 2.147 1.00 86.81 397 ALA A C 1
ATOM 2980 O O . ALA A 1 397 ? 25.747 11.078 2.296 1.00 86.81 397 ALA A O 1
ATOM 2981 N N . PRO A 1 398 ? 24.542 9.278 2.938 1.00 86.06 398 PRO A N 1
ATOM 2982 C CA . PRO A 1 398 ? 25.493 8.873 3.957 1.00 86.06 398 PRO A CA 1
ATOM 2983 C C . PRO A 1 398 ? 26.774 8.349 3.289 1.00 86.06 398 PRO A C 1
ATOM 2985 O O . PRO A 1 398 ? 26.766 7.905 2.139 1.00 86.06 398 PRO A O 1
ATOM 2988 N N . ALA A 1 399 ? 27.905 8.454 3.991 1.00 83.19 399 ALA A N 1
ATOM 2989 C CA . ALA A 1 399 ? 29.228 8.199 3.411 1.00 83.19 399 ALA A CA 1
ATOM 2990 C C . ALA A 1 399 ? 29.436 6.741 2.958 1.00 83.19 399 ALA A C 1
ATOM 2992 O O . ALA A 1 399 ? 30.277 6.475 2.099 1.00 83.19 399 ALA A O 1
ATOM 2993 N N . ASP A 1 400 ? 28.679 5.813 3.535 1.00 84.62 400 ASP A N 1
ATOM 2994 C CA . ASP A 1 400 ? 28.667 4.385 3.228 1.00 84.62 400 ASP A CA 1
ATOM 2995 C C . ASP A 1 400 ? 27.715 4.012 2.076 1.00 84.62 400 ASP A C 1
ATOM 2997 O O . ASP A 1 400 ? 27.794 2.894 1.563 1.00 84.62 400 ASP A O 1
ATOM 3001 N N . LEU A 1 401 ? 26.872 4.938 1.594 1.00 86.62 401 LEU A N 1
ATOM 3002 C CA . LEU A 1 401 ? 26.055 4.710 0.402 1.00 86.62 401 LEU A CA 1
ATOM 3003 C C . LEU A 1 401 ? 26.938 4.721 -0.849 1.00 86.62 401 LEU A C 1
ATOM 3005 O O . LEU A 1 401 ? 27.351 5.765 -1.366 1.00 86.62 401 LEU A O 1
ATOM 3009 N N . ILE A 1 402 ? 27.166 3.522 -1.380 1.00 86.44 402 ILE A N 1
ATOM 3010 C CA . ILE A 1 402 ? 27.916 3.291 -2.612 1.00 86.44 402 ILE A CA 1
ATOM 3011 C C . ILE A 1 402 ? 27.015 2.776 -3.736 1.00 86.44 402 ILE A C 1
ATOM 3013 O O . ILE A 1 402 ? 26.089 1.989 -3.549 1.00 86.44 402 ILE A O 1
ATOM 3017 N N . VAL A 1 403 ? 27.314 3.232 -4.948 1.00 87.12 403 VAL A N 1
ATOM 3018 C CA . VAL A 1 403 ? 26.666 2.819 -6.189 1.00 87.12 403 VAL A CA 1
ATOM 3019 C C . VAL A 1 403 ? 27.550 1.798 -6.889 1.00 87.12 403 VAL A C 1
ATOM 3021 O O . VAL A 1 403 ? 28.675 2.116 -7.286 1.00 87.12 403 VAL A O 1
ATOM 3024 N N . HIS A 1 404 ? 27.017 0.596 -7.099 1.00 84.00 404 HIS A N 1
ATOM 3025 C CA . HIS A 1 404 ? 27.642 -0.425 -7.934 1.00 84.00 404 HIS A CA 1
ATOM 3026 C C . HIS A 1 404 ? 27.432 -0.087 -9.411 1.00 84.00 404 HIS A C 1
ATOM 3028 O O . HIS A 1 404 ? 26.310 0.135 -9.872 1.00 84.00 404 HIS A O 1
ATOM 3034 N N . THR A 1 405 ? 28.518 -0.019 -10.174 1.00 78.50 405 THR A N 1
ATOM 3035 C CA . THR A 1 405 ? 28.449 0.221 -11.615 1.00 78.50 405 THR A CA 1
ATOM 3036 C C . THR A 1 405 ? 28.389 -1.094 -12.384 1.00 78.50 405 THR A C 1
ATOM 3038 O O . THR A 1 405 ? 28.847 -2.134 -11.917 1.00 78.50 405 THR A O 1
ATOM 3041 N N . LYS A 1 406 ? 27.910 -1.037 -13.632 1.00 75.06 406 LYS A N 1
ATOM 3042 C CA . LYS A 1 406 ? 27.951 -2.187 -14.552 1.00 75.06 406 LYS A CA 1
ATOM 3043 C C . LYS A 1 406 ? 29.368 -2.721 -14.806 1.00 75.06 406 LYS A C 1
ATOM 3045 O O . LYS A 1 406 ? 29.509 -3.853 -15.239 1.00 75.06 406 LYS A O 1
ATOM 3050 N N . ALA A 1 407 ? 30.399 -1.913 -14.551 1.00 79.25 407 ALA A N 1
ATOM 3051 C CA . ALA A 1 407 ? 31.800 -2.304 -14.683 1.00 79.25 407 ALA A CA 1
ATOM 3052 C C . ALA A 1 407 ? 32.359 -2.988 -13.418 1.00 79.25 407 ALA A C 1
ATOM 3054 O O . ALA A 1 407 ? 33.564 -3.198 -13.328 1.00 79.25 407 ALA A O 1
ATOM 3055 N N . GLY A 1 408 ? 31.516 -3.284 -12.419 1.00 79.44 408 GLY A N 1
ATOM 3056 C CA . GLY A 1 408 ? 31.927 -3.920 -11.163 1.00 79.44 408 GLY A CA 1
ATOM 3057 C C . GLY A 1 408 ? 32.644 -2.986 -10.185 1.00 79.44 408 GLY A C 1
ATOM 3058 O O . GLY A 1 408 ? 33.101 -3.429 -9.137 1.00 79.44 408 GLY A O 1
ATOM 3059 N N . THR A 1 409 ? 32.744 -1.691 -10.498 1.00 84.69 409 THR A N 1
ATOM 3060 C CA . THR A 1 409 ? 33.329 -0.691 -9.594 1.00 84.69 409 THR A CA 1
ATOM 3061 C C . THR A 1 409 ? 32.277 -0.103 -8.661 1.00 84.69 409 THR A C 1
ATOM 3063 O O . THR A 1 409 ? 31.095 -0.046 -9.004 1.00 84.69 409 THR A O 1
ATOM 3066 N N . VAL A 1 410 ? 32.717 0.382 -7.501 1.00 86.75 410 VAL A N 1
ATOM 3067 C CA . VAL A 1 410 ? 31.882 1.104 -6.534 1.00 86.75 410 VAL A CA 1
ATOM 3068 C C . VAL A 1 410 ? 32.292 2.570 -6.471 1.00 86.75 410 VAL A C 1
ATOM 3070 O O . VAL A 1 410 ? 33.468 2.903 -6.627 1.00 86.75 410 VAL A O 1
ATOM 3073 N N . ARG A 1 411 ? 31.323 3.465 -6.283 1.00 91.81 411 ARG A N 1
ATOM 3074 C CA . ARG A 1 411 ? 31.570 4.909 -6.156 1.00 91.81 411 ARG A CA 1
ATOM 3075 C C . ARG A 1 411 ? 30.479 5.596 -5.334 1.00 91.81 411 ARG A C 1
ATOM 3077 O O . ARG A 1 411 ? 29.367 5.073 -5.291 1.00 91.81 411 ARG A O 1
ATOM 3084 N N . PRO A 1 412 ? 30.731 6.791 -4.779 1.00 90.12 412 PRO A N 1
ATOM 3085 C CA . PRO A 1 412 ? 29.662 7.602 -4.210 1.00 90.12 412 PRO A CA 1
ATOM 3086 C C . PRO A 1 412 ? 28.644 8.042 -5.279 1.00 90.12 412 PRO A C 1
ATOM 3088 O O . PRO A 1 412 ? 28.911 8.026 -6.496 1.00 90.12 412 PRO A O 1
ATOM 3091 N N . LEU A 1 413 ? 27.472 8.462 -4.801 1.00 91.25 413 LEU A N 1
ATOM 3092 C CA . LEU A 1 413 ? 26.432 9.105 -5.603 1.00 91.25 413 LEU A CA 1
ATOM 3093 C C . LEU A 1 413 ? 26.964 10.416 -6.208 1.00 91.25 413 LEU A C 1
ATOM 3095 O O . LEU A 1 413 ? 27.685 11.160 -5.541 1.00 91.25 413 LEU A O 1
ATOM 3099 N N . LYS A 1 414 ? 26.647 10.717 -7.474 1.00 91.00 414 LYS A N 1
ATOM 3100 C CA . LYS A 1 414 ? 27.237 11.878 -8.169 1.00 91.00 414 LYS A CA 1
ATOM 3101 C C . LYS A 1 414 ? 26.245 12.661 -9.020 1.00 91.00 414 LYS A C 1
ATOM 3103 O O . LYS A 1 414 ? 25.272 12.130 -9.539 1.00 91.00 414 LYS A O 1
ATOM 3108 N N . GLY A 1 415 ? 26.576 13.927 -9.271 1.00 88.69 415 GLY A N 1
ATOM 3109 C CA . GLY A 1 415 ? 25.919 14.748 -10.288 1.00 88.69 415 GLY A CA 1
ATOM 3110 C C . GLY A 1 415 ? 24.421 14.921 -10.046 1.00 88.69 415 GLY A C 1
ATOM 3111 O O . GLY A 1 415 ? 24.016 15.552 -9.076 1.00 88.69 415 GLY A O 1
ATOM 3112 N N . SER A 1 416 ? 23.610 14.409 -10.970 1.00 92.12 416 SER A N 1
ATOM 3113 C CA . SER A 1 416 ? 22.143 14.461 -10.930 1.00 92.12 416 SER A CA 1
ATOM 3114 C C . SER A 1 416 ? 21.560 13.071 -10.693 1.00 92.12 416 SER A C 1
ATOM 3116 O O . SER A 1 416 ? 20.632 12.654 -11.381 1.00 92.12 416 SER A O 1
ATOM 3118 N N . GLU A 1 417 ? 22.154 12.334 -9.760 1.00 94.38 417 GLU A N 1
ATOM 3119 C CA . GLU A 1 417 ? 21.659 11.038 -9.312 1.00 94.38 417 GLU A CA 1
ATOM 3120 C C . GLU A 1 417 ? 20.815 11.179 -8.050 1.00 94.38 417 GLU A C 1
ATOM 3122 O O . GLU A 1 417 ? 21.064 12.049 -7.220 1.00 94.38 417 GLU A O 1
ATOM 3127 N N . ILE A 1 418 ? 19.820 10.312 -7.918 1.00 94.12 418 ILE A N 1
ATOM 3128 C CA . ILE A 1 418 ? 19.004 10.156 -6.714 1.00 94.12 418 ILE A CA 1
ATOM 3129 C C . ILE A 1 418 ? 19.024 8.675 -6.367 1.00 94.12 418 ILE A C 1
ATOM 3131 O O . ILE A 1 418 ? 18.836 7.847 -7.265 1.00 94.12 418 ILE A O 1
ATOM 3135 N N . ALA A 1 419 ? 19.270 8.352 -5.100 1.00 94.06 419 ALA A N 1
ATOM 3136 C CA . ALA A 1 419 ? 19.328 6.978 -4.629 1.00 94.06 419 ALA A CA 1
ATOM 3137 C C . ALA A 1 419 ? 18.291 6.673 -3.550 1.00 94.06 419 ALA A C 1
ATOM 3139 O O . ALA A 1 419 ? 17.905 7.550 -2.782 1.00 94.06 419 ALA A O 1
ATOM 3140 N N . TRP A 1 420 ? 17.890 5.410 -3.491 1.00 93.56 420 TRP A N 1
ATOM 3141 C CA . TRP A 1 420 ? 17.120 4.819 -2.402 1.00 93.56 420 TRP A CA 1
ATOM 3142 C C . TRP A 1 420 ? 17.781 3.517 -1.975 1.00 93.56 420 TRP A C 1
ATOM 3144 O O . TRP A 1 420 ? 18.319 2.796 -2.821 1.00 93.56 420 TRP A O 1
ATOM 3154 N N . ILE A 1 421 ? 17.718 3.212 -0.686 1.00 92.06 421 ILE A N 1
ATOM 3155 C CA . ILE A 1 421 ? 18.107 1.911 -0.146 1.00 92.06 421 ILE A CA 1
ATOM 3156 C C . ILE A 1 421 ? 16.823 1.131 0.110 1.00 92.06 421 ILE A C 1
ATOM 3158 O O . ILE A 1 421 ? 15.985 1.551 0.902 1.00 92.06 421 ILE A O 1
ATOM 3162 N N . GLN A 1 422 ? 16.660 0.003 -0.570 1.00 93.38 422 GLN A N 1
ATOM 3163 C CA . GLN A 1 422 ? 15.588 -0.946 -0.303 1.00 93.38 422 GLN A CA 1
ATOM 3164 C C . GLN A 1 422 ? 16.135 -2.064 0.573 1.00 93.38 422 GLN A C 1
ATOM 3166 O O . GLN A 1 422 ? 17.100 -2.720 0.179 1.00 93.38 422 GLN A O 1
ATOM 3171 N N . ARG A 1 423 ? 15.512 -2.308 1.725 1.00 93.94 423 ARG A N 1
ATOM 3172 C CA . ARG A 1 423 ? 15.798 -3.485 2.552 1.00 93.94 423 ARG A CA 1
ATOM 3173 C C . ARG A 1 423 ? 14.616 -4.428 2.489 1.00 93.94 423 ARG A C 1
ATOM 3175 O O . ARG A 1 423 ? 13.493 -4.026 2.776 1.00 93.94 423 ARG A O 1
ATOM 3182 N N . ILE A 1 424 ? 14.885 -5.665 2.103 1.00 94.38 424 ILE A N 1
ATOM 3183 C CA . ILE A 1 424 ? 13.915 -6.753 2.068 1.00 94.38 424 ILE A CA 1
ATOM 3184 C C . ILE A 1 424 ? 14.332 -7.729 3.158 1.00 94.38 424 ILE A C 1
ATOM 3186 O O . ILE A 1 424 ? 15.387 -8.355 3.047 1.00 94.38 424 ILE A O 1
ATOM 3190 N N . ARG A 1 425 ? 13.529 -7.841 4.213 1.00 93.94 425 ARG A N 1
ATOM 3191 C CA . ARG A 1 425 ? 13.723 -8.841 5.262 1.00 93.94 425 ARG A CA 1
ATOM 3192 C C . ARG A 1 425 ? 12.792 -10.009 5.001 1.00 93.94 425 ARG A C 1
ATOM 3194 O O . ARG A 1 425 ? 11.581 -9.814 4.970 1.00 93.94 425 ARG A O 1
ATOM 3201 N N . HIS A 1 426 ? 13.361 -11.193 4.837 1.00 91.81 426 HIS A N 1
ATOM 3202 C CA . HIS A 1 426 ? 12.636 -12.438 4.595 1.00 91.81 426 HIS A CA 1
ATOM 3203 C C . HIS A 1 426 ? 12.182 -13.082 5.911 1.00 91.81 426 HIS A C 1
ATOM 3205 O O . HIS A 1 426 ? 12.669 -12.733 6.990 1.00 91.81 426 HIS A O 1
ATOM 3211 N N . ALA A 1 427 ? 11.264 -14.050 5.832 1.00 89.19 427 ALA A N 1
ATOM 3212 C CA . ALA A 1 427 ? 10.742 -14.755 7.007 1.00 89.19 427 ALA A CA 1
ATOM 3213 C C . ALA A 1 427 ? 11.822 -15.515 7.802 1.00 89.19 427 ALA A C 1
ATOM 3215 O O . ALA A 1 427 ? 11.703 -15.675 9.015 1.00 89.19 427 ALA A O 1
ATOM 3216 N N . ASP A 1 428 ? 12.906 -15.937 7.146 1.00 91.50 428 ASP A N 1
ATOM 3217 C CA . ASP A 1 428 ? 14.068 -16.574 7.779 1.00 91.50 428 ASP A CA 1
ATOM 3218 C C . ASP A 1 428 ? 15.038 -15.570 8.436 1.00 91.50 428 ASP A C 1
ATOM 3220 O O . ASP A 1 428 ? 16.118 -15.947 8.890 1.00 91.50 428 ASP A O 1
ATOM 3224 N N . SER A 1 429 ? 14.648 -14.293 8.518 1.00 88.88 429 SER A N 1
ATOM 3225 C CA . SER A 1 429 ? 15.451 -13.165 9.008 1.00 88.88 429 SER A CA 1
ATOM 3226 C C . SER A 1 429 ? 16.659 -12.794 8.143 1.00 88.88 429 SER A C 1
ATOM 3228 O O . SER A 1 429 ? 17.408 -11.890 8.525 1.00 88.88 429 SER A O 1
ATOM 3230 N N . SER A 1 430 ? 16.851 -13.424 6.978 1.00 94.31 430 SER A N 1
ATOM 3231 C CA . SER A 1 430 ? 17.831 -12.947 6.003 1.00 94.31 430 SER A CA 1
ATOM 3232 C C . SER A 1 430 ? 17.410 -11.584 5.442 1.00 94.31 430 SER A C 1
ATOM 3234 O O . SER A 1 430 ? 16.223 -11.261 5.342 1.00 94.31 430 SER A O 1
ATOM 3236 N N . GLU A 1 431 ? 18.393 -10.750 5.101 1.00 94.69 431 GLU A N 1
ATOM 3237 C CA . GLU A 1 431 ? 18.160 -9.409 4.565 1.00 94.69 431 GLU A CA 1
ATOM 3238 C C . GLU A 1 431 ? 18.832 -9.263 3.198 1.00 94.69 431 GLU A C 1
ATOM 3240 O O . GLU A 1 431 ? 20.006 -9.586 3.020 1.00 94.69 431 GLU A O 1
ATOM 3245 N N . THR A 1 432 ? 18.077 -8.758 2.226 1.00 94.75 432 THR A N 1
ATOM 3246 C CA . THR A 1 432 ? 18.591 -8.307 0.931 1.00 94.75 432 THR A CA 1
ATOM 3247 C C . THR A 1 432 ? 18.555 -6.786 0.899 1.00 94.75 432 THR A C 1
ATOM 3249 O O . THR A 1 432 ? 17.521 -6.185 1.188 1.00 94.75 432 THR A O 1
ATOM 3252 N N . VAL A 1 433 ? 19.674 -6.156 0.540 1.00 92.94 433 VAL A N 1
ATOM 3253 C CA . VAL A 1 433 ? 19.786 -4.695 0.454 1.00 92.94 433 VAL A CA 1
ATOM 3254 C C . VAL A 1 433 ? 20.093 -4.293 -0.981 1.00 92.94 433 VAL A C 1
ATOM 3256 O O . VAL A 1 433 ? 21.128 -4.674 -1.525 1.00 92.94 433 VAL A O 1
ATOM 3259 N N . ASN A 1 434 ? 19.210 -3.498 -1.582 1.00 92.50 434 ASN A N 1
ATOM 3260 C CA . ASN A 1 434 ? 19.362 -3.004 -2.947 1.00 92.50 434 ASN A CA 1
ATOM 3261 C C . ASN A 1 434 ? 19.547 -1.483 -2.953 1.00 92.50 434 ASN A C 1
ATOM 3263 O O . ASN A 1 434 ? 18.755 -0.751 -2.360 1.00 92.50 434 ASN A O 1
ATOM 3267 N N . THR A 1 435 ? 20.541 -0.996 -3.698 1.00 93.12 435 THR A N 1
ATOM 3268 C CA . THR A 1 435 ? 20.700 0.439 -3.979 1.00 93.12 435 THR A CA 1
ATOM 3269 C C . THR A 1 435 ? 20.036 0.776 -5.310 1.00 93.12 435 THR A C 1
ATOM 3271 O O . THR A 1 435 ? 20.536 0.430 -6.384 1.00 93.12 435 THR A O 1
ATOM 3274 N N . ILE A 1 436 ? 18.918 1.490 -5.257 1.00 93.94 436 ILE A N 1
ATOM 3275 C CA . ILE A 1 436 ? 18.173 1.934 -6.436 1.00 93.94 436 ILE A CA 1
ATOM 3276 C C . ILE A 1 436 ? 18.698 3.302 -6.830 1.00 93.94 436 ILE A C 1
ATOM 3278 O O . ILE A 1 436 ? 18.582 4.243 -6.055 1.00 93.94 436 ILE A O 1
ATOM 3282 N N . VAL A 1 437 ? 19.231 3.438 -8.043 1.00 94.81 437 VAL A N 1
ATOM 3283 C CA . VAL A 1 437 ? 19.771 4.713 -8.530 1.00 94.81 437 VAL A CA 1
ATOM 3284 C C . VAL A 1 437 ? 19.015 5.179 -9.762 1.00 94.81 437 VAL A C 1
ATOM 3286 O O . VAL A 1 437 ? 18.800 4.420 -10.709 1.00 94.81 437 VAL A O 1
ATOM 3289 N N . SER A 1 438 ? 18.643 6.453 -9.760 1.00 95.50 438 SER A N 1
ATOM 3290 C CA . SER A 1 438 ? 18.079 7.155 -10.910 1.00 95.50 438 SER A CA 1
ATOM 3291 C C . SER A 1 438 ? 19.007 8.270 -11.327 1.00 95.50 438 SER A C 1
ATOM 3293 O O . SER A 1 438 ? 19.373 9.106 -10.507 1.00 95.50 438 SER A O 1
ATOM 3295 N N . GLN A 1 439 ? 19.381 8.286 -12.603 1.00 94.06 439 GLN A N 1
ATOM 3296 C CA . GLN A 1 439 ? 20.317 9.259 -13.153 1.00 94.06 439 GLN A CA 1
ATOM 3297 C C . GLN A 1 439 ? 19.631 10.131 -14.201 1.00 94.06 439 GLN A C 1
ATOM 3299 O O . GLN A 1 439 ? 19.046 9.614 -15.156 1.00 94.06 439 GLN A O 1
ATOM 3304 N N . TYR A 1 440 ? 19.758 11.449 -14.062 1.00 94.25 440 TYR A N 1
ATOM 3305 C CA . TYR A 1 440 ? 19.192 12.406 -15.009 1.00 94.25 440 TYR A CA 1
ATOM 3306 C C . TYR A 1 440 ? 20.274 13.083 -15.847 1.00 94.25 440 TYR A C 1
ATOM 3308 O O . TYR A 1 440 ? 21.355 13.409 -15.355 1.00 94.25 440 TYR A O 1
ATOM 3316 N N . VAL A 1 441 ? 19.974 13.325 -17.126 1.00 91.94 441 VAL A N 1
ATOM 3317 C CA . VAL A 1 441 ? 20.891 14.017 -18.052 1.00 91.94 441 VAL A CA 1
ATOM 3318 C C . VAL A 1 441 ? 20.944 15.523 -17.794 1.00 91.94 441 VAL A C 1
ATOM 3320 O O . VAL A 1 441 ? 21.928 16.176 -18.128 1.00 91.94 441 VAL A O 1
ATOM 3323 N N . LYS A 1 442 ? 19.887 16.077 -17.189 1.00 88.44 442 LYS A N 1
ATOM 3324 C CA . LYS A 1 442 ? 19.825 17.460 -16.707 1.00 88.44 442 LYS A CA 1
ATOM 3325 C C . LYS A 1 442 ? 19.609 17.462 -15.191 1.00 88.44 442 LYS A C 1
ATOM 3327 O O . LYS A 1 442 ? 18.890 16.590 -14.701 1.00 88.44 442 LYS A O 1
ATOM 3332 N N . PRO A 1 443 ? 20.154 18.450 -14.461 1.00 86.75 443 PRO A N 1
ATOM 3333 C CA . PRO A 1 443 ? 19.903 18.584 -13.033 1.00 86.75 443 PRO A CA 1
ATOM 3334 C C . PRO A 1 443 ? 18.417 18.714 -12.707 1.00 86.75 443 PRO A C 1
ATOM 3336 O O . PRO A 1 443 ? 17.687 19.456 -13.367 1.00 86.75 443 PRO A O 1
ATOM 3339 N N . TYR A 1 444 ? 17.983 18.022 -11.654 1.00 89.75 444 TYR A N 1
ATOM 3340 C CA . TYR A 1 444 ? 16.694 18.274 -11.014 1.00 89.75 444 TYR A CA 1
ATOM 3341 C C . TYR A 1 444 ? 16.690 19.663 -10.336 1.00 89.75 444 TYR A C 1
ATOM 3343 O O . TYR A 1 444 ? 17.755 20.236 -10.076 1.00 89.75 444 TYR A O 1
ATOM 3351 N N . PRO A 1 445 ? 15.510 20.246 -10.044 1.00 89.38 445 PRO A N 1
ATOM 3352 C CA . PRO A 1 445 ? 15.423 21.559 -9.406 1.00 89.38 445 PRO A CA 1
ATOM 3353 C C . PRO A 1 445 ? 16.188 21.607 -8.076 1.00 89.38 445 PRO A C 1
ATOM 3355 O O . PRO A 1 445 ? 15.980 20.753 -7.223 1.00 89.38 445 PRO A O 1
ATOM 3358 N N . LYS A 1 446 ? 17.020 22.636 -7.847 1.00 84.44 446 LYS A N 1
ATOM 3359 C CA . LYS A 1 446 ? 17.827 22.756 -6.610 1.00 84.44 446 LYS A CA 1
ATOM 3360 C C . LYS A 1 446 ? 16.988 22.729 -5.327 1.00 84.44 446 LYS A C 1
ATOM 3362 O O . LYS A 1 446 ? 17.421 22.154 -4.337 1.00 84.44 446 LYS A O 1
ATOM 3367 N N . LYS A 1 447 ? 15.783 23.313 -5.367 1.00 87.19 447 LYS A N 1
ATOM 3368 C CA . LYS A 1 447 ? 14.833 23.312 -4.241 1.00 87.19 447 LYS A CA 1
ATOM 3369 C C . LYS A 1 447 ? 14.403 21.904 -3.819 1.00 87.19 447 LYS A C 1
ATOM 3371 O O . LYS A 1 447 ? 14.028 21.722 -2.672 1.00 87.19 447 LYS A O 1
ATOM 3376 N N . LEU A 1 448 ? 14.502 20.915 -4.711 1.00 87.12 448 LEU A N 1
ATOM 3377 C CA . LEU A 1 448 ? 14.157 19.534 -4.392 1.00 87.12 448 LEU A CA 1
ATOM 3378 C C . LEU A 1 448 ? 15.025 18.990 -3.252 1.00 87.12 448 LEU A C 1
ATOM 3380 O O . LEU A 1 448 ? 14.497 18.349 -2.364 1.00 87.12 448 LEU A O 1
ATOM 3384 N N . VAL A 1 449 ? 16.328 19.297 -3.228 1.00 85.88 449 VAL A N 1
ATOM 3385 C CA . VAL A 1 449 ? 17.236 18.806 -2.173 1.00 85.88 449 VAL A CA 1
ATOM 3386 C C . VAL A 1 449 ? 16.867 19.392 -0.808 1.00 85.88 449 VAL A C 1
ATOM 3388 O O . VAL A 1 449 ? 16.894 18.692 0.193 1.00 85.88 449 VAL A O 1
ATOM 3391 N N . SER A 1 450 ? 16.470 20.668 -0.763 1.00 83.44 450 SER A N 1
ATOM 3392 C CA . SER A 1 450 ? 16.055 21.317 0.488 1.00 83.44 450 SER A CA 1
ATOM 3393 C C . SER A 1 450 ? 14.724 20.806 1.044 1.00 83.44 450 SER A C 1
ATOM 3395 O O . SER A 1 450 ? 14.435 21.062 2.205 1.00 83.44 450 SER A O 1
ATOM 3397 N N . GLU A 1 451 ? 13.917 20.109 0.239 1.00 84.50 451 GLU A N 1
ATOM 3398 C CA . GLU A 1 451 ? 12.676 19.470 0.702 1.00 84.50 451 GLU A CA 1
ATOM 3399 C C . GLU A 1 451 ? 12.944 18.145 1.447 1.00 84.50 451 GLU A C 1
ATOM 3401 O O . GLU A 1 451 ? 12.037 17.638 2.095 1.00 84.50 451 GLU A O 1
ATOM 3406 N N . PHE A 1 452 ? 14.176 17.611 1.397 1.00 80.25 452 PHE A N 1
ATOM 3407 C CA . PHE A 1 452 ? 14.581 16.347 2.033 1.00 80.25 452 PHE A CA 1
ATOM 3408 C C . PHE A 1 452 ? 15.927 16.501 2.785 1.00 80.25 452 PHE A C 1
ATOM 3410 O O . PHE A 1 452 ? 16.956 15.983 2.330 1.00 80.25 452 PHE A O 1
ATOM 3417 N N . PRO A 1 453 ? 15.973 17.261 3.899 1.00 62.91 453 PRO A N 1
ATOM 3418 C CA . PRO A 1 453 ? 17.204 17.490 4.657 1.00 62.91 453 PRO A CA 1
ATOM 3419 C C . PRO A 1 453 ? 17.747 16.208 5.316 1.00 62.91 453 PRO A C 1
ATOM 3421 O O . PRO A 1 453 ? 17.011 15.278 5.630 1.00 62.91 453 PRO A O 1
ATOM 3424 N N . THR A 1 454 ? 19.064 16.171 5.537 1.00 58.94 454 THR A N 1
ATOM 3425 C CA . THR A 1 454 ? 19.771 15.060 6.198 1.00 58.94 454 THR A CA 1
ATOM 3426 C C . THR A 1 454 ? 19.281 14.831 7.626 1.00 58.94 454 THR A C 1
ATOM 3428 O O . THR A 1 454 ? 19.234 15.782 8.406 1.00 58.94 454 THR A O 1
ATOM 3431 N N . GLY A 1 455 ? 19.023 13.572 7.989 1.00 49.75 455 GLY A N 1
ATOM 3432 C CA . GLY A 1 455 ? 18.711 13.158 9.367 1.00 49.75 455 GLY A CA 1
ATOM 3433 C C . GLY A 1 455 ? 17.221 13.028 9.693 1.00 49.75 455 GLY A C 1
ATOM 3434 O O . GLY A 1 455 ? 16.894 12.528 10.762 1.00 49.75 455 GLY A O 1
ATOM 3435 N N . ASP A 1 456 ? 16.346 13.406 8.759 1.00 42.75 456 ASP A N 1
ATOM 3436 C CA . ASP A 1 456 ? 14.890 13.217 8.839 1.00 42.75 456 ASP A CA 1
ATOM 3437 C C . ASP A 1 456 ? 14.398 12.419 7.618 1.00 42.75 456 ASP A C 1
ATOM 3439 O O . ASP A 1 456 ? 13.384 12.715 6.987 1.00 42.75 456 ASP A O 1
ATOM 3443 N N . HIS A 1 457 ? 15.189 11.418 7.212 1.00 49.53 457 HIS A N 1
ATOM 3444 C CA . HIS A 1 457 ? 14.784 10.452 6.196 1.00 49.53 457 HIS A CA 1
ATOM 3445 C C . HIS A 1 457 ? 13.790 9.508 6.858 1.00 49.53 457 HIS A C 1
ATOM 3447 O O . HIS A 1 457 ? 14.150 8.420 7.306 1.00 49.53 457 HIS A O 1
ATOM 3453 N N . GLY A 1 458 ? 12.544 9.970 6.992 1.00 40.75 458 GLY A N 1
ATOM 3454 C CA . GLY A 1 458 ? 11.439 9.096 7.337 1.00 40.75 458 GLY A CA 1
ATOM 3455 C C . GLY A 1 458 ? 11.555 7.863 6.454 1.00 40.75 458 GLY A C 1
ATOM 3456 O O . GLY A 1 458 ? 11.666 7.990 5.235 1.00 40.75 458 GLY A O 1
ATOM 3457 N N . MET A 1 459 ? 11.611 6.682 7.071 1.00 40.47 459 MET A N 1
ATOM 3458 C CA . MET A 1 459 ? 11.381 5.458 6.328 1.00 40.47 459 MET A CA 1
ATOM 3459 C C . MET A 1 459 ? 10.037 5.664 5.634 1.00 40.47 459 MET A C 1
ATOM 3461 O O . MET A 1 459 ? 8.997 5.646 6.295 1.00 40.47 459 MET A O 1
ATOM 3465 N N . GLU A 1 460 ? 10.039 5.907 4.323 1.00 43.03 460 GLU A N 1
ATOM 3466 C CA . GLU A 1 460 ? 8.835 5.694 3.539 1.00 43.03 460 GLU A CA 1
ATOM 3467 C C . GLU A 1 460 ? 8.696 4.178 3.489 1.00 43.03 460 GLU A C 1
ATOM 3469 O O . GLU A 1 460 ? 9.178 3.466 2.608 1.00 43.03 460 GLU A O 1
ATOM 3474 N N . VAL A 1 461 ? 8.092 3.675 4.558 1.00 38.28 461 VAL A N 1
ATOM 3475 C CA . VAL A 1 461 ? 7.585 2.329 4.691 1.00 38.28 461 VAL A CA 1
ATOM 3476 C C . VAL A 1 461 ? 6.463 2.229 3.657 1.00 38.28 461 VAL A C 1
ATOM 3478 O O . VAL A 1 461 ? 5.287 2.382 3.976 1.00 38.28 461 VAL A O 1
ATOM 3481 N N . PHE A 1 462 ? 6.818 2.011 2.388 1.00 41.00 462 PHE A N 1
ATOM 3482 C CA . PHE A 1 462 ? 5.888 1.528 1.370 1.00 41.00 462 PHE A CA 1
ATOM 3483 C C . PHE A 1 462 ? 5.578 0.067 1.705 1.00 41.00 462 PHE A C 1
ATOM 3485 O O . PHE A 1 462 ? 6.014 -0.855 1.028 1.00 41.00 462 PHE A O 1
ATOM 3492 N N . HIS A 1 463 ? 4.899 -0.160 2.824 1.00 36.41 463 HIS A N 1
ATOM 3493 C CA . HIS A 1 463 ? 4.271 -1.442 3.092 1.00 36.41 463 HIS A CA 1
ATOM 34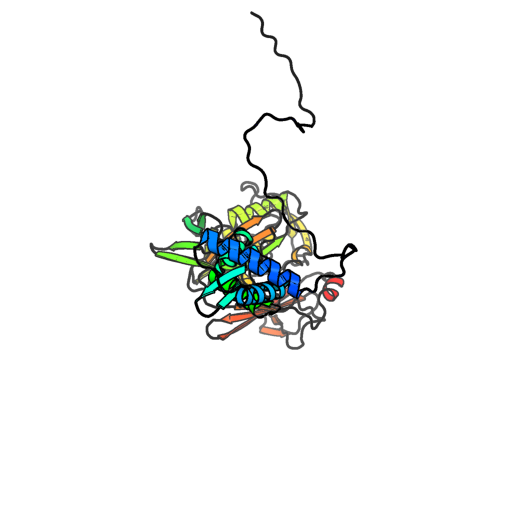94 C C . HIS A 1 463 ? 2.919 -1.493 2.374 1.00 36.41 463 HIS A C 1
ATOM 3496 O O . HIS A 1 463 ? 2.362 -0.468 1.980 1.00 36.41 463 HIS A O 1
ATOM 3502 N N . SER A 1 464 ? 2.431 -2.716 2.197 1.00 39.25 464 SER A N 1
ATOM 3503 C CA . SER A 1 464 ? 1.413 -3.220 1.266 1.00 39.25 464 SER A CA 1
ATOM 3504 C C . SER A 1 464 ? -0.005 -2.626 1.276 1.00 39.25 464 SER A C 1
ATOM 3506 O O . SER A 1 464 ? -0.960 -3.248 0.805 1.00 39.25 464 SER A O 1
ATOM 3508 N N . ALA A 1 465 ? -0.178 -1.430 1.812 1.00 33.81 465 ALA A N 1
ATOM 3509 C CA . ALA A 1 465 ? -1.470 -0.830 2.060 1.00 33.81 465 ALA A CA 1
ATOM 3510 C C . ALA A 1 465 ? -1.313 0.688 2.205 1.00 33.81 465 ALA A C 1
ATOM 3512 O O . ALA A 1 465 ? -1.406 1.234 3.302 1.00 33.81 465 ALA A O 1
ATOM 3513 N N . ALA A 1 466 ? -1.079 1.399 1.100 1.00 30.59 466 ALA A N 1
ATOM 3514 C CA . ALA A 1 466 ? -1.377 2.827 1.107 1.00 30.59 466 ALA A CA 1
ATOM 3515 C C . ALA A 1 466 ? -2.910 2.977 1.185 1.00 30.59 466 ALA A C 1
ATOM 3517 O O . ALA A 1 466 ? -3.607 2.363 0.369 1.00 30.59 466 ALA A O 1
ATOM 3518 N N . PRO A 1 467 ? -3.466 3.743 2.141 1.00 30.36 467 PRO A N 1
ATOM 3519 C CA . PRO A 1 467 ? -4.899 3.984 2.185 1.00 30.36 467 PRO A CA 1
ATOM 3520 C C . PRO A 1 467 ? -5.329 4.670 0.885 1.00 30.36 467 PRO A C 1
ATOM 3522 O O . PRO A 1 467 ? -4.759 5.684 0.473 1.00 30.36 467 PRO A O 1
ATOM 3525 N N . VAL A 1 468 ? -6.332 4.094 0.223 1.00 31.08 468 VAL A N 1
ATOM 3526 C CA . VAL A 1 468 ? -7.027 4.753 -0.884 1.00 31.08 468 VAL A CA 1
ATOM 3527 C C . VAL A 1 468 ? -7.702 5.980 -0.280 1.00 31.08 468 VAL A C 1
ATOM 3529 O O . VAL A 1 468 ? -8.590 5.845 0.558 1.00 31.08 468 VAL A O 1
ATOM 3532 N N . VAL A 1 469 ? -7.255 7.175 -0.665 1.00 26.39 469 VAL A N 1
ATOM 3533 C CA . VAL A 1 469 ? -7.976 8.411 -0.350 1.00 26.39 469 VAL A CA 1
ATOM 3534 C C . VAL A 1 469 ? -9.323 8.312 -1.068 1.00 26.39 469 VAL A C 1
ATOM 3536 O O . VAL A 1 469 ? -9.356 8.317 -2.299 1.00 26.39 469 VAL A O 1
ATOM 3539 N N . GLN A 1 470 ? -10.395 8.109 -0.296 1.00 27.11 470 GLN A N 1
ATOM 3540 C CA . GLN A 1 470 ? -11.775 8.118 -0.790 1.00 27.11 470 GLN A CA 1
ATOM 3541 C C . GLN A 1 470 ? -12.183 9.506 -1.280 1.00 27.11 470 GLN A C 1
ATOM 3543 O O . GLN A 1 470 ? -11.790 10.504 -0.629 1.00 27.11 470 GLN A O 1
#

Solvent-accessible surface area (backbone atoms only — not comparable to full-atom values): 26693 Å² total; per-residue (Å²): 137,91,82,90,85,82,88,86,86,91,81,84,88,89,83,89,80,85,89,80,90,88,83,91,86,89,81,82,82,87,75,80,91,80,84,86,91,72,80,87,76,92,54,102,67,72,85,75,53,69,69,60,55,40,46,55,51,15,46,53,52,32,54,52,32,34,74,75,67,75,53,57,66,56,48,68,35,38,24,56,18,50,53,52,41,59,72,42,48,77,40,55,26,35,40,37,65,45,66,93,61,100,56,69,64,51,62,83,73,68,75,70,40,80,47,62,49,50,78,81,33,49,41,84,48,71,62,100,89,40,38,38,59,42,62,35,36,72,54,42,26,58,50,49,55,66,74,36,56,87,69,52,37,76,48,33,67,21,41,31,48,72,40,82,76,45,101,76,74,78,52,49,27,29,51,65,54,70,71,55,33,66,13,40,46,61,62,51,70,59,43,17,47,47,45,30,47,22,54,70,74,65,37,62,59,28,82,34,68,37,46,80,38,75,22,31,36,37,33,64,53,98,92,38,82,44,73,22,36,61,48,7,50,7,59,42,62,53,72,92,53,57,67,36,26,47,53,25,30,44,46,44,27,56,70,32,45,31,26,33,43,38,49,50,77,36,68,47,48,49,47,71,49,61,46,85,76,36,60,95,72,74,27,30,58,16,65,36,81,41,97,61,74,44,78,40,77,34,62,36,12,38,46,32,56,43,46,16,13,49,48,37,11,39,55,26,50,58,43,54,69,78,34,78,41,48,50,35,51,74,62,74,76,46,48,88,69,44,65,65,59,49,30,38,57,39,81,97,81,40,51,42,29,32,39,33,84,48,96,36,51,33,39,32,42,32,42,67,58,98,45,36,40,40,25,36,33,25,21,52,86,71,62,63,46,36,41,36,40,43,70,27,36,58,91,54,48,58,93,82,54,59,44,78,42,99,83,77,47,75,41,69,63,52,91,39,34,34,35,33,41,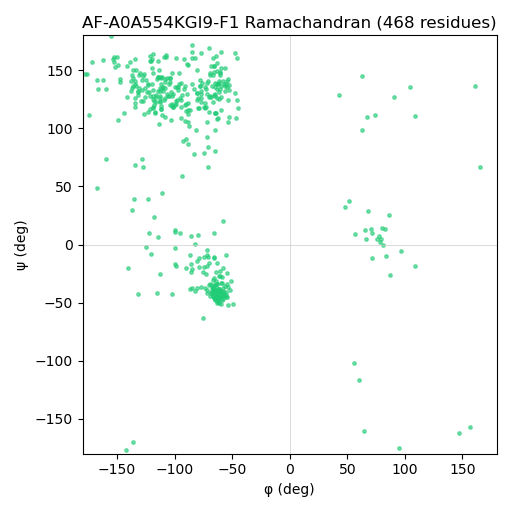36,40,32,35,38,65,87,70,51,74,49,79,45,76,48,76,22,60,32,85,48,73,62,66,75,68,59,56,73,76,55,54,77,91,68,60,57,66,51,61,47,43,41,31,70,53,77,84,126

Foldseek 3Di:
DDDDDDDDDDDDDDDDDDDDDDDDDDDDDDDDPPDDPDDDDDDPPPDDPPLVVLLVVLVVVQVVCCVPPVDDFDSVLSSVQVVQVVVLFQQKAWEAEDEDDPFDDLADDDDTDIDTDDPQQWDWDDDPVGIHIARHLVSLLVVCCVVCVVPQDAWAAWEWEWDQPDPVSPWIFTDIPDDTDKGKDWPSSVQSVQVRVCSSVRPRYGYTYIYIHFHWYWYQDPNDTDIWTFFAKFKAFQPPPDPLLQQLLQCLFVPQQARTKAWAFGKDKSLVSSDDFDVVVVFGWDWDDDPLHDTDTDGSPNVQVNLLRVLRRCLLSVFAWPFFAARQAFDVRCVVRDGQSTGDDDRPPGITMTHRNAPGMWTWHWHDDPRMTMTTIIDPCQPKFKWKWDFDALVQDDPPDWDQDPVRDIDGHDDQKTWIWMWIQGPVRDIDIDIDIHHYPDHDDPVVAVVPHHPPRPTPRSGRRDHDPD

pLDDT: mean 81.43, std 21.61, range [22.95, 98.62]

Secondary structure (DSSP, 8-state):
------------------------------------SS-----SS----HHHHHHHHHHHHHHHHHHHHS----HHHHHHHHHHHHHHTT-EEEEEEE---SS--SSPPPPPEEEE--GGGEEEEEETTEEEEEE-HHHHHHHHHHHHTTTS-PPBPEEEEEEE-STTS-SEEEEEES--B-EEE--HHHHHHHHHHHHHHT-SEEEEE-EEEPPEEEEEETTEEEEEEEEEEEEEE-TT--HHHHHHHHIIIIIIITTEEE-TT-EEEHHHHH----GGGTPPEEEEEETTTEEEEEETTTHHHHHHHHHHHHHHTT--EEE----SS--GGGGGG-TT-----BTTTB--EEE--SSS-EEEEEEEETTEEEEEEEE---S-EEEEEEEE-TTTS-TT-EEEPTTS-EEE--TTEEEEEEEEE-TTS-EEEEEEEEE-SSPPPTHHHHTS-TT----B---S------

Mean predicted aligned error: 12.6 Å

Sequence (470 aa):
MRRLTIHTLPLATFGLFVVAAFAIAATAPYTSVSANLRASSLDENGPRSASVLLRSQAEALRRHLLHRSGYAPQAGALASALEQRASLLGRTVTVAFRAETAVPLSVPLPAPQAMTLEHSWLTLVSDGSGARYIVDQAKIQRTLEGMLADIVRPAVHATAVLSSHDSNDALLRAMLDGQPQDGLHIDIPQAAAIIATALQTGEPEANIHVTLERGTVQIMQEGRAITLTRIATGLSNFKNSPYGRIVNIRKGLDERVDGTVVPSGTSFSFNETIGPVSQGRGWLEALAIFNGTDLRPIVGGGLCQVATTVYRAALAAGLPIDKRKNHSLYVTYYKAYGVGLDATVFPGHQDLTFTNDTPGPLLIASRTINNDGIVDIYGIDDGRTVTLEGPYFPQTAPADLIVHTKAGTVRPLKGSEIAWIQRIRHADSSETVNTIVSQYVKPYPKKLVSEFPTGDHGMEVFHSAAPVVQ

Nearest PDB structures (foldseek):
  4aq1-assembly4_C-3  TM=4.447E-01  e=6.230E+00  Geobacillus stearothermophilus
  5icu-assembly1_A  TM=3.538E-01  e=2.260E+00  Methylosinus trichosporium OB3b
  4aq1-assembly2_A-3  TM=2.371E-01  e=8.735E+00  Geobacillus stearothermophilus